Protein AF-0000000073475297 (afdb_homodimer)

Organism: Scylla paramamosain (NCBI:txid85552)

Solvent-accessible surface area (backbone atoms only — not comparable to full-atom values): 31094 Å² total; per-residue (Å²): 130,85,78,76,65,77,69,72,76,52,70,68,57,49,53,51,50,48,53,49,37,72,75,39,20,44,63,44,48,61,52,52,34,68,75,32,48,92,81,29,66,88,52,53,50,67,48,49,46,50,44,40,38,70,75,66,43,31,43,83,38,75,31,44,77,38,65,57,68,50,71,69,46,20,51,44,39,41,50,44,38,61,69,53,62,77,57,48,69,69,59,47,34,24,30,26,39,40,50,73,50,76,48,64,42,38,71,69,64,46,68,41,21,51,40,49,80,87,58,63,62,64,38,71,78,42,37,34,70,42,66,94,79,54,59,57,43,44,32,41,44,38,34,14,34,60,21,64,31,80,72,40,70,54,62,81,92,62,73,77,39,44,68,53,44,42,52,46,46,72,72,40,44,68,57,36,26,69,56,9,61,20,67,30,42,36,52,64,70,48,65,39,60,62,28,65,72,39,48,51,46,33,58,75,68,66,52,48,59,58,87,65,56,53,68,79,44,64,59,71,38,51,58,56,56,50,50,50,53,36,52,57,55,48,71,82,41,70,22,67,40,69,70,40,30,50,53,50,49,52,49,40,58,71,61,58,50,61,65,57,35,35,52,43,38,64,38,45,69,59,47,40,49,47,24,55,75,51,69,30,42,76,56,80,115,130,83,80,76,65,78,69,73,73,52,70,67,57,50,53,49,50,49,53,49,38,71,75,39,21,44,63,44,50,62,52,50,34,68,74,32,46,92,81,28,66,88,51,54,51,67,47,48,47,49,44,41,37,70,75,66,44,31,42,82,38,73,32,45,78,41,65,57,69,51,72,68,45,20,51,44,38,41,50,42,36,62,69,52,61,77,58,49,69,70,59,46,34,23,30,25,39,41,53,72,50,76,46,63,42,38,71,70,64,46,66,40,23,52,40,46,80,87,58,63,61,65,38,72,76,43,36,35,68,43,67,93,77,54,59,58,43,44,34,42,42,39,34,14,34,61,24,63,31,80,72,42,73,54,60,80,92,61,71,77,39,42,68,55,44,40,52,46,46,73,72,40,44,67,56,36,25,68,56,9,60,21,66,28,41,38,52,64,70,48,66,39,61,62,28,66,70,38,49,52,48,32,58,76,68,66,52,47,60,57,88,64,55,52,69,78,42,64,59,71,38,51,58,55,55,49,51,49,53,36,54,57,54,46,70,82,41,71,24,65,40,68,72,40,32,50,53,49,49,52,49,40,57,70,62,59,52,61,64,58,34,35,52,43,38,65,38,44,67,59,47,41,49,48,25,56,74,50,71,28,42,76,57,80,114

Structure (mmCIF, N/CA/C/O backbone):
data_AF-0000000073475297-model_v1
#
loop_
_entity.id
_entity.type
_entity.pdbx_description
1 polymer Transposase
#
loop_
_atom_site.group_PDB
_atom_site.id
_atom_site.type_symbol
_atom_site.label_atom_id
_atom_site.label_alt_id
_atom_site.label_comp_id
_atom_site.label_asym_id
_atom_site.label_entity_id
_atom_site.label_seq_id
_atom_site.pdbx_PDB_ins_code
_atom_site.Cartn_x
_atom_site.Cartn_y
_atom_site.Cartn_z
_atom_site.occupancy
_atom_site.B_iso_or_equiv
_atom_site.auth_seq_id
_atom_site.auth_comp_id
_atom_site.auth_asym_id
_atom_site.auth_atom_id
_atom_site.pdbx_PDB_model_num
ATOM 1 N N . MET A 1 1 ? 1.279 -6.914 50.969 1 23.98 1 MET A N 1
ATOM 2 C CA . MET A 1 1 ? 1.248 -7.816 49.844 1 23.98 1 MET A CA 1
ATOM 3 C C . MET A 1 1 ? 0.477 -7.199 48.656 1 23.98 1 MET A C 1
ATOM 5 O O . MET A 1 1 ? -0.688 -6.828 48.812 1 23.98 1 MET A O 1
ATOM 9 N N . VAL A 1 2 ? 0.96 -6.281 47.875 1 34.25 2 VAL A N 1
ATOM 10 C CA . VAL A 1 2 ? 0.374 -5.547 46.75 1 34.25 2 VAL A CA 1
ATOM 11 C C . VAL A 1 2 ? -0.234 -6.527 45.75 1 34.25 2 VAL A C 1
ATOM 13 O O . VAL A 1 2 ? 0.415 -7.496 45.344 1 34.25 2 VAL A O 1
ATOM 16 N N . VAL A 1 3 ? -1.489 -6.898 45.906 1 33.16 3 VAL A N 1
ATOM 17 C CA . VAL A 1 3 ? -2.336 -7.895 45.281 1 33.16 3 VAL A CA 1
ATOM 18 C C . VAL A 1 3 ? -2.283 -7.699 43.75 1 33.16 3 VAL A C 1
ATOM 20 O O . VAL A 1 3 ? -2.896 -6.773 43.219 1 33.16 3 VAL A O 1
ATOM 23 N N . GLY A 1 4 ? -1.229 -7.496 43.125 1 41.78 4 GLY A N 1
ATOM 24 C CA . GLY A 1 4 ? -1.093 -7.418 41.656 1 41.78 4 GLY A CA 1
ATOM 25 C C . GLY A 1 4 ? -1.787 -8.555 40.938 1 41.78 4 GLY A C 1
ATOM 26 O O . GLY A 1 4 ? -1.447 -8.867 39.781 1 41.78 4 GLY A O 1
ATOM 27 N N . GLY A 1 5 ? -2.693 -9.32 41.625 1 43.88 5 GLY A N 1
ATOM 28 C CA . GLY A 1 5 ? -3.25 -10.594 41.188 1 43.88 5 GLY A CA 1
ATOM 29 C C . GLY A 1 5 ? -3.893 -10.523 39.812 1 43.88 5 GLY A C 1
ATOM 30 O O . GLY A 1 5 ? -4.465 -9.5 39.438 1 43.88 5 GLY A O 1
ATOM 31 N N . ALA A 1 6 ? -3.309 -11.188 38.812 1 49.66 6 ALA A N 1
ATOM 32 C CA . ALA A 1 6 ? -3.945 -11.477 37.531 1 49.66 6 ALA A CA 1
ATOM 33 C C . ALA A 1 6 ? -5.449 -11.672 37.719 1 49.66 6 ALA A C 1
ATOM 35 O O . ALA A 1 6 ? -5.891 -12.586 38.406 1 49.66 6 ALA A O 1
ATOM 36 N N . GLN A 1 7 ? -6.176 -10.773 38 1 62.72 7 GLN A N 1
ATOM 37 C CA . GLN A 1 7 ? -7.625 -10.891 38.156 1 62.72 7 GLN A CA 1
ATOM 38 C C . GLN A 1 7 ? -8.211 -11.797 37.062 1 62.72 7 GLN A C 1
ATOM 40 O O . GLN A 1 7 ? -8.031 -11.547 35.875 1 62.72 7 GLN A O 1
ATOM 45 N N . ARG A 1 8 ? -8.312 -13.094 37.375 1 71.44 8 ARG A N 1
ATOM 46 C CA . ARG A 1 8 ? -8.93 -14.172 36.625 1 71.44 8 ARG A CA 1
ATOM 47 C C . ARG A 1 8 ? -10.422 -13.93 36.438 1 71.44 8 ARG A C 1
ATOM 49 O O . ARG A 1 8 ? -11.117 -13.594 37.406 1 71.44 8 ARG A O 1
ATOM 56 N N . LEU A 1 9 ? -10.781 -13.758 35.219 1 82.5 9 LEU A N 1
ATOM 57 C CA . LEU A 1 9 ? -12.203 -13.703 34.875 1 82.5 9 LEU A CA 1
ATOM 58 C C . LEU A 1 9 ? -12.914 -14.984 35.312 1 82.5 9 LEU A C 1
ATOM 60 O O . LEU A 1 9 ? -12.312 -16.062 35.281 1 82.5 9 LEU A O 1
ATOM 64 N N . VAL A 1 10 ? -14.117 -14.859 35.75 1 85.25 10 VAL A N 1
ATOM 65 C CA . VAL A 1 10 ? -14.906 -16 36.188 1 85.25 10 VAL A CA 1
ATOM 66 C C . VAL A 1 10 ? -15.258 -16.875 35 1 85.25 10 VAL A C 1
ATOM 68 O O . VAL A 1 10 ? -15.266 -16.406 33.844 1 85.25 10 VAL A O 1
ATOM 71 N N . ALA A 1 11 ? -15.531 -18.141 35.312 1 88.94 11 ALA A N 1
ATOM 72 C CA . ALA A 1 11 ? -15.766 -19.156 34.281 1 88.94 11 ALA A CA 1
ATOM 73 C C . ALA A 1 11 ? -16.906 -18.75 33.375 1 88.94 11 ALA A C 1
ATOM 75 O O . ALA A 1 11 ? -16.844 -18.938 32.156 1 88.94 11 ALA A O 1
ATOM 76 N N . GLY A 1 12 ? -17.859 -18.203 33.938 1 90.75 12 GLY A N 1
ATOM 77 C CA . GLY A 1 12 ? -19.016 -17.781 33.156 1 90.75 12 GLY A CA 1
ATOM 78 C C . GLY A 1 12 ? -18.672 -16.688 32.156 1 90.75 12 GLY A C 1
ATOM 79 O O . GLY A 1 12 ? -19.109 -16.719 31 1 90.75 12 GLY A O 1
ATOM 80 N N . THR A 1 13 ? -17.922 -15.742 32.625 1 92.56 13 THR A N 1
ATOM 81 C CA . THR A 1 13 ? -17.5 -14.641 31.766 1 92.56 13 THR A CA 1
ATOM 82 C C . THR A 1 13 ? -16.609 -15.148 30.641 1 92.56 13 THR A C 1
ATOM 84 O O . THR A 1 13 ? -16.75 -14.742 29.484 1 92.56 13 THR A O 1
ATOM 87 N N . LEU A 1 14 ? -15.75 -16.078 30.984 1 93.62 14 LEU A N 1
ATOM 88 C CA . LEU A 1 14 ? -14.852 -16.641 29.984 1 93.62 14 LEU A CA 1
ATOM 89 C C . LEU A 1 14 ? -15.633 -17.391 28.922 1 93.62 14 LEU A C 1
ATOM 91 O O . LEU A 1 14 ? -15.305 -17.297 27.734 1 93.62 14 LEU A O 1
ATOM 95 N N . ALA A 1 15 ? -16.625 -18.125 29.328 1 94.5 15 ALA A N 1
ATOM 96 C CA . ALA A 1 15 ? -17.453 -18.859 28.375 1 94.5 15 ALA A CA 1
ATOM 97 C C . ALA A 1 15 ? -18.172 -17.906 27.422 1 94.5 15 ALA A C 1
ATOM 99 O O . ALA A 1 15 ? -18.328 -18.188 26.234 1 94.5 15 ALA A O 1
ATOM 100 N N . HIS A 1 16 ? -18.562 -16.844 28.016 1 95.06 16 HIS A N 1
ATOM 101 C CA . HIS A 1 16 ? -19.25 -15.836 27.219 1 95.06 16 HIS A CA 1
ATOM 102 C C . HIS A 1 16 ? -18.328 -15.203 26.188 1 95.06 16 HIS A C 1
ATOM 104 O O . HIS A 1 16 ? -18.688 -15.055 25.016 1 95.06 16 HIS A O 1
ATOM 110 N N . ILE A 1 17 ? -17.203 -14.883 26.594 1 94.19 17 ILE A N 1
ATOM 111 C CA . ILE A 1 17 ? -16.203 -14.289 25.719 1 94.19 17 ILE A CA 1
ATOM 112 C C . ILE A 1 17 ? -15.828 -15.281 24.609 1 94.19 17 ILE A C 1
ATOM 114 O O . ILE A 1 17 ? -15.703 -14.898 23.453 1 94.19 17 ILE A O 1
ATOM 118 N N . LYS A 1 18 ? -15.688 -16.484 25.031 1 94.5 18 LYS A N 1
ATOM 119 C CA . LYS A 1 18 ? -15.359 -17.531 24.062 1 94.5 18 LYS A CA 1
ATOM 120 C C . LYS A 1 18 ? -16.422 -17.625 22.969 1 94.5 18 LYS A C 1
ATOM 122 O O . LYS A 1 18 ? -16.094 -17.75 21.797 1 94.5 18 LYS A O 1
ATOM 127 N N . ARG A 1 19 ? -17.641 -17.578 23.312 1 94.94 19 ARG A N 1
ATOM 128 C CA . ARG A 1 19 ? -18.734 -17.656 22.344 1 94.94 19 ARG A CA 1
ATOM 129 C C . ARG A 1 19 ? -18.688 -16.484 21.375 1 94.94 19 ARG A C 1
ATOM 131 O O . ARG A 1 19 ? -18.922 -16.656 20.188 1 94.94 19 ARG A O 1
ATOM 138 N N . GLN A 1 20 ? -18.391 -15.352 21.906 1 94.5 20 GLN A N 1
ATOM 139 C CA . GLN A 1 20 ? -18.312 -14.156 21.078 1 94.5 20 GLN A CA 1
ATOM 140 C C . GLN A 1 20 ? -17.156 -14.242 20.078 1 94.5 20 GLN A C 1
ATOM 142 O O . GLN A 1 20 ? -17.312 -13.898 18.906 1 94.5 20 GLN A O 1
ATOM 147 N N . LEU A 1 21 ? -16.062 -14.727 20.547 1 93.19 21 LEU A N 1
ATOM 148 C CA . LEU A 1 21 ? -14.883 -14.836 19.703 1 93.19 21 LEU A CA 1
ATOM 149 C C . LEU A 1 21 ? -15.078 -15.922 18.641 1 93.19 21 LEU A C 1
ATOM 151 O O . LEU A 1 21 ? -14.562 -15.812 17.531 1 93.19 21 LEU A O 1
ATOM 155 N N . ASP A 1 22 ? -15.80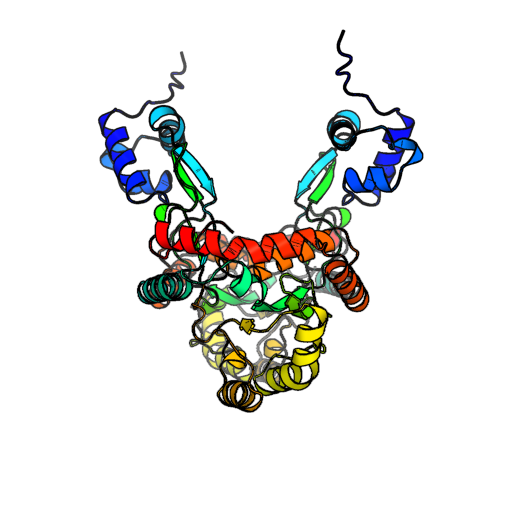5 -16.922 19.031 1 90.75 22 ASP A N 1
ATOM 156 C CA . ASP A 1 22 ? -16.109 -17.984 18.078 1 90.75 22 ASP A CA 1
ATOM 157 C C . ASP A 1 22 ? -16.984 -17.453 16.938 1 90.75 22 ASP A C 1
ATOM 159 O O . ASP A 1 22 ? -16.875 -17.906 15.805 1 90.75 22 ASP A O 1
ATOM 163 N N . GLN A 1 23 ? -17.797 -16.547 17.297 1 91.06 23 GLN A N 1
ATOM 164 C CA . GLN A 1 23 ? -18.672 -15.961 16.297 1 91.06 23 GLN A CA 1
ATOM 165 C C . GLN A 1 23 ? -17.938 -14.906 15.477 1 91.06 23 GLN A C 1
ATOM 167 O O . GLN A 1 23 ? -18.094 -14.836 14.258 1 91.06 23 GLN A O 1
ATOM 172 N N . ASN A 1 24 ? -17.141 -14.109 16.219 1 90.5 24 ASN A N 1
ATOM 173 C CA . ASN A 1 24 ? -16.359 -13.055 15.562 1 90.5 24 ASN A CA 1
ATOM 174 C C . ASN A 1 24 ? -14.953 -12.969 16.141 1 90.5 24 ASN A C 1
ATOM 176 O O . ASN A 1 24 ? -14.703 -12.203 17.062 1 90.5 24 ASN A O 1
ATOM 180 N N . PRO A 1 25 ? -14.109 -13.68 15.453 1 92.56 25 PRO A N 1
ATOM 181 C CA . PRO A 1 25 ? -12.742 -13.727 15.969 1 92.56 25 PRO A CA 1
ATOM 182 C C . PRO A 1 25 ? -12 -12.406 15.789 1 92.56 25 PRO A C 1
ATOM 184 O O . PRO A 1 25 ? -10.883 -12.25 16.281 1 92.56 25 PRO A O 1
ATOM 187 N N . HIS A 1 26 ? -12.602 -11.398 15.18 1 90 26 HIS A N 1
ATOM 188 C CA . HIS A 1 26 ? -11.938 -10.125 14.906 1 90 26 HIS A CA 1
ATOM 189 C C . HIS A 1 26 ? -12.188 -9.125 16.031 1 90 26 HIS A C 1
ATOM 191 O O . HIS A 1 26 ? -11.625 -8.023 16.031 1 90 26 HIS A O 1
ATOM 197 N N . LEU A 1 27 ? -12.945 -9.539 17.047 1 89.56 27 LEU A N 1
ATOM 198 C CA . LEU A 1 27 ? -13.234 -8.641 18.156 1 89.56 27 LEU A CA 1
ATOM 199 C C . LEU A 1 27 ? -11.977 -8.375 18.969 1 89.56 27 LEU A C 1
ATOM 201 O O . LEU A 1 27 ? -11.25 -9.305 19.312 1 89.56 27 LEU A O 1
ATOM 205 N N . THR A 1 28 ? -11.789 -7.109 19.219 1 89.12 28 THR A N 1
ATOM 206 C CA . THR A 1 28 ? -10.672 -6.762 20.094 1 89.12 28 THR A CA 1
ATOM 207 C C . THR A 1 28 ? -11.078 -6.867 21.562 1 89.12 28 THR A C 1
ATOM 209 O O . THR A 1 28 ? -12.273 -6.902 21.891 1 89.12 28 THR A O 1
ATOM 212 N N . ALA A 1 29 ? -10.039 -6.918 22.391 1 92.19 29 ALA A N 1
ATOM 213 C CA . ALA A 1 29 ? -10.32 -6.926 23.828 1 92.19 29 ALA A CA 1
ATOM 214 C C . ALA A 1 29 ? -11.086 -5.668 24.234 1 92.19 29 ALA A C 1
ATOM 216 O O . ALA A 1 29 ? -11.961 -5.723 25.109 1 92.19 29 ALA A O 1
ATOM 217 N N . ARG A 1 30 ? -10.773 -4.594 23.609 1 89.56 30 ARG A N 1
ATOM 218 C CA . ARG A 1 30 ? -11.461 -3.342 23.906 1 89.56 30 ARG A CA 1
ATOM 219 C C . ARG A 1 30 ? -12.93 -3.418 23.5 1 89.56 30 ARG A C 1
ATOM 221 O O . ARG A 1 30 ? -13.812 -2.986 24.25 1 89.56 30 ARG A O 1
ATOM 228 N N . GLN A 1 31 ? -13.18 -3.953 22.359 1 88 31 GLN A N 1
ATOM 229 C CA . GLN A 1 31 ? -14.547 -4.109 21.891 1 88 31 GLN A CA 1
ATOM 230 C C . GLN A 1 31 ? -15.328 -5.07 22.781 1 88 31 GLN A C 1
ATOM 232 O O . GLN A 1 31 ? -16.516 -4.848 23.062 1 88 31 GLN A O 1
ATOM 237 N N . LEU A 1 32 ? -14.711 -6.145 23.156 1 92.94 32 LEU A N 1
ATOM 238 C CA . LEU A 1 32 ? -15.344 -7.094 24.062 1 92.94 32 LEU A CA 1
ATOM 239 C C . LEU A 1 32 ? -15.766 -6.41 25.359 1 92.94 32 LEU A C 1
ATOM 241 O O . LEU A 1 32 ? -16.859 -6.66 25.875 1 92.94 32 LEU A O 1
ATOM 245 N N . LYS A 1 33 ? -14.867 -5.562 25.875 1 93.56 33 LYS A N 1
ATOM 246 C CA . LYS A 1 33 ? -15.172 -4.816 27.094 1 93.56 33 LYS A CA 1
ATOM 247 C C . LYS A 1 33 ? -16.359 -3.883 26.875 1 93.56 33 LYS A C 1
ATOM 249 O O . LYS A 1 33 ? -17.266 -3.816 27.719 1 93.56 33 LYS A O 1
ATOM 254 N N . GLU A 1 34 ? -16.391 -3.227 25.766 1 90.62 34 GLU A N 1
ATOM 255 C CA . GLU A 1 34 ? -17.438 -2.27 25.453 1 90.62 34 GLU A CA 1
ATOM 256 C C . GLU A 1 34 ? -18.781 -2.977 25.266 1 90.62 34 GLU A C 1
ATOM 258 O O . GLU A 1 34 ? -19.828 -2.445 25.641 1 90.62 34 GLU A O 1
ATOM 263 N N . GLN A 1 35 ? -18.734 -4.133 24.688 1 91.88 35 GLN A N 1
ATOM 264 C CA . GLN A 1 35 ? -19.953 -4.871 24.359 1 91.88 35 GLN A CA 1
ATOM 265 C C . GLN A 1 35 ? -20.5 -5.59 25.594 1 91.88 35 GLN A C 1
ATOM 267 O O . GLN A 1 35 ? -21.641 -6.02 25.609 1 91.88 35 GLN A O 1
ATOM 272 N N . ASN A 1 36 ? -19.609 -5.793 26.562 1 93.44 36 ASN A N 1
ATOM 273 C CA . ASN A 1 36 ? -20.016 -6.504 27.766 1 93.44 36 ASN A CA 1
ATOM 274 C C . ASN A 1 36 ? -19.719 -5.691 29.031 1 93.44 36 ASN A C 1
ATOM 276 O O . ASN A 1 36 ? -19 -6.148 29.906 1 93.44 36 ASN A O 1
ATOM 280 N N . PRO A 1 37 ? -20.375 -4.566 29.203 1 92.12 37 PRO A N 1
ATOM 281 C CA . PRO A 1 37 ? -20.062 -3.691 30.344 1 92.12 37 PRO A CA 1
ATOM 282 C C . PRO A 1 37 ? -20.391 -4.328 31.688 1 92.12 37 PRO A C 1
ATOM 284 O O . PRO A 1 37 ? -19.656 -4.133 32.656 1 92.12 37 PRO A O 1
ATOM 287 N N . MET A 1 38 ? -21.422 -5.09 31.812 1 91.25 38 MET A N 1
ATOM 288 C CA . MET A 1 38 ? -21.828 -5.699 33.062 1 91.25 38 MET A CA 1
ATOM 289 C C . MET A 1 38 ? -20.797 -6.734 33.531 1 91.25 38 MET A C 1
ATOM 291 O O . MET A 1 38 ? -20.531 -6.863 34.719 1 91.25 38 MET A O 1
ATOM 295 N N . LEU A 1 39 ? -20.156 -7.375 32.594 1 91.69 39 LEU A N 1
ATOM 296 C CA . LEU A 1 39 ? -19.234 -8.461 32.906 1 91.69 39 LEU A CA 1
ATOM 297 C C . LEU A 1 39 ? -17.812 -7.941 33.031 1 91.69 39 LEU A C 1
ATOM 299 O O . LEU A 1 39 ? -17.016 -8.492 33.812 1 91.69 39 LEU A O 1
ATOM 303 N N . LEU A 1 40 ? -17.484 -6.82 32.281 1 91.88 40 LEU A N 1
ATOM 304 C CA . LEU A 1 40 ? -16.078 -6.496 32.125 1 91.88 40 LEU A CA 1
ATOM 305 C C . LEU A 1 40 ? -15.805 -5.055 32.531 1 91.88 40 LEU A C 1
ATOM 307 O O . LEU A 1 40 ? -14.727 -4.52 32.281 1 91.88 40 LEU A O 1
ATOM 311 N N . GLN A 1 41 ? -16.688 -4.363 33.156 1 86.81 41 GLN A N 1
ATOM 312 C CA . GLN A 1 41 ? -16.547 -2.947 33.469 1 86.81 41 GLN A CA 1
ATOM 313 C C . GLN A 1 41 ? -15.305 -2.686 34.312 1 86.81 41 GLN A C 1
ATOM 315 O O . GLN A 1 41 ? -14.594 -1.703 34.094 1 86.81 41 GLN A O 1
ATOM 320 N N . ASP A 1 42 ? -15 -3.611 35.219 1 89 42 ASP A N 1
ATOM 321 C CA . ASP A 1 42 ? -13.898 -3.373 36.125 1 89 42 ASP A CA 1
ATOM 322 C C . ASP A 1 42 ? -12.648 -4.145 35.719 1 89 42 ASP A C 1
ATOM 324 O O . ASP A 1 42 ? -11.711 -4.289 36.5 1 89 42 ASP A O 1
ATOM 328 N N . VAL A 1 43 ? -12.719 -4.703 34.625 1 91.69 43 VAL A N 1
ATOM 329 C CA . VAL A 1 43 ? -11.586 -5.492 34.156 1 91.69 43 VAL A CA 1
ATOM 330 C C . VAL A 1 43 ? -10.812 -4.699 33.094 1 91.69 43 VAL A C 1
ATOM 332 O O . VAL A 1 43 ? -11.414 -4.066 32.219 1 91.69 43 VAL A O 1
ATOM 335 N N . SER A 1 44 ? -9.578 -4.668 33.219 1 93.69 44 SER A N 1
ATOM 336 C CA . SER A 1 44 ? -8.766 -3.951 32.25 1 93.69 44 SER A CA 1
ATOM 337 C C . SER A 1 44 ? -8.68 -4.707 30.922 1 93.69 44 SER A C 1
ATOM 339 O O . SER A 1 44 ? -8.859 -5.926 30.891 1 93.69 44 SER A O 1
ATOM 341 N N . VAL A 1 45 ? -8.336 -3.986 29.859 1 94.5 45 VAL A N 1
ATOM 342 C CA . VAL A 1 45 ? -8.18 -4.57 28.531 1 94.5 45 VAL A CA 1
ATOM 343 C C . VAL A 1 45 ? -7.047 -5.59 28.547 1 94.5 45 VAL A C 1
ATOM 345 O O . VAL A 1 45 ? -7.168 -6.668 27.969 1 94.5 45 VAL A O 1
ATOM 348 N N . ARG A 1 46 ? -6.047 -5.273 29.234 1 94.5 46 ARG A N 1
ATOM 349 C CA . ARG A 1 46 ? -4.895 -6.168 29.312 1 94.5 46 ARG A CA 1
ATOM 350 C C . ARG A 1 46 ? -5.27 -7.48 30 1 94.5 46 ARG A C 1
ATOM 352 O O . ARG A 1 46 ? -4.832 -8.555 29.578 1 94.5 46 ARG A O 1
ATOM 359 N N . THR A 1 47 ? -6.078 -7.402 30.984 1 93.38 47 THR A N 1
ATOM 360 C CA . THR A 1 47 ? -6.527 -8.594 31.703 1 93.38 47 THR A CA 1
ATOM 361 C C . THR A 1 47 ? -7.387 -9.477 30.797 1 93.38 47 THR A C 1
ATOM 363 O O . THR A 1 47 ? -7.27 -10.703 30.812 1 93.38 47 THR A O 1
ATOM 366 N N . ILE A 1 48 ? -8.219 -8.797 30.047 1 94.88 48 ILE A N 1
ATOM 367 C CA . ILE A 1 48 ? -9.055 -9.531 29.109 1 94.88 48 ILE A CA 1
ATOM 368 C C . ILE A 1 48 ? -8.172 -10.273 28.109 1 94.88 48 ILE A C 1
ATOM 370 O O . ILE A 1 48 ? -8.367 -11.469 27.875 1 94.88 48 ILE A O 1
ATOM 374 N N . GLN A 1 49 ? -7.211 -9.625 27.578 1 94.81 49 GLN A N 1
ATOM 375 C CA . GLN A 1 49 ? -6.297 -10.219 26.609 1 94.81 49 GLN A CA 1
ATOM 376 C C . GLN A 1 49 ? -5.555 -11.414 27.203 1 94.81 49 GLN A C 1
ATOM 378 O O . GLN A 1 49 ? -5.469 -12.469 26.578 1 94.81 49 GLN A O 1
ATOM 383 N N . LYS A 1 50 ? -5.07 -11.195 28.391 1 94.62 50 LYS A N 1
ATOM 384 C CA . LYS A 1 50 ? -4.316 -12.25 29.062 1 94.62 50 LYS A CA 1
ATOM 385 C C . LYS A 1 50 ? -5.184 -13.484 29.297 1 94.62 50 LYS A C 1
ATOM 387 O O . LYS A 1 50 ? -4.727 -14.609 29.109 1 94.62 50 LYS A O 1
ATOM 392 N N . ASN A 1 51 ? -6.367 -13.266 29.703 1 94.06 51 ASN A N 1
ATOM 393 C CA . ASN A 1 51 ? -7.258 -14.391 29.969 1 94.06 51 ASN A CA 1
ATOM 394 C C . ASN A 1 51 ? -7.637 -15.125 28.688 1 94.06 51 ASN A C 1
ATOM 396 O O . ASN A 1 51 ? -7.758 -16.359 28.688 1 94.06 51 ASN A O 1
ATOM 400 N N . ILE A 1 52 ? -7.812 -14.422 27.609 1 94.5 52 ILE A N 1
ATOM 401 C CA . ILE A 1 52 ? -8.125 -15.039 26.328 1 94.5 52 ILE A CA 1
ATOM 402 C C . ILE A 1 52 ? -6.973 -15.945 25.891 1 94.5 52 ILE A C 1
ATOM 404 O O . ILE A 1 52 ? -7.191 -17.062 25.453 1 94.5 52 ILE A O 1
ATOM 408 N N . GLN A 1 53 ? -5.816 -15.523 26.094 1 93.94 53 GLN A N 1
ATOM 409 C CA . GLN A 1 53 ? -4.625 -16.234 25.656 1 93.94 53 GLN A CA 1
ATOM 410 C C . GLN A 1 53 ? -4.332 -17.422 26.562 1 93.94 53 GLN A C 1
ATOM 412 O O . GLN A 1 53 ? -4.059 -18.531 26.094 1 93.94 53 GLN A O 1
ATOM 417 N N . THR A 1 54 ? -4.445 -17.234 27.844 1 92.31 54 THR A N 1
ATOM 418 C CA . THR A 1 54 ? -3.986 -18.234 28.797 1 92.31 54 THR A CA 1
ATOM 419 C C . THR A 1 54 ? -5.105 -19.219 29.141 1 92.31 54 THR A C 1
ATOM 421 O O . THR A 1 54 ? -4.871 -20.422 29.266 1 92.31 54 THR A O 1
ATOM 424 N N . LYS A 1 55 ? -6.32 -18.719 29.312 1 92.31 55 LYS A N 1
ATOM 425 C CA . LYS A 1 55 ? -7.414 -19.562 29.781 1 92.31 55 LYS A CA 1
ATOM 426 C C . LYS A 1 55 ? -8.203 -20.141 28.594 1 92.31 55 LYS A C 1
ATOM 428 O O . LYS A 1 55 ? -8.711 -21.266 28.672 1 92.31 55 LYS A O 1
ATOM 433 N N . LEU A 1 56 ? -8.336 -19.391 27.578 1 92.69 56 LEU A N 1
ATOM 434 C CA . LEU A 1 56 ? -9.141 -19.859 26.453 1 92.69 56 LEU A CA 1
ATOM 435 C C . LEU A 1 56 ? -8.25 -20.391 25.328 1 92.69 56 LEU A C 1
ATOM 437 O O . LEU A 1 56 ? -8.75 -20.938 24.344 1 92.69 56 LEU A O 1
ATOM 441 N N . ASN A 1 57 ? -6.98 -20.172 25.422 1 92.06 57 ASN A N 1
ATOM 442 C CA . ASN A 1 57 ? -6 -20.734 24.5 1 92.06 57 ASN A CA 1
ATOM 443 C C . ASN A 1 57 ? -6.133 -20.109 23.109 1 92.06 57 ASN A C 1
ATOM 445 O O . ASN A 1 57 ? -6.133 -20.828 22.109 1 92.06 57 ASN A O 1
ATOM 449 N N . TYR A 1 58 ? -6.41 -18.875 23.078 1 93.88 58 TYR A N 1
ATOM 450 C CA . TYR A 1 58 ? -6.391 -18.125 21.844 1 93.88 58 TYR A CA 1
ATOM 451 C C . TYR A 1 58 ? -5.074 -17.375 21.672 1 93.88 58 TYR A C 1
ATOM 453 O O . TYR A 1 58 ? -4.398 -17.078 22.656 1 93.88 58 TYR A O 1
ATOM 461 N N . ARG A 1 59 ? -4.715 -17.188 20.453 1 93.19 59 ARG A N 1
ATOM 462 C CA . ARG A 1 59 ? -3.596 -16.312 20.109 1 93.19 59 ARG A CA 1
ATOM 463 C C . ARG A 1 59 ? -4.027 -15.219 19.141 1 93.19 59 ARG A C 1
ATOM 465 O O . ARG A 1 59 ? -4.75 -15.484 18.172 1 93.19 59 ARG A O 1
ATOM 472 N N . LYS A 1 60 ? -3.621 -14.008 19.516 1 92.38 60 LYS A N 1
ATOM 473 C CA . LYS A 1 60 ? -3.906 -12.891 18.625 1 92.38 60 LYS A CA 1
ATOM 474 C C . LYS A 1 60 ? -2.902 -12.836 17.469 1 92.38 60 LYS A C 1
ATOM 476 O O . LYS A 1 60 ? -1.69 -12.828 17.703 1 92.38 60 LYS A O 1
ATOM 481 N N . MET A 1 61 ? -3.406 -12.969 16.219 1 91.81 61 MET A N 1
ATOM 482 C CA . MET A 1 61 ? -2.52 -12.992 15.055 1 91.81 61 MET A CA 1
ATOM 483 C C . MET A 1 61 ? -3.057 -12.102 13.938 1 91.81 61 MET A C 1
ATOM 485 O O . MET A 1 61 ? -4.211 -11.672 13.984 1 91.81 61 MET A O 1
ATOM 489 N N . ARG A 1 62 ? -2.176 -11.773 13.078 1 91.19 62 ARG A N 1
ATOM 490 C CA . ARG A 1 62 ? -2.621 -11.07 11.883 1 91.19 62 ARG A CA 1
ATOM 491 C C . ARG A 1 62 ? -3.459 -11.984 10.992 1 91.19 62 ARG A C 1
ATOM 493 O O . ARG A 1 62 ? -3.072 -13.117 10.719 1 91.19 62 ARG A O 1
ATOM 500 N N . ALA A 1 63 ? -4.566 -11.484 10.531 1 90.19 63 ALA A N 1
ATOM 501 C CA . ALA A 1 63 ? -5.426 -12.25 9.633 1 90.19 63 ALA A CA 1
ATOM 502 C C . ALA A 1 63 ? -4.789 -12.383 8.25 1 90.19 63 ALA A C 1
ATOM 504 O O . ALA A 1 63 ? -4.164 -11.438 7.754 1 90.19 63 ALA A O 1
ATOM 505 N N . ARG A 1 64 ? -4.926 -13.516 7.648 1 88.38 64 ARG A N 1
ATOM 506 C CA . ARG A 1 64 ? -4.488 -13.68 6.27 1 88.38 64 ARG A CA 1
ATOM 507 C C . ARG A 1 64 ? -5.375 -12.891 5.312 1 88.38 64 ARG A C 1
ATOM 509 O O . ARG A 1 64 ? -6.605 -12.93 5.422 1 88.38 64 ARG A O 1
ATOM 516 N N . ASN A 1 65 ? -4.77 -12.211 4.504 1 88.31 65 ASN A N 1
ATOM 517 C CA . ASN A 1 65 ? -5.512 -11.406 3.537 1 88.31 65 ASN A CA 1
ATOM 518 C C . ASN A 1 65 ? -5.902 -12.227 2.309 1 88.31 65 ASN A C 1
ATOM 520 O O . ASN A 1 65 ? -5.039 -12.82 1.654 1 88.31 65 ASN A O 1
ATOM 524 N N . LYS A 1 66 ? -7.172 -12.383 2.049 1 89.25 66 LYS A N 1
ATOM 525 C CA . LYS A 1 66 ? -7.703 -13.102 0.898 1 89.25 66 LYS A CA 1
ATOM 526 C C . LYS A 1 66 ? -8.703 -12.25 0.128 1 89.25 66 LYS A C 1
ATOM 528 O O . LYS A 1 66 ? -9.414 -11.43 0.717 1 89.25 66 LYS A O 1
ATOM 533 N N . PRO A 1 67 ? -8.758 -12.438 -1.182 1 88.5 67 PRO A N 1
ATOM 534 C CA . PRO A 1 67 ? -9.75 -11.68 -1.949 1 88.5 67 PRO A CA 1
ATOM 535 C C . PRO A 1 67 ? -11.188 -11.969 -1.5 1 88.5 67 PRO A C 1
ATOM 537 O O . PRO A 1 67 ? -11.5 -13.094 -1.111 1 88.5 67 PRO A O 1
ATOM 540 N N . PHE A 1 68 ? -12.047 -11.016 -1.579 1 86.94 68 PHE A N 1
ATOM 541 C CA . PHE A 1 68 ? -13.469 -11.195 -1.299 1 86.94 68 PHE A CA 1
ATOM 542 C C . PHE A 1 68 ? -14.125 -12.062 -2.367 1 86.94 68 PHE A C 1
ATOM 544 O O . PHE A 1 68 ? -14.008 -11.781 -3.561 1 86.94 68 PHE A O 1
ATOM 551 N N . VAL A 1 69 ? -14.703 -13.07 -1.905 1 88.81 69 VAL A N 1
ATOM 552 C CA . VAL A 1 69 ? -15.422 -13.984 -2.789 1 88.81 69 VAL A CA 1
ATOM 553 C C . VAL A 1 69 ? -16.906 -14 -2.416 1 88.81 69 VAL A C 1
ATOM 555 O O . VAL A 1 69 ? -17.281 -14.539 -1.373 1 88.81 69 VAL A O 1
ATOM 558 N N . SER A 1 70 ? -17.734 -13.461 -3.281 1 90.62 70 SER A N 1
ATOM 559 C CA . SER A 1 70 ? -19.188 -13.453 -3.066 1 90.62 70 SER A CA 1
ATOM 560 C C . SER A 1 70 ? -19.781 -14.836 -3.287 1 90.62 70 SER A C 1
ATOM 562 O O . SER A 1 70 ? -19.078 -15.766 -3.68 1 90.62 70 SER A O 1
ATOM 564 N N . GLU A 1 71 ? -21.031 -14.922 -2.996 1 93.88 71 GLU A N 1
ATOM 565 C CA . GLU A 1 71 ? -21.719 -16.188 -3.223 1 93.88 71 GLU A CA 1
ATOM 566 C C . GLU A 1 71 ? -21.672 -16.578 -4.699 1 93.88 71 GLU A C 1
ATOM 568 O O . GLU A 1 71 ? -21.484 -17.75 -5.027 1 93.88 71 GLU A O 1
ATOM 573 N N . VAL A 1 72 ? -21.859 -15.586 -5.512 1 94.62 72 VAL A N 1
ATOM 574 C CA . VAL A 1 72 ? -21.828 -15.828 -6.949 1 94.62 72 VAL A CA 1
ATOM 575 C C . VAL A 1 72 ? -20.453 -16.312 -7.371 1 94.62 72 VAL A C 1
ATOM 577 O O . VAL A 1 72 ? -20.312 -17.266 -8.141 1 94.62 72 VAL A O 1
ATOM 580 N N . HIS A 1 73 ? -19.438 -15.719 -6.824 1 93.94 73 HIS A N 1
ATOM 581 C CA . HIS A 1 73 ? -18.078 -16.141 -7.117 1 93.94 73 HIS A CA 1
ATOM 582 C C . HIS A 1 73 ? -17.812 -17.562 -6.648 1 93.94 73 HIS A C 1
ATOM 584 O O . HIS A 1 73 ? -17.188 -18.344 -7.355 1 93.94 73 HIS A O 1
ATOM 590 N N . ARG A 1 74 ? -18.328 -17.844 -5.527 1 95.12 74 ARG A N 1
ATOM 591 C CA . ARG A 1 74 ? -18.141 -19.172 -4.957 1 95.12 74 ARG A CA 1
ATOM 592 C C . ARG A 1 74 ? -18.766 -20.234 -5.852 1 95.12 74 ARG A C 1
ATOM 594 O O . ARG A 1 74 ? -18.156 -21.281 -6.09 1 95.12 74 ARG A O 1
ATOM 601 N N . LYS A 1 75 ? -19.906 -19.938 -6.281 1 97 75 LYS A N 1
ATOM 602 C CA . LYS A 1 75 ? -20.594 -20.891 -7.16 1 97 75 LYS A CA 1
ATOM 603 C C . LYS A 1 75 ? -19.812 -21.094 -8.453 1 97 75 LYS A C 1
ATOM 605 O O . LYS A 1 75 ? -19.672 -22.234 -8.93 1 97 75 LYS A O 1
ATOM 610 N N . LYS A 1 76 ? -19.328 -20.031 -8.984 1 97.19 76 LYS A N 1
ATOM 611 C CA . LYS A 1 76 ? -18.531 -20.125 -10.211 1 97.19 76 LYS A CA 1
ATOM 612 C C . LYS A 1 76 ? -17.25 -20.906 -9.977 1 97.19 76 LYS A C 1
ATOM 614 O O . LYS A 1 76 ? -16.828 -21.688 -10.844 1 97.19 76 LYS A O 1
ATOM 619 N N . ARG A 1 77 ? -16.656 -20.703 -8.828 1 97.12 77 ARG A N 1
ATOM 620 C CA . ARG A 1 77 ? -15.445 -21.438 -8.477 1 97.12 77 ARG A CA 1
ATOM 621 C C . ARG A 1 77 ? -15.719 -22.938 -8.352 1 97.12 77 ARG A C 1
ATOM 623 O O . ARG A 1 77 ? -14.961 -23.75 -8.875 1 97.12 77 ARG A O 1
ATOM 630 N N . LEU A 1 78 ? -16.797 -23.266 -7.742 1 97.88 78 LEU A N 1
ATOM 631 C CA . LEU A 1 78 ? -17.156 -24.672 -7.582 1 97.88 78 LEU A CA 1
ATOM 632 C C . LEU A 1 78 ? -17.547 -25.297 -8.922 1 97.88 78 LEU A C 1
ATOM 634 O O . LEU A 1 78 ? -17.203 -26.438 -9.195 1 97.88 78 LEU A O 1
ATOM 638 N N . ALA A 1 79 ? -18.25 -24.5 -9.711 1 98 79 ALA A N 1
ATOM 639 C CA . ALA A 1 79 ? -18.594 -24.984 -11.047 1 98 79 ALA A CA 1
ATOM 640 C C . ALA A 1 79 ? -17.344 -25.25 -11.875 1 98 79 ALA A C 1
ATOM 642 O O . ALA A 1 79 ? -17.281 -26.25 -12.609 1 98 79 ALA A O 1
ATOM 643 N N . PHE A 1 80 ? -16.406 -24.391 -11.805 1 97.94 80 PHE A N 1
ATOM 644 C CA . PHE A 1 80 ? -15.141 -24.562 -12.5 1 97.94 80 PHE A CA 1
ATOM 645 C C . PHE A 1 80 ? -14.445 -25.844 -12.062 1 97.94 80 PHE A C 1
ATOM 647 O O . PHE A 1 80 ? -13.969 -26.625 -12.891 1 97.94 80 PHE A O 1
ATOM 654 N N . VAL A 1 81 ? -14.367 -26.031 -10.734 1 97.25 81 VAL A N 1
ATOM 655 C CA . VAL A 1 81 ? -13.727 -27.219 -10.172 1 97.25 81 VAL A CA 1
ATOM 656 C C . VAL A 1 81 ? -14.43 -28.484 -10.672 1 97.25 81 VAL A C 1
ATOM 658 O O . VAL A 1 81 ? -13.781 -29.453 -11.062 1 97.25 81 VAL A O 1
ATOM 661 N N . GLN A 1 82 ? -15.688 -28.438 -10.695 1 97.38 82 GLN A N 1
ATOM 662 C CA . GLN A 1 82 ? -16.453 -29.594 -11.164 1 97.38 82 GLN A CA 1
ATOM 663 C C . GLN A 1 82 ? -16.172 -29.891 -12.633 1 97.38 82 GLN A C 1
ATOM 665 O O . GLN A 1 82 ? -15.961 -31.031 -13.008 1 97.38 82 GLN A O 1
ATOM 670 N N . LYS A 1 83 ? -16.172 -28.906 -13.383 1 97.06 83 LYS A N 1
ATOM 671 C CA . LYS A 1 83 ? -15.984 -29.047 -14.828 1 97.06 83 LYS A CA 1
ATOM 672 C C . LYS A 1 83 ? -14.602 -29.609 -15.156 1 97.06 83 LYS A C 1
ATOM 674 O O . LYS A 1 83 ? -14.469 -30.453 -16.047 1 97.06 83 LYS A O 1
ATOM 679 N N . TYR A 1 84 ? -13.617 -29.172 -14.461 1 97.06 84 TYR A N 1
ATOM 680 C CA . TYR A 1 84 ? -12.25 -29.5 -14.836 1 97.06 84 TYR A CA 1
ATOM 681 C C . TYR A 1 84 ? -11.688 -30.594 -13.922 1 97.06 84 TYR A C 1
ATOM 683 O O . TYR A 1 84 ? -10.492 -30.891 -13.969 1 97.06 84 TYR A O 1
ATOM 691 N N . SER A 1 85 ? -12.523 -31.125 -13.094 1 93.25 85 SER A N 1
ATOM 692 C CA . SER A 1 85 ? -12.086 -32.188 -12.195 1 93.25 85 SER A CA 1
ATOM 693 C C . SER A 1 85 ? -11.648 -33.438 -12.977 1 93.25 85 SER A C 1
ATOM 695 O O . SER A 1 85 ? -10.844 -34.219 -12.484 1 93.25 85 SER A O 1
ATOM 697 N N . SER A 1 86 ? -12.117 -33.562 -14.203 1 94 86 SER A N 1
ATOM 698 C CA . SER A 1 86 ? -11.805 -34.75 -15.008 1 94 86 SER A CA 1
ATOM 699 C C . SER A 1 86 ? -10.492 -34.562 -15.758 1 94 86 SER A C 1
ATOM 701 O O . SER A 1 86 ? -9.961 -35.531 -16.328 1 94 86 SER A O 1
ATOM 703 N N . TRP A 1 87 ? -9.984 -33.375 -15.773 1 96.38 87 TRP A N 1
ATOM 704 C CA . TRP A 1 87 ? -8.727 -33.125 -16.484 1 96.38 87 TRP A CA 1
ATOM 705 C C . TRP A 1 87 ? -7.586 -33.906 -15.82 1 96.38 87 TRP A C 1
ATOM 707 O O . TRP A 1 87 ? -7.461 -33.906 -14.594 1 96.38 87 TRP A O 1
ATOM 717 N N . THR A 1 88 ? -6.812 -34.562 -16.578 1 95.19 88 THR A N 1
ATOM 718 C CA . THR A 1 88 ? -5.613 -35.25 -16.109 1 95.19 88 THR A CA 1
ATOM 719 C C . THR A 1 88 ? -4.449 -34.281 -15.984 1 95.19 88 THR A C 1
ATOM 721 O O . THR A 1 88 ? -4.551 -33.125 -16.406 1 95.19 88 THR A O 1
ATOM 724 N N . LEU A 1 89 ? -3.424 -34.75 -15.383 1 96.25 89 LEU A N 1
ATOM 725 C CA . LEU A 1 89 ? -2.209 -33.938 -15.273 1 96.25 89 LEU A CA 1
ATOM 726 C C . LEU A 1 89 ? -1.696 -33.531 -16.656 1 96.25 89 LEU A C 1
ATOM 728 O O . LEU A 1 89 ? -1.215 -32.438 -16.844 1 96.25 89 LEU A O 1
ATOM 732 N N . ASP A 1 90 ? -1.859 -34.438 -17.562 1 96.56 90 ASP A N 1
ATOM 733 C CA . ASP A 1 90 ? -1.377 -34.188 -18.906 1 96.56 90 ASP A CA 1
ATOM 734 C C . ASP A 1 90 ? -2.131 -33.031 -19.547 1 96.56 90 ASP A C 1
ATOM 736 O O . ASP A 1 90 ? -1.538 -32.219 -20.266 1 96.56 90 ASP A O 1
ATOM 740 N N . GLU A 1 91 ? -3.373 -32.969 -19.344 1 97.06 91 GLU A N 1
ATOM 741 C CA . GLU A 1 91 ? -4.16 -31.844 -19.875 1 97.06 91 GLU A CA 1
ATOM 742 C C . GLU A 1 91 ? -3.723 -30.516 -19.266 1 97.06 91 GLU A C 1
ATOM 744 O O . GLU A 1 91 ? -3.545 -29.531 -19.969 1 97.06 91 GLU A O 1
ATOM 749 N N . TRP A 1 92 ? -3.482 -30.547 -17.953 1 97.81 92 TRP A N 1
ATOM 750 C CA . TRP A 1 92 ? -3.078 -29.312 -17.266 1 97.81 92 TRP A CA 1
ATOM 751 C C . TRP A 1 92 ? -1.675 -28.891 -17.688 1 97.81 92 TRP A C 1
ATOM 753 O O . TRP A 1 92 ? -1.373 -27.703 -17.766 1 97.81 92 TRP A O 1
ATOM 763 N N . ARG A 1 93 ? -0.834 -29.875 -17.969 1 98.12 93 ARG A N 1
ATOM 764 C CA . ARG A 1 93 ? 0.538 -29.594 -18.375 1 98.12 93 ARG A CA 1
ATOM 765 C C . ARG A 1 93 ? 0.573 -28.891 -19.734 1 98.12 93 ARG A C 1
ATOM 767 O O . ARG A 1 93 ? 1.577 -28.266 -20.078 1 98.12 93 ARG A O 1
ATOM 774 N N . ARG A 1 94 ? -0.529 -28.906 -20.438 1 97.88 94 ARG A N 1
ATOM 775 C CA . ARG A 1 94 ? -0.608 -28.297 -21.75 1 97.88 94 ARG A CA 1
ATOM 776 C C . ARG A 1 94 ? -1.116 -26.859 -21.656 1 97.88 94 ARG A C 1
ATOM 778 O O . ARG A 1 94 ? -1.154 -26.141 -22.656 1 97.88 94 ARG A O 1
ATOM 785 N N . VAL A 1 95 ? -1.419 -26.453 -20.531 1 98.69 95 VAL A N 1
ATOM 786 C CA . VAL A 1 95 ? -1.981 -25.109 -20.375 1 98.69 95 VAL A CA 1
ATOM 787 C C . VAL A 1 95 ? -0.858 -24.078 -20.344 1 98.69 95 VAL A C 1
ATOM 789 O O . VAL A 1 95 ? 0.171 -24.281 -19.703 1 98.69 95 VAL A O 1
ATOM 792 N N . LEU A 1 96 ? -1.043 -23.016 -21.094 1 98.75 96 LEU A N 1
ATOM 793 C CA . LEU A 1 96 ? -0.183 -21.828 -21.062 1 98.75 96 LEU A CA 1
ATOM 794 C C . LEU A 1 96 ? -0.759 -20.766 -20.141 1 98.75 96 LEU A C 1
ATOM 796 O O . LEU A 1 96 ? -1.744 -20.109 -20.484 1 98.75 96 LEU A O 1
ATOM 800 N N . TRP A 1 97 ? -0.141 -20.578 -19 1 98.69 97 TRP A N 1
ATOM 801 C CA . TRP A 1 97 ? -0.571 -19.594 -18.016 1 98.69 97 TRP A CA 1
ATOM 802 C C . TRP A 1 97 ? -0.021 -18.203 -18.344 1 98.69 97 TRP A C 1
ATOM 804 O O . TRP A 1 97 ? 1.188 -18.047 -18.531 1 98.69 97 TRP A O 1
ATOM 814 N N . THR A 1 98 ? -0.896 -17.25 -18.422 1 98.38 98 THR A N 1
ATOM 815 C CA . THR A 1 98 ? -0.46 -15.914 -18.781 1 98.38 98 THR A CA 1
ATOM 816 C C . THR A 1 98 ? -1.041 -14.875 -17.828 1 98.38 98 THR A C 1
ATOM 818 O O . 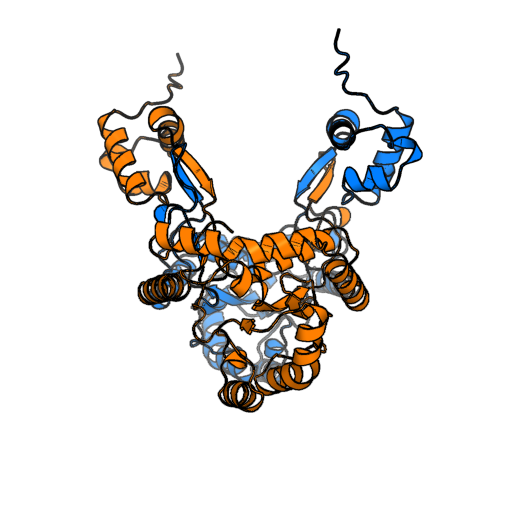THR A 1 98 ? -2.109 -15.086 -17.25 1 98.38 98 THR A O 1
ATOM 821 N N . ASP A 1 99 ? -0.358 -13.828 -17.578 1 97.75 99 ASP A N 1
ATOM 822 C CA . ASP A 1 99 ? -0.825 -12.719 -16.766 1 97.75 99 ASP A CA 1
ATOM 823 C C . ASP A 1 99 ? 0.111 -11.516 -16.891 1 97.75 99 ASP A C 1
ATOM 825 O O . ASP A 1 99 ? 1.221 -11.633 -17.406 1 97.75 99 ASP A O 1
ATOM 829 N N . GLU A 1 100 ? -0.396 -10.445 -16.438 1 97.19 100 GLU A N 1
ATOM 830 C CA . GLU A 1 100 ? 0.403 -9.227 -16.375 1 97.19 100 GLU A CA 1
ATOM 831 C C . GLU A 1 100 ? 0.822 -8.914 -14.945 1 97.19 100 GLU A C 1
ATOM 833 O O . GLU A 1 100 ? 0.118 -9.266 -13.992 1 97.19 100 GLU A O 1
ATOM 838 N N . ALA A 1 101 ? 1.942 -8.312 -14.789 1 97.06 101 ALA A N 1
ATOM 839 C CA . ALA A 1 101 ? 2.42 -7.84 -13.492 1 97.06 101 ALA A CA 1
ATOM 840 C C . ALA A 1 101 ? 3.17 -6.52 -13.625 1 97.06 101 ALA A C 1
ATOM 842 O O . ALA A 1 101 ? 3.818 -6.27 -14.648 1 97.06 101 ALA A O 1
ATOM 843 N N . THR A 1 102 ? 3.062 -5.684 -12.672 1 95.88 102 THR A N 1
ATOM 844 C CA . THR A 1 102 ? 3.746 -4.395 -12.641 1 95.88 102 THR A CA 1
ATOM 845 C C . THR A 1 102 ? 4.898 -4.414 -11.641 1 95.88 102 THR A C 1
ATOM 847 O O . THR A 1 102 ? 4.762 -4.945 -10.539 1 95.88 102 THR A O 1
ATOM 850 N N . PHE A 1 103 ? 5.992 -3.854 -12.023 1 95.5 103 PHE A N 1
ATOM 851 C CA . PHE A 1 103 ? 7.188 -3.76 -11.203 1 95.5 103 PHE A CA 1
ATOM 852 C C . PHE A 1 103 ? 7.652 -2.314 -11.078 1 95.5 103 PHE A C 1
ATOM 854 O O . PHE A 1 103 ? 7.828 -1.627 -12.094 1 95.5 103 PHE A O 1
ATOM 861 N N . ARG A 1 104 ? 7.828 -1.906 -9.914 1 92.81 104 ARG A N 1
ATOM 862 C CA . ARG A 1 104 ? 8.203 -0.517 -9.68 1 92.81 104 ARG A CA 1
ATOM 863 C C . ARG A 1 104 ? 9.68 -0.404 -9.305 1 92.81 104 ARG A C 1
ATOM 865 O O . ARG A 1 104 ? 10.227 -1.286 -8.641 1 92.81 104 ARG A O 1
ATOM 872 N N . VAL A 1 105 ? 10.164 0.721 -9.719 1 91.12 105 VAL A N 1
ATOM 873 C CA . VAL A 1 105 ? 11.523 1.061 -9.328 1 91.12 105 VAL A CA 1
ATOM 874 C C . VAL A 1 105 ? 11.578 1.337 -7.824 1 91.12 105 VAL A C 1
ATOM 876 O O . VAL A 1 105 ? 10.688 1.989 -7.277 1 91.12 105 VAL A O 1
ATOM 879 N N . SER A 1 106 ? 12.273 0.749 -7.172 1 80.19 106 SER A N 1
ATOM 880 C CA . SER A 1 106 ? 12.43 0.961 -5.734 1 80.19 106 SER A CA 1
ATOM 881 C C . SER A 1 106 ? 13.891 1.168 -5.359 1 80.19 106 SER A C 1
ATOM 883 O O . SER A 1 106 ? 14.789 0.632 -6.012 1 80.19 106 SER A O 1
ATOM 885 N N . ASP A 1 107 ? 13.992 2.119 -4.461 1 68.38 107 ASP A N 1
ATOM 886 C CA . ASP A 1 107 ? 15.352 2.281 -3.947 1 68.38 107 ASP A CA 1
ATOM 887 C C . ASP A 1 107 ? 15.82 1.019 -3.229 1 68.38 107 ASP A C 1
ATOM 889 O O . ASP A 1 107 ? 15.008 0.295 -2.643 1 68.38 107 ASP A O 1
ATOM 893 N N . THR A 1 108 ? 16.891 0.514 -3.658 1 58.19 108 THR A N 1
ATOM 894 C CA . THR A 1 108 ? 17.5 -0.719 -3.166 1 58.19 108 THR A CA 1
ATOM 895 C C . THR A 1 108 ? 17.719 -0.651 -1.658 1 58.19 108 THR A C 1
ATOM 897 O O . THR A 1 108 ? 18.172 -1.623 -1.046 1 58.19 108 THR A O 1
ATOM 900 N N . LYS A 1 109 ? 17.312 0.524 -1.177 1 60.25 109 LYS A N 1
ATOM 901 C CA . LYS A 1 109 ? 17.688 0.507 0.237 1 60.25 109 LYS A CA 1
ATOM 902 C C . LYS A 1 109 ? 16.656 -0.272 1.059 1 60.25 109 LYS A C 1
ATOM 904 O O . LYS A 1 109 ? 15.461 -0.232 0.768 1 60.25 109 LYS A O 1
ATOM 909 N N . GLY A 1 110 ? 17.125 -1.242 1.704 1 64.38 110 GLY A N 1
ATOM 910 C CA . GLY A 1 110 ? 16.312 -2.068 2.592 1 64.38 110 GLY A CA 1
ATOM 911 C C . GLY A 1 110 ? 15.43 -1.258 3.52 1 64.38 110 GLY A C 1
ATOM 912 O O . GLY A 1 110 ? 15.766 -0.124 3.871 1 64.38 110 GLY A O 1
ATOM 913 N N . LYS A 1 111 ? 14.305 -1.843 3.818 1 79.62 111 LYS A N 1
ATOM 914 C CA . LYS A 1 111 ? 13.336 -1.201 4.711 1 79.62 111 LYS A CA 1
ATOM 915 C C . LYS A 1 111 ? 13.805 -1.274 6.164 1 79.62 111 LYS A C 1
ATOM 917 O O . LYS A 1 111 ? 13.242 -0.609 7.035 1 79.62 111 LYS A O 1
ATOM 922 N N . LYS A 1 112 ? 14.953 -1.908 6.383 1 89 112 LYS A N 1
ATOM 923 C CA . LYS A 1 112 ? 15.5 -1.993 7.734 1 89 112 LYS A CA 1
ATOM 924 C C . LYS A 1 112 ? 16.891 -1.365 7.805 1 89 112 LYS A C 1
ATOM 926 O O . LYS A 1 112 ? 17.609 -1.32 6.805 1 89 112 LYS A O 1
ATOM 931 N N . VAL A 1 113 ? 17.297 -0.831 8.969 1 92.94 113 VAL A N 1
ATOM 932 C CA . VAL A 1 113 ? 18.578 -0.154 9.141 1 92.94 113 VAL A CA 1
ATOM 933 C C . VAL A 1 113 ? 19.172 -0.508 10.5 1 92.94 113 VAL A C 1
ATOM 935 O O . VAL A 1 113 ? 18.438 -0.773 11.461 1 92.94 113 VAL A O 1
ATOM 938 N N . TRP A 1 114 ? 20.484 -0.607 10.5 1 94.25 114 TRP A N 1
ATOM 939 C CA . TRP A 1 114 ? 21.219 -0.704 11.758 1 94.25 114 TRP A CA 1
ATOM 940 C C . TRP A 1 114 ? 21.422 0.675 12.375 1 94.25 114 TRP A C 1
ATOM 942 O O . TRP A 1 114 ? 21.969 1.577 11.734 1 94.25 114 TRP A O 1
ATOM 952 N N . ARG A 1 115 ? 20.891 0.875 13.5 1 92.69 115 ARG A N 1
ATOM 953 C CA . ARG A 1 115 ? 21.062 2.143 14.203 1 92.69 115 ARG A CA 1
ATOM 954 C C . ARG A 1 115 ? 21.672 1.929 15.586 1 92.69 115 ARG A C 1
ATOM 956 O O . ARG A 1 115 ? 21.297 0.982 16.281 1 92.69 115 ARG A O 1
ATOM 963 N N . ARG A 1 116 ? 22.578 2.809 15.898 1 90.25 116 ARG A N 1
ATOM 964 C CA . ARG A 1 116 ? 23.141 2.76 17.25 1 90.25 116 ARG A CA 1
ATOM 965 C C . ARG A 1 116 ? 22.172 3.365 18.266 1 90.25 116 ARG A C 1
ATOM 967 O O . ARG A 1 116 ? 21.391 4.254 17.922 1 90.25 116 ARG A O 1
ATOM 974 N N . LYS A 1 117 ? 22.344 2.887 19.406 1 85.94 117 LYS A N 1
ATOM 975 C CA . LYS A 1 117 ? 21.516 3.455 20.469 1 85.94 117 LYS A CA 1
ATOM 976 C C . LYS A 1 117 ? 21.766 4.953 20.625 1 85.94 117 LYS A C 1
ATOM 978 O O . LYS A 1 117 ? 22.922 5.395 20.609 1 85.94 117 LYS A O 1
ATOM 983 N N . GLY A 1 118 ? 20.688 5.691 20.609 1 85.88 118 GLY A N 1
ATOM 984 C CA . GLY A 1 118 ? 20.812 7.125 20.812 1 85.88 118 GLY A CA 1
ATOM 985 C C . GLY A 1 118 ? 20.844 7.918 19.531 1 85.88 118 GLY A C 1
ATOM 986 O O . GLY A 1 118 ? 20.781 9.148 19.547 1 85.88 118 GLY A O 1
ATOM 987 N N . SER A 1 119 ? 21.031 7.219 18.438 1 88.38 119 SER A N 1
ATOM 988 C CA . SER A 1 119 ? 21.047 7.914 17.156 1 88.38 119 SER A CA 1
ATOM 989 C C . SER A 1 119 ? 19.688 8.508 16.812 1 88.38 119 SER A C 1
ATOM 991 O O . SER A 1 119 ? 18.656 8.023 17.297 1 88.38 119 SER A O 1
ATOM 993 N N . ASP A 1 120 ? 19.688 9.578 16.125 1 87.38 120 ASP A N 1
ATOM 994 C CA . ASP A 1 120 ? 18.453 10.211 15.664 1 87.38 120 ASP A CA 1
ATOM 995 C C . ASP A 1 120 ? 17.797 9.391 14.555 1 87.38 120 ASP A C 1
ATOM 997 O O . ASP A 1 120 ? 18.344 9.273 13.453 1 87.38 120 ASP A O 1
ATOM 1001 N N . PRO A 1 121 ? 16.672 8.883 14.852 1 87 121 PRO A N 1
ATOM 1002 C CA . PRO A 1 121 ? 16.016 8.047 13.844 1 87 121 PRO A CA 1
ATOM 1003 C C . PRO A 1 121 ? 15.648 8.82 12.578 1 87 121 PRO A C 1
ATOM 1005 O O . PRO A 1 121 ? 15.383 8.219 11.531 1 87 121 PRO A O 1
ATOM 1008 N N . HIS A 1 122 ? 15.664 10.133 12.648 1 86.75 122 HIS A N 1
ATOM 1009 C CA . HIS A 1 122 ? 15.242 10.938 11.508 1 86.75 122 HIS A CA 1
ATOM 1010 C C . HIS A 1 122 ? 16.453 11.43 10.703 1 86.75 122 HIS A C 1
ATOM 1012 O O . HIS A 1 122 ? 16.281 12.102 9.688 1 86.75 122 HIS A O 1
ATOM 1018 N N . ASP A 1 123 ? 17.562 10.992 11.203 1 88.25 123 ASP A N 1
ATOM 1019 C CA . ASP A 1 123 ? 18.734 11.258 10.383 1 88.25 123 ASP A CA 1
ATOM 1020 C C . ASP A 1 123 ? 18.578 10.641 8.992 1 88.25 123 ASP A C 1
ATOM 1022 O O . ASP A 1 123 ? 18.172 9.484 8.859 1 88.25 123 ASP A O 1
ATOM 1026 N N . PRO A 1 124 ? 18.875 11.422 8.016 1 86.44 124 PRO A N 1
ATOM 1027 C CA . PRO A 1 124 ? 18.688 10.953 6.641 1 86.44 124 PRO A CA 1
ATOM 1028 C C . PRO A 1 124 ? 19.375 9.617 6.379 1 86.44 124 PRO A C 1
ATOM 1030 O O . PRO A 1 124 ? 18.922 8.836 5.543 1 86.44 124 PRO A O 1
ATOM 1033 N N . LYS A 1 125 ? 20.406 9.336 7.043 1 87.62 125 LYS A N 1
ATOM 1034 C CA . LYS A 1 125 ? 21.141 8.094 6.824 1 87.62 125 LYS A CA 1
ATOM 1035 C C . LYS A 1 125 ? 20.328 6.887 7.305 1 87.62 125 LYS A C 1
ATOM 1037 O O . LYS A 1 125 ? 20.562 5.758 6.867 1 87.62 125 LYS A O 1
ATOM 1042 N N . PHE A 1 126 ? 19.406 7.141 8.219 1 89.19 126 PHE A N 1
ATOM 1043 C CA . PHE A 1 126 ? 18.656 6.039 8.812 1 89.19 126 PHE A CA 1
ATOM 1044 C C . PHE A 1 126 ? 17.25 5.977 8.25 1 89.19 126 PHE A C 1
ATOM 1046 O O . PHE A 1 126 ? 16.422 5.176 8.703 1 89.19 126 PHE A O 1
ATOM 1053 N N . THR A 1 127 ? 16.875 6.805 7.305 1 87.69 127 THR A N 1
ATOM 1054 C CA . THR A 1 127 ? 15.5 6.848 6.805 1 87.69 127 THR A CA 1
ATOM 1055 C C . THR A 1 127 ? 15.414 6.246 5.402 1 87.69 127 THR A C 1
ATOM 1057 O O . THR A 1 127 ? 16.406 6.23 4.672 1 87.69 127 THR A O 1
ATOM 1060 N N . ALA A 1 128 ? 14.266 5.668 5.141 1 87.25 128 ALA A N 1
ATOM 1061 C CA . ALA A 1 128 ? 13.938 5.223 3.787 1 87.25 128 ALA A CA 1
ATOM 1062 C C . ALA A 1 128 ? 13.25 6.328 2.996 1 87.25 128 ALA A C 1
ATOM 1064 O O . ALA A 1 128 ? 12.305 6.957 3.488 1 87.25 128 ALA A O 1
ATOM 1065 N N . LYS A 1 129 ? 13.766 6.613 1.863 1 85.75 129 LYS A N 1
ATOM 1066 C CA . LYS A 1 129 ? 13.227 7.699 1.046 1 85.75 129 LYS A CA 1
ATOM 1067 C C . LYS A 1 129 ? 12.117 7.195 0.125 1 85.75 129 LYS A C 1
ATOM 1069 O O . LYS A 1 129 ? 12.281 6.18 -0.554 1 85.75 129 LYS A O 1
ATOM 1074 N N . SER A 1 130 ? 10.992 7.816 0.184 1 86.69 130 SER A N 1
ATOM 1075 C CA . SER A 1 130 ? 9.859 7.414 -0.642 1 86.69 130 SER A CA 1
ATOM 1076 C C . SER A 1 130 ? 9.633 8.391 -1.792 1 86.69 130 SER A C 1
ATOM 1078 O O . SER A 1 130 ? 9.805 9.602 -1.628 1 86.69 130 SER A O 1
ATOM 1080 N N . VAL A 1 131 ? 9.336 7.797 -2.898 1 86.12 131 VAL A N 1
ATOM 1081 C CA . VAL A 1 131 ? 8.977 8.562 -4.09 1 86.12 131 VAL A CA 1
ATOM 1082 C C . VAL A 1 131 ? 7.488 8.383 -4.391 1 86.12 131 VAL A C 1
ATOM 1084 O O . VAL A 1 131 ? 6.977 7.258 -4.383 1 86.12 131 VAL A O 1
ATOM 1087 N N . LYS A 1 132 ? 6.688 9.359 -4.547 1 81.62 132 LYS A N 1
ATOM 1088 C CA . LYS A 1 132 ? 5.234 9.32 -4.711 1 81.62 132 LYS A CA 1
ATOM 1089 C C . LYS A 1 132 ? 4.848 8.508 -5.945 1 81.62 132 LYS A C 1
ATOM 1091 O O . LYS A 1 132 ? 3.914 7.703 -5.898 1 81.62 132 LYS A O 1
ATOM 1096 N N . HIS A 1 133 ? 5.434 8.703 -7.102 1 86.56 133 HIS A N 1
ATOM 1097 C CA . HIS A 1 133 ? 5.105 7.988 -8.328 1 86.56 133 HIS A CA 1
ATOM 1098 C C . HIS A 1 133 ? 6.352 7.391 -8.969 1 86.56 133 HIS A C 1
ATOM 1100 O O . HIS A 1 133 ? 6.789 7.84 -10.031 1 86.56 133 HIS A O 1
ATOM 1106 N N . PRO A 1 134 ? 6.723 6.332 -8.305 1 89.5 134 PRO A N 1
ATOM 1107 C CA . PRO A 1 134 ? 7.93 5.738 -8.883 1 89.5 134 PRO A CA 1
ATOM 1108 C C . PRO A 1 134 ? 7.688 5.125 -10.258 1 89.5 134 PRO A C 1
ATOM 1110 O O . PRO A 1 134 ? 6.605 4.59 -10.516 1 89.5 134 PRO A O 1
ATOM 1113 N N . PRO A 1 135 ? 8.719 5.281 -11.086 1 92 135 PRO A N 1
ATOM 1114 C CA . PRO A 1 135 ? 8.57 4.629 -12.391 1 92 135 PRO A CA 1
ATOM 1115 C C . PRO A 1 135 ? 8.32 3.125 -12.273 1 92 135 PRO A C 1
ATOM 1117 O O . PRO A 1 135 ? 8.75 2.5 -11.297 1 92 135 PRO A O 1
ATOM 1120 N N . SER A 1 136 ? 7.605 2.607 -13.188 1 95.19 136 SER A N 1
ATOM 1121 C CA . SER A 1 136 ? 7.266 1.189 -13.133 1 95.19 136 SER A CA 1
ATOM 1122 C C . SER A 1 136 ? 7.273 0.566 -14.523 1 95.19 136 SER A C 1
ATOM 1124 O O . SER A 1 136 ? 7.27 1.279 -15.531 1 95.19 136 SER A O 1
ATOM 1126 N N . LEU A 1 137 ? 7.41 -0.693 -14.547 1 95.38 137 LEU A N 1
ATOM 1127 C CA . LEU A 1 137 ? 7.312 -1.508 -15.75 1 95.38 137 LEU A CA 1
ATOM 1128 C C . LEU A 1 137 ? 6.164 -2.504 -15.641 1 95.38 137 LEU A C 1
ATOM 1130 O O . LEU A 1 137 ? 5.941 -3.088 -14.578 1 95.38 137 LEU A O 1
ATOM 1134 N N . MET A 1 138 ? 5.457 -2.58 -16.734 1 97.25 138 MET A N 1
ATOM 1135 C CA . MET A 1 138 ? 4.449 -3.631 -16.828 1 97.25 138 MET A CA 1
ATOM 1136 C C . MET A 1 138 ? 4.93 -4.762 -17.734 1 97.25 138 MET A C 1
ATOM 1138 O O . MET A 1 138 ? 5.426 -4.516 -18.828 1 97.25 138 MET A O 1
ATOM 1142 N N . ALA A 1 139 ? 4.805 -5.93 -17.234 1 97.81 139 ALA A N 1
ATOM 1143 C CA . ALA A 1 139 ? 5.266 -7.09 -17.984 1 97.81 139 ALA A CA 1
ATOM 1144 C C . ALA A 1 139 ? 4.137 -8.102 -18.188 1 97.81 139 ALA A C 1
ATOM 1146 O O . ALA A 1 139 ? 3.221 -8.18 -17.359 1 97.81 139 ALA A O 1
ATOM 1147 N N . TRP A 1 140 ? 4.152 -8.766 -19.328 1 98.31 140 TRP A N 1
ATOM 1148 C CA . TRP A 1 140 ? 3.307 -9.922 -19.625 1 98.31 140 TRP A CA 1
ATOM 1149 C C . TRP A 1 140 ? 4.137 -11.195 -19.688 1 98.31 140 TRP A C 1
ATOM 1151 O O . TRP A 1 140 ? 5.121 -11.266 -20.422 1 98.31 140 TRP A O 1
ATOM 1161 N N . GLY A 1 141 ? 3.775 -12.141 -18.812 1 98.38 141 GLY A N 1
ATOM 1162 C CA . GLY A 1 141 ? 4.504 -13.398 -18.766 1 98.38 141 GLY A CA 1
ATOM 1163 C C . GLY A 1 141 ? 3.641 -14.602 -19.109 1 98.38 141 GLY A C 1
ATOM 1164 O O . GLY A 1 141 ? 2.418 -14.555 -18.969 1 98.38 141 GLY A O 1
ATOM 1165 N N . ALA A 1 142 ? 4.348 -15.609 -19.625 1 98.69 142 ALA A N 1
ATOM 1166 C CA . ALA A 1 142 ? 3.705 -16.875 -20 1 98.69 142 ALA A CA 1
ATOM 1167 C C . ALA A 1 142 ? 4.586 -18.062 -19.625 1 98.69 142 ALA A C 1
ATOM 1169 O O . ALA A 1 142 ? 5.805 -18.016 -19.797 1 98.69 142 ALA A O 1
ATOM 1170 N N . PHE A 1 143 ? 3.957 -19.078 -19.062 1 98.75 143 PHE A N 1
ATOM 1171 C CA . PHE A 1 143 ? 4.715 -20.297 -18.797 1 98.75 143 PHE A CA 1
ATOM 1172 C C . PHE A 1 143 ? 3.818 -21.531 -18.891 1 98.75 143 PHE A C 1
ATOM 1174 O O . PHE A 1 143 ? 2.592 -21.406 -18.828 1 98.75 143 PHE A O 1
ATOM 1181 N N . SER A 1 144 ? 4.289 -22.609 -19.156 1 98.56 144 SER A N 1
ATOM 1182 C CA . SER A 1 144 ? 3.67 -23.938 -19.094 1 98.56 144 SER A CA 1
ATOM 1183 C C . SER A 1 144 ? 4.59 -24.953 -18.438 1 98.56 144 SER A C 1
ATOM 1185 O O . SER A 1 144 ? 5.613 -24.578 -17.844 1 98.56 144 SER A O 1
ATOM 1187 N N . TYR A 1 145 ? 4.082 -26.156 -18.422 1 98.31 145 TYR A N 1
ATOM 1188 C CA . TYR A 1 145 ? 4.875 -27.25 -17.844 1 98.31 145 TYR A CA 1
ATOM 1189 C C . TYR A 1 145 ? 6.254 -27.312 -18.484 1 98.31 145 TYR A C 1
ATOM 1191 O O . TYR A 1 145 ? 7.242 -27.609 -17.812 1 98.31 145 TYR A O 1
ATOM 1199 N N . GLY A 1 146 ? 6.363 -26.906 -19.688 1 97.94 146 GLY A N 1
ATOM 1200 C CA . GLY A 1 146 ? 7.594 -27.062 -20.453 1 97.94 146 GLY A CA 1
ATOM 1201 C C . GLY A 1 146 ? 8.57 -25.922 -20.234 1 97.94 146 GLY A C 1
ATOM 1202 O O . GLY A 1 146 ? 9.703 -25.969 -20.703 1 97.94 146 GLY A O 1
ATOM 1203 N N . GLY A 1 147 ? 8.164 -24.859 -19.562 1 98.06 147 GLY A N 1
ATOM 1204 C CA . GLY A 1 147 ? 9.062 -23.75 -19.297 1 98.06 147 GLY A CA 1
ATOM 1205 C C . GLY A 1 147 ? 8.383 -22.391 -19.375 1 98.06 147 GLY A C 1
ATOM 1206 O O . GLY A 1 147 ? 7.152 -22.312 -19.359 1 98.06 147 GLY A O 1
ATOM 1207 N N . VAL A 1 148 ? 9.273 -21.406 -19.375 1 98.5 148 VAL A N 1
ATOM 1208 C CA . VAL A 1 148 ? 8.773 -20.031 -19.469 1 98.5 148 VAL A CA 1
ATOM 1209 C C . VAL A 1 148 ? 9.031 -19.484 -20.875 1 98.5 148 VAL A C 1
ATOM 1211 O O . VAL A 1 148 ? 10.008 -19.859 -21.516 1 98.5 148 VAL A O 1
ATOM 1214 N N . ALA A 1 149 ? 8.109 -18.672 -21.344 1 98.44 149 ALA A N 1
ATOM 1215 C CA . ALA A 1 149 ? 8.328 -17.938 -22.594 1 98.44 149 ALA A CA 1
ATOM 1216 C C . ALA A 1 149 ? 9.062 -16.625 -22.344 1 98.44 149 ALA A C 1
ATOM 1218 O O . ALA A 1 149 ? 9.273 -16.234 -21.188 1 98.44 149 ALA A O 1
ATOM 1219 N N . ASP A 1 150 ? 9.438 -16.016 -23.422 1 97.38 150 ASP A N 1
ATOM 1220 C CA . ASP A 1 150 ? 10.094 -14.727 -23.297 1 97.38 150 ASP A CA 1
ATOM 1221 C C . ASP A 1 150 ? 9.156 -13.688 -22.688 1 97.38 150 ASP A C 1
ATOM 1223 O O . ASP A 1 150 ? 7.984 -13.609 -23.062 1 97.38 150 ASP A O 1
ATOM 1227 N N . LEU A 1 151 ? 9.727 -13.008 -21.812 1 98 151 LEU A N 1
ATOM 1228 C CA . LEU A 1 151 ? 8.953 -11.961 -21.141 1 98 151 LEU A CA 1
ATOM 1229 C C . LEU A 1 151 ? 8.68 -10.797 -22.078 1 98 151 LEU A C 1
ATOM 1231 O O . LEU A 1 151 ? 9.57 -10.367 -22.812 1 98 151 LEU A O 1
ATOM 1235 N N . HIS A 1 152 ? 7.48 -10.352 -22.062 1 97.88 152 HIS A N 1
ATOM 1236 C CA . HIS A 1 152 ? 7.152 -9.148 -22.812 1 97.88 152 HIS A CA 1
ATOM 1237 C C . HIS A 1 152 ? 7.051 -7.934 -21.891 1 97.88 152 HIS A C 1
ATOM 1239 O O . HIS A 1 152 ? 6.246 -7.926 -20.953 1 97.88 152 HIS A O 1
ATOM 1245 N N . ILE A 1 153 ? 7.801 -6.926 -22.141 1 97.62 153 ILE A N 1
ATOM 1246 C CA . ILE A 1 153 ? 7.754 -5.688 -21.359 1 97.62 153 ILE A CA 1
ATOM 1247 C C . ILE A 1 153 ? 7.074 -4.594 -22.188 1 97.62 153 ILE A C 1
ATOM 1249 O O . ILE A 1 153 ? 7.516 -4.281 -23.297 1 97.62 153 ILE A O 1
ATOM 1253 N N . PHE A 1 154 ? 5.996 -4.062 -21.656 1 97.12 154 PHE A N 1
ATOM 1254 C CA . PHE A 1 154 ? 5.27 -3.014 -22.359 1 97.12 154 PHE A CA 1
ATOM 1255 C C . PHE A 1 154 ? 6.043 -1.7 -22.312 1 97.12 154 PHE A C 1
ATOM 1257 O O . PHE A 1 154 ? 6.781 -1.438 -21.375 1 97.12 154 PHE A O 1
ATOM 1264 N N . PRO A 1 155 ? 5.805 -0.875 -23.344 1 93.56 155 PRO A N 1
ATOM 1265 C CA . PRO A 1 155 ? 6.418 0.456 -23.312 1 93.56 155 PRO A CA 1
ATOM 1266 C C . PRO A 1 155 ? 5.969 1.279 -22.109 1 93.56 155 PRO A C 1
ATOM 1268 O O . PRO A 1 155 ? 4.848 1.105 -21.625 1 93.56 155 PRO A O 1
ATOM 1271 N N . LYS A 1 156 ? 6.852 2.096 -21.688 1 88.69 156 LYS A N 1
ATOM 1272 C CA . LYS A 1 156 ? 6.574 2.938 -20.531 1 88.69 156 LYS A CA 1
ATOM 1273 C C . LYS A 1 156 ? 5.289 3.74 -20.734 1 88.69 156 LYS A C 1
ATOM 1275 O O . LYS A 1 156 ? 5.078 4.328 -21.797 1 88.69 156 LYS A O 1
ATOM 1280 N N . GLY A 1 157 ? 4.496 3.684 -19.688 1 84.62 157 GLY A N 1
ATOM 1281 C CA . GLY A 1 157 ? 3.297 4.504 -19.688 1 84.62 157 GLY A CA 1
ATOM 1282 C C . GLY A 1 157 ? 2.162 3.898 -20.5 1 84.62 157 GLY A C 1
ATOM 1283 O O . GLY A 1 157 ? 1.066 4.461 -20.547 1 84.62 157 GLY A O 1
ATOM 1284 N N . GLN A 1 158 ? 2.369 2.742 -21.078 1 89.62 158 GLN A N 1
ATOM 1285 C CA . GLN A 1 158 ? 1.336 2.123 -21.906 1 89.62 158 GLN A CA 1
ATOM 1286 C C . GLN A 1 158 ? 0.394 1.272 -21.062 1 89.62 158 GLN A C 1
ATOM 1288 O O . GLN A 1 158 ? 0.843 0.46 -20.25 1 89.62 158 GLN A O 1
ATOM 1293 N N . SER A 1 159 ? -0.875 1.518 -21.234 1 90.62 159 SER A N 1
ATOM 1294 C CA . SER A 1 159 ? -1.886 0.665 -20.625 1 90.62 159 SER A CA 1
ATOM 1295 C C . SER A 1 159 ? -2.217 -0.53 -21.516 1 90.62 159 SER A C 1
ATOM 1297 O O . SER A 1 159 ? -2.098 -0.452 -22.734 1 90.62 159 SER A O 1
ATOM 1299 N N . VAL A 1 160 ? -2.588 -1.559 -20.906 1 93.44 160 VAL A N 1
ATOM 1300 C CA . VAL A 1 160 ? -2.936 -2.754 -21.672 1 93.44 160 VAL A CA 1
ATOM 1301 C C . VAL A 1 160 ? -4.398 -2.689 -22.094 1 93.44 160 VAL A C 1
ATOM 1303 O O . VAL A 1 160 ? -5.27 -3.264 -21.438 1 93.44 160 VAL A O 1
ATOM 1306 N N . THR A 1 161 ? -4.648 -2.131 -23.188 1 95.88 161 THR A N 1
ATOM 1307 C CA . THR A 1 161 ? -5.984 -2.086 -23.781 1 95.88 161 THR A CA 1
ATOM 1308 C C . THR A 1 161 ? -6.273 -3.357 -24.562 1 95.88 161 THR A C 1
ATOM 1310 O O . THR A 1 161 ? -5.379 -4.184 -24.766 1 95.88 161 THR A O 1
ATOM 1313 N N . LYS A 1 162 ? -7.5 -3.418 -24.984 1 96.75 162 LYS A N 1
ATOM 1314 C CA . LYS A 1 162 ? -7.883 -4.586 -25.766 1 96.75 162 LYS A CA 1
ATOM 1315 C C . LYS A 1 162 ? -7.055 -4.684 -27.047 1 96.75 162 LYS A C 1
ATOM 1317 O O . LYS A 1 162 ? -6.668 -5.777 -27.453 1 96.75 162 LYS A O 1
ATOM 1322 N N . ASP A 1 163 ? -6.766 -3.539 -27.672 1 97.12 163 ASP A N 1
ATOM 1323 C CA . ASP A 1 163 ? -6.012 -3.523 -28.922 1 97.12 163 ASP A CA 1
ATOM 1324 C C . ASP A 1 163 ? -4.555 -3.922 -28.688 1 97.12 163 ASP A C 1
ATOM 1326 O O . ASP A 1 163 ? -3.975 -4.668 -29.484 1 97.12 163 ASP A O 1
ATOM 1330 N N . VAL A 1 164 ? -4.031 -3.395 -27.625 1 97.19 164 VAL A N 1
ATOM 1331 C CA . VAL A 1 164 ? -2.646 -3.711 -27.281 1 97.19 164 VAL A CA 1
ATOM 1332 C C . VAL A 1 164 ? -2.523 -5.195 -26.953 1 97.19 164 VAL A C 1
ATOM 1334 O O . VAL A 1 164 ? -1.585 -5.863 -27.391 1 97.19 164 VAL A O 1
ATOM 1337 N N . TYR A 1 165 ? -3.467 -5.68 -26.219 1 97.88 165 TYR A N 1
ATOM 1338 C CA . TYR A 1 165 ? -3.463 -7.086 -25.844 1 97.88 165 TYR A CA 1
ATOM 1339 C C . TYR A 1 165 ? -3.604 -7.984 -27.062 1 97.88 165 TYR A C 1
ATOM 1341 O O . TYR A 1 165 ? -2.895 -8.984 -27.203 1 97.88 165 TYR A O 1
ATOM 1349 N N . LEU A 1 166 ? -4.48 -7.652 -27.922 1 97.94 166 LEU A N 1
ATOM 1350 C CA . LEU A 1 166 ? -4.676 -8.414 -29.156 1 97.94 166 LEU A CA 1
ATOM 1351 C C . LEU A 1 166 ? -3.395 -8.461 -29.984 1 97.94 166 LEU A C 1
ATOM 1353 O O . LEU A 1 166 ? -3.008 -9.516 -30.484 1 97.94 166 LEU A O 1
ATOM 1357 N N . SER A 1 167 ? -2.791 -7.316 -30.125 1 97.69 167 SER A N 1
ATOM 1358 C CA . SER A 1 167 ? -1.542 -7.254 -30.875 1 97.69 167 SER A CA 1
ATOM 1359 C C . SER A 1 167 ? -0.477 -8.148 -30.266 1 97.69 167 SER A C 1
ATOM 1361 O O . SER A 1 167 ? 0.287 -8.805 -30.969 1 97.69 167 SER A O 1
ATOM 1363 N N . LEU A 1 168 ? -0.44 -8.156 -28.969 1 97.88 168 LEU A N 1
ATOM 1364 C CA . LEU A 1 168 ? 0.5 -9 -28.234 1 97.88 168 LEU A CA 1
ATOM 1365 C C . LEU A 1 168 ? 0.246 -10.477 -28.531 1 97.88 168 LEU A C 1
ATOM 1367 O O . LEU A 1 168 ? 1.176 -11.219 -28.859 1 97.88 168 LEU A O 1
ATOM 1371 N N . LEU A 1 169 ? -0.989 -10.906 -28.422 1 97.94 169 LEU A N 1
ATOM 1372 C CA . LEU A 1 169 ? -1.335 -12.297 -28.688 1 97.94 169 LEU A CA 1
ATOM 1373 C C . LEU A 1 169 ? -0.983 -12.68 -30.125 1 97.94 169 LEU A C 1
ATOM 1375 O O . LEU A 1 169 ? -0.396 -13.742 -30.359 1 97.9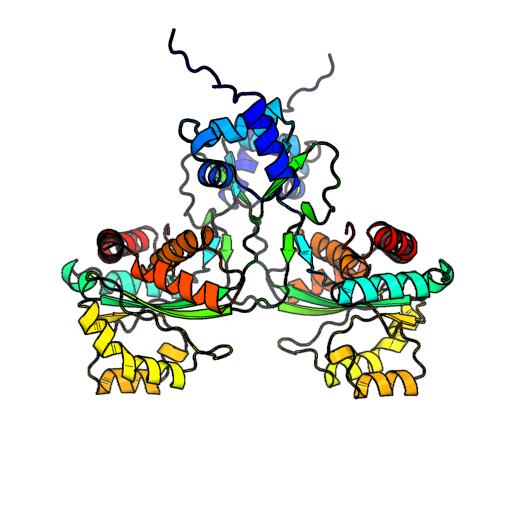4 169 LEU A O 1
ATOM 1379 N N . ASP A 1 170 ? -1.337 -11.805 -30.984 1 98 170 ASP A N 1
ATOM 1380 C CA . ASP A 1 170 ? -1.128 -12.062 -32.406 1 98 170 ASP A CA 1
ATOM 1381 C C . ASP A 1 170 ? 0.354 -12.25 -32.719 1 98 170 ASP A C 1
ATOM 1383 O O . ASP A 1 170 ? 0.72 -13.102 -33.531 1 98 170 ASP A O 1
ATOM 1387 N N . SER A 1 171 ? 1.166 -11.516 -32.094 1 97.81 171 SER A N 1
ATOM 1388 C CA . SER A 1 171 ? 2.584 -11.508 -32.438 1 97.81 171 SER A CA 1
ATOM 1389 C C . SER A 1 171 ? 3.357 -12.539 -31.609 1 97.81 171 SER A C 1
ATOM 1391 O O . SER A 1 171 ? 4.379 -13.062 -32.062 1 97.81 171 SER A O 1
ATOM 1393 N N . ARG A 1 172 ? 2.836 -12.859 -30.406 1 97.81 172 ARG A N 1
ATOM 1394 C CA . ARG A 1 172 ? 3.74 -13.562 -29.5 1 97.81 172 ARG A CA 1
ATOM 1395 C C . ARG A 1 172 ? 3.168 -14.914 -29.094 1 97.81 172 ARG A C 1
ATOM 1397 O O . ARG A 1 172 ? 3.904 -15.797 -28.641 1 97.81 172 ARG A O 1
ATOM 1404 N N . LEU A 1 173 ? 1.896 -15.125 -29.203 1 98.31 173 LEU A N 1
ATOM 1405 C CA . LEU A 1 173 ? 1.261 -16.297 -28.609 1 98.31 173 LEU A CA 1
ATOM 1406 C C . LEU A 1 173 ? 1.812 -17.578 -29.219 1 98.31 173 LEU A C 1
ATOM 1408 O O . LEU A 1 173 ? 2.113 -18.531 -28.5 1 98.31 173 LEU A O 1
ATOM 1412 N N . ALA A 1 174 ? 1.976 -17.609 -30.547 1 97.69 174 ALA A N 1
ATOM 1413 C CA . ALA A 1 174 ? 2.49 -18.797 -31.219 1 97.69 174 ALA A CA 1
ATOM 1414 C C . ALA A 1 174 ? 3.891 -19.141 -30.734 1 97.69 174 ALA A C 1
ATOM 1416 O O . ALA A 1 174 ? 4.195 -20.312 -30.484 1 97.69 174 ALA A O 1
ATOM 1417 N N . ASP A 1 175 ? 4.672 -18.125 -30.578 1 98.06 175 ASP A N 1
ATOM 1418 C CA . ASP A 1 175 ? 6.027 -18.328 -30.078 1 98.06 175 ASP A CA 1
ATOM 1419 C C . ASP A 1 175 ? 6.012 -18.859 -28.656 1 98.06 175 ASP A C 1
ATOM 1421 O O . ASP A 1 175 ? 6.871 -19.656 -28.266 1 98.06 175 ASP A O 1
ATOM 1425 N N . CYS A 1 176 ? 5.098 -18.406 -27.859 1 98.31 176 CYS A N 1
ATOM 1426 C CA . CYS A 1 176 ? 4.98 -18.875 -26.469 1 98.31 176 CYS A CA 1
ATOM 1427 C C . CYS A 1 176 ? 4.617 -20.344 -26.438 1 98.31 176 CYS A C 1
ATOM 1429 O O . CYS A 1 176 ? 5.195 -21.109 -25.656 1 98.31 176 CYS A O 1
ATOM 1431 N N . PHE A 1 177 ? 3.672 -20.734 -27.297 1 98.38 177 PHE A N 1
ATOM 1432 C CA . PHE A 1 177 ? 3.309 -22.141 -27.375 1 98.38 177 PHE A CA 1
ATOM 1433 C C . PHE A 1 177 ? 4.516 -23 -27.766 1 98.38 177 PHE A C 1
ATOM 1435 O O . PHE A 1 177 ? 4.797 -24 -27.125 1 98.38 177 PHE A O 1
ATOM 1442 N N . ALA A 1 178 ? 5.246 -22.484 -28.703 1 98 178 ALA A N 1
ATOM 1443 C CA . ALA A 1 178 ? 6.398 -23.219 -29.219 1 98 178 ALA A CA 1
ATOM 1444 C C . ALA A 1 178 ? 7.488 -23.344 -28.156 1 98 178 ALA A C 1
ATOM 1446 O O . ALA A 1 178 ? 8.094 -24.391 -27.984 1 98 178 ALA A O 1
ATOM 1447 N N . ALA A 1 179 ? 7.668 -22.297 -27.438 1 97.44 179 ALA A N 1
ATOM 1448 C CA . ALA A 1 179 ? 8.766 -22.234 -26.469 1 97.44 179 ALA A CA 1
ATOM 1449 C C . ALA A 1 179 ? 8.461 -23.062 -25.219 1 97.44 179 ALA A C 1
ATOM 1451 O O . ALA A 1 179 ? 9.375 -23.562 -24.562 1 97.44 179 ALA A O 1
ATOM 1452 N N . THR A 1 180 ? 7.215 -23.25 -24.859 1 98 180 THR A N 1
ATOM 1453 C CA . THR A 1 180 ? 6.875 -23.828 -23.562 1 98 180 THR A CA 1
ATOM 1454 C C . THR A 1 180 ? 6.203 -25.188 -23.734 1 98 180 THR A C 1
ATOM 1456 O O . THR A 1 180 ? 6.082 -25.953 -22.781 1 98 180 THR A O 1
ATOM 1459 N N . GLY A 1 181 ? 5.688 -25.406 -24.969 1 97.19 181 GLY A N 1
ATOM 1460 C CA . GLY A 1 181 ? 4.941 -26.641 -25.219 1 97.19 181 GLY A CA 1
ATOM 1461 C C . GLY A 1 181 ? 3.484 -26.547 -24.797 1 97.19 181 GLY A C 1
ATOM 1462 O O . GLY A 1 181 ? 2.779 -27.547 -24.75 1 97.19 181 GLY A O 1
ATOM 1463 N N . GLY A 1 182 ? 3.041 -25.359 -24.469 1 97.5 182 GLY A N 1
ATOM 1464 C CA . GLY A 1 182 ? 1.641 -25.141 -24.141 1 97.5 182 GLY A CA 1
ATOM 1465 C C . GLY A 1 182 ? 0.731 -25.172 -25.344 1 97.5 182 GLY A C 1
ATOM 1466 O O . GLY A 1 182 ? 1.174 -24.922 -26.469 1 97.5 182 GLY A O 1
ATOM 1467 N N . GLU A 1 183 ? -0.58 -25.484 -25.062 1 97.81 183 GLU A N 1
ATOM 1468 C CA . GLU A 1 183 ? -1.521 -25.578 -26.172 1 97.81 183 GLU A CA 1
ATOM 1469 C C . GLU A 1 183 ? -2.838 -24.891 -25.844 1 97.81 183 GLU A C 1
ATOM 1471 O O . GLU A 1 183 ? -3.602 -24.531 -26.734 1 97.81 183 GLU A O 1
ATOM 1476 N N . VAL A 1 184 ? -3.086 -24.766 -24.641 1 98.38 184 VAL A N 1
ATOM 1477 C CA . VAL A 1 184 ? -4.332 -24.156 -24.172 1 98.38 184 VAL A CA 1
ATOM 1478 C C . VAL A 1 184 ? -4.035 -22.859 -23.422 1 98.38 184 VAL A C 1
ATOM 1480 O O . VAL A 1 184 ? -3.271 -22.859 -22.453 1 98.38 184 VAL A O 1
ATOM 1483 N N . LEU A 1 185 ? -4.605 -21.812 -23.844 1 98.5 185 LEU A N 1
ATOM 1484 C CA . LEU A 1 185 ? -4.344 -20.5 -23.266 1 98.5 185 LEU A CA 1
ATOM 1485 C C . LEU A 1 185 ? -5.207 -20.281 -22.031 1 98.5 185 LEU A C 1
ATOM 1487 O O . LEU A 1 185 ? -6.422 -20.469 -22.062 1 98.5 185 LEU A O 1
ATOM 1491 N N . GLN A 1 186 ? -4.621 -19.953 -20.906 1 98.38 186 GLN A N 1
ATOM 1492 C CA . GLN A 1 186 ? -5.324 -19.484 -19.719 1 98.38 186 GLN A CA 1
ATOM 1493 C C . GLN A 1 186 ? -5.047 -18 -19.469 1 98.38 186 GLN A C 1
ATOM 1495 O O . GLN A 1 186 ? -3.891 -17.562 -19.484 1 98.38 186 GLN A O 1
ATOM 1500 N N . GLN A 1 187 ? -6.008 -17.25 -19.328 1 97 187 GLN A N 1
ATOM 1501 C CA . GLN A 1 187 ? -5.965 -15.828 -18.969 1 97 187 GLN A CA 1
ATOM 1502 C C . GLN A 1 187 ? -7.082 -15.469 -18 1 97 187 GLN A C 1
ATOM 1504 O O . GLN A 1 187 ? -8.102 -16.156 -17.938 1 97 187 GLN A O 1
ATOM 1509 N N . ASP A 1 188 ? -6.875 -14.492 -17.188 1 93.75 188 ASP A N 1
ATOM 1510 C CA . ASP A 1 188 ? -7.938 -14.094 -16.266 1 93.75 188 ASP A CA 1
ATOM 1511 C C . ASP A 1 188 ? -9.039 -13.328 -16.984 1 93.75 188 ASP A C 1
ATOM 1513 O O . ASP A 1 188 ? -8.984 -13.164 -18.219 1 93.75 188 ASP A O 1
ATOM 1517 N N . GLY A 1 189 ? -10.039 -12.93 -16.281 1 92.62 189 GLY A N 1
ATOM 1518 C CA . GLY A 1 189 ? -11.219 -12.32 -16.875 1 92.62 189 GLY A CA 1
ATOM 1519 C C . GLY A 1 189 ? -11.125 -10.812 -16.984 1 92.62 189 GLY A C 1
ATOM 1520 O O . GLY A 1 189 ? -12.148 -10.125 -17.016 1 92.62 189 GLY A O 1
ATOM 1521 N N . ALA A 1 190 ? -9.945 -10.297 -17.031 1 93.31 190 ALA A N 1
ATOM 1522 C CA . ALA A 1 190 ? -9.805 -8.852 -17.188 1 93.31 190 ALA A CA 1
ATOM 1523 C C . ALA A 1 190 ? -10.492 -8.367 -18.469 1 93.31 190 ALA A C 1
ATOM 1525 O O . ALA A 1 190 ? -10.492 -9.062 -19.484 1 93.31 190 ALA A O 1
ATOM 1526 N N . PRO A 1 191 ? -11.031 -7.184 -18.453 1 93.31 191 PRO A N 1
ATOM 1527 C CA . PRO A 1 191 ? -11.789 -6.672 -19.609 1 93.31 191 PRO A CA 1
ATOM 1528 C C . PRO A 1 191 ? -11 -6.719 -20.906 1 93.31 191 PRO A C 1
ATOM 1530 O O . PRO A 1 191 ? -11.562 -7.031 -21.969 1 93.31 191 PRO A O 1
ATOM 1533 N N . CYS A 1 192 ? -9.727 -6.418 -20.844 1 94.75 192 CYS A N 1
ATOM 1534 C CA . CYS A 1 192 ? -8.93 -6.434 -22.062 1 94.75 192 CYS A CA 1
ATOM 1535 C C . CYS A 1 192 ? -8.797 -7.852 -22.609 1 94.75 192 CYS A C 1
ATOM 1537 O O . CYS A 1 192 ? -8.625 -8.039 -23.812 1 94.75 192 CYS A O 1
ATOM 1539 N N . HIS A 1 193 ? -8.883 -8.891 -21.781 1 95.25 193 HIS A N 1
ATOM 1540 C CA . HIS A 1 193 ? -8.734 -10.281 -22.203 1 95.25 193 HIS A CA 1
ATOM 1541 C C . HIS A 1 193 ? -10.039 -10.82 -22.781 1 95.25 193 HIS A C 1
ATOM 1543 O O . HIS A 1 193 ? -10.016 -11.719 -23.625 1 95.25 193 HIS A O 1
ATOM 1549 N N . THR A 1 194 ? -11.141 -10.219 -22.281 1 94.31 194 THR A N 1
ATOM 1550 C CA . THR A 1 194 ? -12.43 -10.789 -22.641 1 94.31 194 THR A CA 1
ATOM 1551 C C . THR A 1 194 ? -13.148 -9.922 -23.656 1 94.31 194 THR A C 1
ATOM 1553 O O . THR A 1 194 ? -14.32 -10.156 -23.969 1 94.31 194 THR A O 1
ATOM 1556 N N . ALA A 1 195 ? -12.438 -8.945 -24.078 1 96.38 195 ALA A N 1
ATOM 1557 C CA . ALA A 1 195 ? -13.016 -8.078 -25.094 1 96.38 195 ALA A CA 1
ATOM 1558 C C . ALA A 1 195 ? -13.461 -8.891 -26.312 1 96.38 195 ALA A C 1
ATOM 1560 O O . ALA A 1 195 ? -12.828 -9.891 -26.672 1 96.38 195 ALA A O 1
ATOM 1561 N N . HIS A 1 196 ? -14.492 -8.438 -26.969 1 96.94 196 HIS A N 1
ATOM 1562 C CA . HIS A 1 196 ? -15.07 -9.141 -28.109 1 96.94 196 HIS A CA 1
ATOM 1563 C C . HIS A 1 196 ? -14.023 -9.375 -29.203 1 96.94 196 HIS A C 1
ATOM 1565 O O . HIS A 1 196 ? -13.914 -10.477 -29.734 1 96.94 196 HIS A O 1
ATOM 1571 N N . ILE A 1 197 ? -13.273 -8.359 -29.484 1 97.38 197 ILE A N 1
ATOM 1572 C CA . ILE A 1 197 ? -12.297 -8.445 -30.562 1 97.38 197 ILE A CA 1
ATOM 1573 C C . ILE A 1 197 ? -11.258 -9.516 -30.25 1 97.38 197 ILE A C 1
ATOM 1575 O O . ILE A 1 197 ? -10.773 -10.211 -31.141 1 97.38 197 ILE A O 1
ATOM 1579 N N . VAL A 1 198 ? -10.945 -9.695 -29 1 97.19 198 VAL A N 1
ATOM 1580 C CA . VAL A 1 198 ? -9.961 -10.688 -28.578 1 97.19 198 VAL A CA 1
ATOM 1581 C C . VAL A 1 198 ? -10.562 -12.086 -28.672 1 97.19 198 VAL A C 1
ATOM 1583 O O . VAL A 1 198 ? -9.93 -13.008 -29.203 1 97.19 198 VAL A O 1
ATOM 1586 N N . LYS A 1 199 ? -11.773 -12.227 -28.25 1 96.25 199 LYS A N 1
ATOM 1587 C CA . LYS A 1 199 ? -12.461 -13.508 -28.328 1 96.25 199 LYS A CA 1
ATOM 1588 C C . LYS A 1 199 ? -12.586 -13.977 -29.781 1 96.25 199 LYS A C 1
ATOM 1590 O O . LYS A 1 199 ? -12.352 -15.148 -30.078 1 96.25 199 LYS A O 1
ATOM 1595 N N . GLU A 1 200 ? -12.961 -13.055 -30.594 1 97.12 200 GLU A N 1
ATOM 1596 C CA . GLU A 1 200 ? -13.102 -13.375 -32 1 97.12 200 GLU A CA 1
ATOM 1597 C C . GLU A 1 200 ? -11.773 -13.812 -32.594 1 97.12 200 GLU A C 1
ATOM 1599 O O . GLU A 1 200 ? -11.719 -14.758 -33.406 1 97.12 200 GLU A O 1
ATOM 1604 N N . TRP A 1 201 ? -10.789 -13.07 -32.25 1 97.5 201 TRP A N 1
ATOM 1605 C CA . TRP A 1 201 ? -9.461 -13.422 -32.75 1 97.5 201 TRP A CA 1
ATOM 1606 C C . TRP A 1 201 ? -9.055 -14.82 -32.281 1 97.5 201 TRP A C 1
ATOM 1608 O O . TRP A 1 201 ? -8.508 -15.602 -33.062 1 97.5 201 TRP A O 1
ATOM 1618 N N . LEU A 1 202 ? -9.297 -15.18 -31.062 1 97.19 202 LEU A N 1
ATOM 1619 C CA . LEU A 1 202 ? -8.961 -16.484 -30.531 1 97.19 202 LEU A CA 1
ATOM 1620 C C . LEU A 1 202 ? -9.672 -17.594 -31.297 1 97.19 202 LEU A C 1
ATOM 1622 O O . LEU A 1 202 ? -9.07 -18.625 -31.609 1 97.19 202 LEU A O 1
ATOM 1626 N N . VAL A 1 203 ? -10.898 -17.391 -31.625 1 96.69 203 VAL A N 1
ATOM 1627 C CA . VAL A 1 203 ? -11.695 -18.359 -32.375 1 96.69 203 VAL A CA 1
ATOM 1628 C C . VAL A 1 203 ? -11.148 -18.5 -33.781 1 96.69 203 VAL A C 1
ATOM 1630 O O . VAL A 1 203 ? -10.914 -19.609 -34.25 1 96.69 203 VAL A O 1
ATOM 1633 N N . SER A 1 204 ? -10.938 -17.344 -34.375 1 97.25 204 SER A N 1
ATOM 1634 C CA . SER A 1 204 ? -10.469 -17.359 -35.75 1 97.25 204 SER A CA 1
ATOM 1635 C C . SER A 1 204 ? -9.086 -17.984 -35.875 1 97.25 204 SER A C 1
ATOM 1637 O O . SER A 1 204 ? -8.773 -18.625 -36.875 1 97.25 204 SER A O 1
ATOM 1639 N N . SER A 1 205 ? -8.312 -17.781 -34.844 1 97.25 205 SER A N 1
ATOM 1640 C CA . SER A 1 205 ? -6.957 -18.312 -34.844 1 97.25 205 SER A CA 1
ATOM 1641 C C . SER A 1 205 ? -6.922 -19.75 -34.344 1 97.25 205 SER A C 1
ATOM 1643 O O . SER A 1 205 ? -5.852 -20.344 -34.25 1 97.25 205 SER A O 1
ATOM 1645 N N . GLN A 1 206 ? -8.102 -20.234 -33.906 1 96.75 206 GLN A N 1
ATOM 1646 C CA . GLN A 1 206 ? -8.258 -21.609 -33.438 1 96.75 206 GLN A CA 1
ATOM 1647 C C . GLN A 1 206 ? -7.406 -21.859 -32.188 1 96.75 206 GLN A C 1
ATOM 1649 O O . GLN A 1 206 ? -6.746 -22.906 -32.094 1 96.75 206 GLN A O 1
ATOM 1654 N N . VAL A 1 207 ? -7.301 -20.859 -31.422 1 97.12 207 VAL A N 1
ATOM 1655 C CA . VAL A 1 207 ? -6.598 -21 -30.156 1 97.12 207 VAL A CA 1
ATOM 1656 C C . VAL A 1 207 ? -7.559 -21.531 -29.094 1 97.12 207 VAL A C 1
ATOM 1658 O O . VAL A 1 207 ? -8.617 -20.953 -28.844 1 97.12 207 VAL A O 1
ATOM 1661 N N . GLU A 1 208 ? -7.23 -22.641 -28.547 1 96.69 208 GLU A N 1
ATOM 1662 C CA . GLU A 1 208 ? -8.016 -23.156 -27.438 1 96.69 208 GLU A CA 1
ATOM 1663 C C . GLU A 1 208 ? -7.75 -22.375 -26.156 1 96.69 208 GLU A C 1
ATOM 1665 O O . GLU A 1 208 ? -6.598 -22.094 -25.812 1 96.69 208 GLU A O 1
ATOM 1670 N N . CYS A 1 209 ? -8.789 -21.969 -25.5 1 95.75 209 CYS A N 1
ATOM 1671 C CA . CYS A 1 209 ? -8.688 -21.172 -24.281 1 95.75 209 CYS A CA 1
ATOM 1672 C C . CYS A 1 209 ? -9.602 -21.719 -23.188 1 95.75 209 CYS A C 1
ATOM 1674 O O . CYS A 1 209 ? -10.617 -22.359 -23.484 1 95.75 209 CYS A O 1
ATOM 1676 N N . ILE A 1 210 ? -9.172 -21.531 -21.922 1 95.81 210 ILE A N 1
ATOM 1677 C CA . ILE A 1 210 ? -10.094 -21.781 -20.828 1 95.81 210 ILE A CA 1
ATOM 1678 C C . ILE A 1 210 ? -11.102 -20.641 -20.719 1 95.81 210 ILE A C 1
ATOM 1680 O O . ILE A 1 210 ? -10.742 -19.516 -20.359 1 95.81 210 ILE A O 1
ATOM 1684 N N . PRO A 1 211 ? -12.344 -20.859 -21 1 90.62 211 PRO A N 1
ATOM 1685 C CA . PRO A 1 211 ? -13.297 -19.766 -21.219 1 90.62 211 PRO A CA 1
ATOM 1686 C C . PRO A 1 211 ? -13.914 -19.25 -19.922 1 90.62 211 PRO A C 1
ATOM 1688 O O . PRO A 1 211 ? -14.5 -18.172 -19.906 1 90.62 211 PRO A O 1
ATOM 1691 N N . ASP A 1 212 ? -13.781 -20.016 -18.859 1 94.44 212 ASP A N 1
ATOM 1692 C CA . ASP A 1 212 ? -14.602 -19.688 -17.703 1 94.44 212 ASP A CA 1
ATOM 1693 C C . ASP A 1 212 ? -13.75 -19.594 -16.438 1 94.44 212 ASP A C 1
ATOM 1695 O O . ASP A 1 212 ? -14.156 -20.047 -15.367 1 94.44 212 ASP A O 1
ATOM 1699 N N . TRP A 1 213 ? -12.562 -19.109 -16.562 1 96.19 213 TRP A N 1
ATOM 1700 C CA . TRP A 1 213 ? -11.742 -18.906 -15.367 1 96.19 213 TRP A CA 1
ATOM 1701 C C . TRP A 1 213 ? -12.453 -18 -14.367 1 96.19 213 TRP A C 1
ATOM 1703 O O . TRP A 1 213 ? -12.906 -16.906 -14.719 1 96.19 213 TRP A O 1
ATOM 1713 N N . PRO A 1 214 ? -12.516 -18.453 -13.148 1 95.38 214 PRO A N 1
ATOM 1714 C CA . PRO A 1 214 ? -13.297 -17.688 -12.1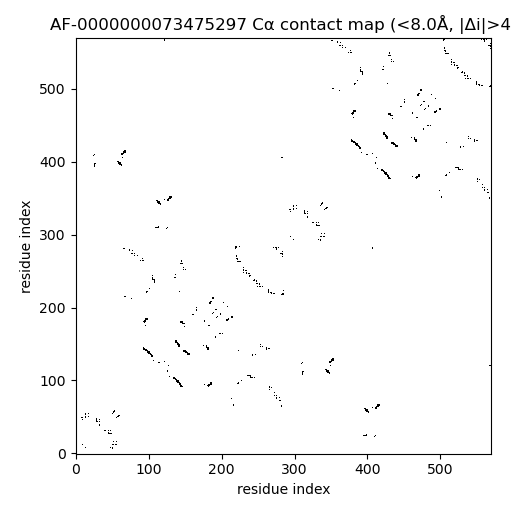8 1 95.38 214 PRO A CA 1
ATOM 1715 C C . PRO A 1 214 ? -12.633 -16.375 -11.789 1 95.38 214 PRO A C 1
ATOM 1717 O O . PRO A 1 214 ? -11.406 -16.297 -11.688 1 95.38 214 PRO A O 1
ATOM 1720 N N . ALA A 1 215 ? -13.5 -15.414 -11.578 1 92.31 215 ALA A N 1
ATOM 1721 C CA . ALA A 1 215 ? -13.016 -14.117 -11.125 1 92.31 215 ALA A CA 1
ATOM 1722 C C . ALA A 1 215 ? -12.523 -14.188 -9.688 1 92.31 215 ALA A C 1
ATOM 1724 O O . ALA A 1 215 ? -12.898 -15.086 -8.93 1 92.31 215 ALA A O 1
ATOM 1725 N N . ASN A 1 216 ? -11.602 -13.25 -9.266 1 90.69 216 ASN A N 1
ATOM 1726 C CA . ASN A 1 216 ? -11.094 -13.125 -7.902 1 90.69 216 ASN A CA 1
ATOM 1727 C C . ASN A 1 216 ? -10.5 -14.43 -7.395 1 90.69 216 ASN A C 1
ATOM 1729 O O . ASN A 1 216 ? -10.734 -14.828 -6.25 1 90.69 216 ASN A O 1
ATOM 1733 N N . SER A 1 217 ? -9.82 -15.086 -8.266 1 94.19 217 SER A N 1
ATOM 1734 C CA . SER A 1 217 ? -9.25 -16.375 -7.902 1 94.19 217 SER A CA 1
ATOM 1735 C C . SER A 1 217 ? -7.754 -16.422 -8.195 1 94.19 217 SER A C 1
ATOM 1737 O O . SER A 1 217 ? -7.27 -17.359 -8.844 1 94.19 217 SER A O 1
ATOM 1739 N N . PRO A 1 218 ? -7.09 -15.453 -7.625 1 93.56 218 PRO A N 1
ATOM 1740 C CA . PRO A 1 218 ? -5.641 -15.492 -7.82 1 93.56 218 PRO A CA 1
ATOM 1741 C C . PRO A 1 218 ? -4.996 -16.734 -7.203 1 93.56 218 PRO A C 1
ATOM 1743 O O . PRO A 1 218 ? -3.928 -17.172 -7.645 1 93.56 218 PRO A O 1
ATOM 1746 N N . ASP A 1 219 ? -5.609 -17.312 -6.207 1 93.94 219 ASP A N 1
ATOM 1747 C CA . ASP A 1 219 ? -5.086 -18.484 -5.496 1 93.94 219 ASP A CA 1
ATOM 1748 C C . ASP A 1 219 ? -5.031 -19.703 -6.414 1 93.94 219 ASP A C 1
ATOM 1750 O O . ASP A 1 219 ? -4.227 -20.609 -6.199 1 93.94 219 ASP A O 1
ATOM 1754 N N . MET A 1 220 ? -5.844 -19.703 -7.414 1 95.81 220 MET A N 1
ATOM 1755 C CA . MET A 1 220 ? -5.898 -20.859 -8.305 1 95.81 220 MET A CA 1
ATOM 1756 C C . MET A 1 220 ? -4.91 -20.703 -9.461 1 95.81 220 MET A C 1
ATOM 1758 O O . MET A 1 220 ? -4.621 -21.656 -10.172 1 95.81 220 MET A O 1
ATOM 1762 N N . SER A 1 221 ? -4.363 -19.531 -9.664 1 96 221 SER A N 1
ATOM 1763 C CA . SER A 1 221 ? -3.512 -19.234 -10.812 1 96 221 SER A CA 1
ATOM 1764 C C . SER A 1 221 ? -2.039 -19.438 -10.477 1 96 221 SER A C 1
ATOM 1766 O O . SER A 1 221 ? -1.445 -18.641 -9.75 1 96 221 SER A O 1
ATOM 1768 N N . PRO A 1 222 ? -1.401 -20.406 -11.047 1 97.62 222 PRO A N 1
ATOM 1769 C CA . PRO A 1 222 ? -0.001 -20.703 -10.734 1 97.62 222 PRO A CA 1
ATOM 1770 C C . PRO A 1 222 ? 0.937 -19.547 -11.109 1 97.62 222 PRO A C 1
ATOM 1772 O O . PRO A 1 222 ? 2.025 -19.422 -10.539 1 97.62 222 PRO A O 1
ATOM 1775 N N . ILE A 1 223 ? 0.559 -18.797 -12.094 1 98.12 223 ILE A N 1
ATOM 1776 C CA . ILE A 1 223 ? 1.446 -17.719 -12.531 1 98.12 223 ILE A CA 1
ATOM 1777 C C . ILE A 1 223 ? 1.599 -16.688 -11.422 1 98.12 223 ILE A C 1
ATOM 1779 O O . ILE A 1 223 ? 2.594 -15.961 -11.375 1 98.12 223 ILE A O 1
ATOM 1783 N N . GLU A 1 224 ? 0.591 -16.547 -10.523 1 96.81 224 GLU A N 1
ATOM 1784 C CA . GLU A 1 224 ? 0.717 -15.656 -9.375 1 96.81 224 GLU A CA 1
ATOM 1785 C C . GLU A 1 224 ? 1.87 -16.078 -8.469 1 96.81 224 GLU A C 1
ATOM 1787 O O . GLU A 1 224 ? 2.596 -15.234 -7.945 1 96.81 224 GLU A O 1
ATOM 1792 N N . ASN A 1 225 ? 2.027 -17.375 -8.289 1 97.62 225 ASN A N 1
ATOM 1793 C CA . ASN A 1 225 ? 3.162 -17.875 -7.523 1 97.62 225 ASN A CA 1
ATOM 1794 C C . ASN A 1 225 ? 4.484 -17.609 -8.234 1 97.62 225 ASN A C 1
ATOM 1796 O O . ASN A 1 225 ? 5.488 -17.297 -7.594 1 97.62 225 ASN A O 1
ATOM 1800 N N . LEU A 1 226 ? 4.438 -17.797 -9.5 1 98.38 226 LEU A N 1
ATOM 1801 C CA . LEU A 1 226 ? 5.652 -17.547 -10.266 1 98.38 226 LEU A CA 1
ATOM 1802 C C . LEU A 1 226 ? 6.07 -16.078 -10.164 1 98.38 226 LEU A C 1
ATOM 1804 O O . LEU A 1 226 ? 7.25 -15.773 -9.992 1 98.38 226 LEU A O 1
ATOM 1808 N N . TRP A 1 227 ? 5.082 -15.156 -10.266 1 97.88 227 TRP A N 1
ATOM 1809 C CA . TRP A 1 227 ? 5.383 -13.75 -10.062 1 97.88 227 TRP A CA 1
ATOM 1810 C C . TRP A 1 227 ? 6.016 -13.516 -8.695 1 97.88 227 TRP A C 1
ATOM 1812 O O . TRP A 1 227 ? 6.93 -12.695 -8.562 1 97.88 227 TRP A O 1
ATOM 1822 N N . GLY A 1 228 ? 5.465 -14.227 -7.691 1 96.81 228 GLY A N 1
ATOM 1823 C CA . GLY A 1 228 ? 6.055 -14.141 -6.363 1 96.81 228 GLY A CA 1
ATOM 1824 C C . GLY A 1 228 ? 7.52 -14.531 -6.336 1 96.81 228 GLY A C 1
ATOM 1825 O O . GLY A 1 228 ? 8.336 -13.859 -5.695 1 96.81 228 GLY A O 1
ATOM 1826 N N . ILE A 1 229 ? 7.852 -15.57 -6.977 1 97.25 229 ILE A N 1
ATOM 1827 C CA . ILE A 1 229 ? 9.219 -16.062 -7.039 1 97.25 229 ILE A CA 1
ATOM 1828 C C . ILE A 1 229 ? 10.109 -15.039 -7.73 1 97.25 229 ILE A C 1
ATOM 1830 O O . ILE A 1 229 ? 11.211 -14.734 -7.254 1 97.25 229 ILE A O 1
ATOM 1834 N N . VAL A 1 230 ? 9.633 -14.484 -8.828 1 97.38 230 VAL A N 1
ATOM 1835 C CA . VAL A 1 230 ? 10.383 -13.492 -9.586 1 97.38 230 VAL A CA 1
ATOM 1836 C C . VAL A 1 230 ? 10.617 -12.25 -8.719 1 97.38 230 VAL A C 1
ATOM 1838 O O . VAL A 1 230 ? 11.727 -11.719 -8.672 1 97.38 230 VAL A O 1
ATOM 1841 N N . LYS A 1 231 ? 9.562 -11.812 -8.039 1 95 231 LYS A N 1
ATOM 1842 C CA . LYS A 1 231 ? 9.68 -10.648 -7.172 1 95 231 LYS A CA 1
ATOM 1843 C C . LYS A 1 231 ? 10.688 -10.891 -6.055 1 95 231 LYS A C 1
ATOM 1845 O O . LYS A 1 231 ? 11.43 -9.977 -5.672 1 95 231 LYS A O 1
ATOM 1850 N N . CYS A 1 232 ? 10.695 -12.047 -5.555 1 92.75 232 CYS A N 1
ATOM 1851 C CA . CYS A 1 232 ? 11.672 -12.391 -4.523 1 92.75 232 CYS A CA 1
ATOM 1852 C C . CYS A 1 232 ? 13.094 -12.297 -5.062 1 92.75 232 CYS A C 1
ATOM 1854 O O . CYS A 1 232 ? 13.984 -11.781 -4.387 1 92.75 232 CYS A O 1
ATOM 1856 N N . LYS A 1 233 ? 13.289 -12.766 -6.215 1 92.75 233 LYS A N 1
ATOM 1857 C CA . LYS A 1 233 ? 14.609 -12.695 -6.836 1 92.75 233 LYS A CA 1
ATOM 1858 C C . LYS A 1 233 ? 15.047 -11.25 -7.055 1 92.75 233 LYS A C 1
ATOM 1860 O O . LYS A 1 233 ? 16.234 -10.922 -6.934 1 92.75 233 LYS A O 1
ATOM 1865 N N . LEU A 1 234 ? 14.133 -10.406 -7.324 1 92.62 234 LEU A N 1
ATOM 1866 C CA . LEU A 1 234 ? 14.422 -9.008 -7.625 1 92.62 234 LEU A CA 1
ATOM 1867 C C . LEU A 1 234 ? 14.852 -8.258 -6.367 1 92.62 234 LEU A C 1
ATOM 1869 O O . LEU A 1 234 ? 15.5 -7.211 -6.453 1 92.62 234 LEU A O 1
ATOM 1873 N N . ARG A 1 235 ? 14.43 -8.758 -5.223 1 84.12 235 ARG A N 1
ATOM 1874 C CA . ARG A 1 235 ? 14.742 -8.094 -3.961 1 84.12 235 ARG A CA 1
ATOM 1875 C C . ARG A 1 235 ? 16.25 -7.992 -3.756 1 84.12 235 ARG A C 1
ATOM 1877 O O . ARG A 1 235 ? 16.734 -7.102 -3.055 1 84.12 235 ARG A O 1
ATOM 1884 N N . ASN A 1 236 ? 17 -8.852 -4.352 1 77.81 236 ASN A N 1
ATOM 1885 C CA . ASN A 1 236 ? 18.438 -8.898 -4.176 1 77.81 236 ASN A CA 1
ATOM 1886 C C . ASN A 1 236 ? 19.172 -8.219 -5.336 1 77.81 236 ASN A C 1
ATOM 1888 O O . ASN A 1 236 ? 20.391 -8.32 -5.457 1 77.81 236 ASN A O 1
ATOM 1892 N N . GLU A 1 237 ? 18.406 -7.578 -6.191 1 86.94 237 GLU A N 1
ATOM 1893 C CA . GLU A 1 237 ? 18.984 -6.941 -7.371 1 86.94 237 GLU A CA 1
ATOM 1894 C C . GLU A 1 237 ? 18.844 -5.426 -7.301 1 86.94 237 GLU A C 1
ATOM 1896 O O . GLU A 1 237 ? 18.031 -4.902 -6.531 1 86.94 237 GLU A O 1
ATOM 1901 N N . ASP A 1 238 ? 19.766 -4.797 -7.984 1 87.19 238 ASP A N 1
ATOM 1902 C CA . ASP A 1 238 ? 19.656 -3.348 -8.102 1 87.19 238 ASP A CA 1
ATOM 1903 C C . ASP A 1 238 ? 18.578 -2.955 -9.102 1 87.19 238 ASP A C 1
ATOM 1905 O O . ASP A 1 238 ? 18.75 -3.102 -10.312 1 87.19 238 ASP A O 1
ATOM 1909 N N . THR A 1 239 ? 17.469 -2.5 -8.641 1 92.38 239 THR A N 1
ATOM 1910 C CA . THR A 1 239 ? 16.344 -2.102 -9.469 1 92.38 239 THR A CA 1
ATOM 1911 C C . THR A 1 239 ? 16.078 -0.603 -9.344 1 92.38 239 THR A C 1
ATOM 1913 O O . THR A 1 239 ? 14.93 -0.159 -9.43 1 92.38 239 THR A O 1
ATOM 1916 N N . SER A 1 240 ? 17.109 0.217 -9.156 1 88 240 SER A N 1
ATOM 1917 C CA . SER A 1 240 ? 17 1.626 -8.789 1 88 240 SER A CA 1
ATOM 1918 C C . SER A 1 240 ? 16.641 2.479 -10.008 1 88 240 SER A C 1
ATOM 1920 O O . SER A 1 240 ? 16.234 3.635 -9.859 1 88 240 SER A O 1
ATOM 1922 N N . THR A 1 241 ? 16.859 1.954 -11.219 1 92.44 241 THR A N 1
ATOM 1923 C CA . THR A 1 241 ? 16.469 2.643 -12.445 1 92.44 241 THR A CA 1
ATOM 1924 C C . THR A 1 241 ? 15.664 1.724 -13.352 1 92.44 241 THR A C 1
ATOM 1926 O O . THR A 1 241 ? 15.664 0.503 -13.172 1 92.44 241 THR A O 1
ATOM 1929 N N . LEU A 1 242 ? 15 2.285 -14.258 1 94.12 242 LEU A N 1
ATOM 1930 C CA . LEU A 1 242 ? 14.133 1.507 -15.133 1 94.12 242 LEU A CA 1
ATOM 1931 C C . LEU A 1 242 ? 14.945 0.514 -15.961 1 94.12 242 LEU A C 1
ATOM 1933 O O . LEU A 1 242 ? 14.594 -0.665 -16.047 1 94.12 242 LEU A O 1
ATOM 1937 N N . PRO A 1 243 ? 16.078 0.958 -16.578 1 95.62 243 PRO A N 1
ATOM 1938 C CA . PRO A 1 243 ? 16.875 -0.008 -17.328 1 95.62 243 PRO A CA 1
ATOM 1939 C C . PRO A 1 243 ? 17.406 -1.14 -16.469 1 95.62 243 PRO A C 1
ATOM 1941 O O . PRO A 1 243 ? 17.406 -2.301 -16.875 1 95.62 243 PRO A O 1
ATOM 1944 N N . LYS A 1 244 ? 17.812 -0.82 -15.281 1 95.12 244 LYS A N 1
ATOM 1945 C CA . LYS A 1 244 ? 18.312 -1.845 -14.367 1 95.12 244 LYS A CA 1
ATOM 1946 C C . LYS A 1 244 ? 17.203 -2.805 -13.961 1 95.12 244 LYS A C 1
ATOM 1948 O O . LYS A 1 244 ? 17.406 -4.016 -13.867 1 95.12 244 LYS A O 1
ATOM 1953 N N . LEU A 1 245 ? 16.047 -2.201 -13.711 1 95.69 245 LEU A N 1
ATOM 1954 C CA . LEU A 1 245 ? 14.891 -3.018 -13.367 1 95.69 245 LEU A CA 1
ATOM 1955 C C . LEU A 1 245 ? 14.547 -3.98 -14.492 1 95.69 245 LEU A C 1
ATOM 1957 O O . LEU A 1 245 ? 14.305 -5.164 -14.25 1 95.69 245 LEU A O 1
ATOM 1961 N N . GLU A 1 246 ? 14.523 -3.465 -15.656 1 96.94 246 GLU A N 1
ATOM 1962 C CA . GLU A 1 246 ? 14.195 -4.309 -16.797 1 96.94 246 GLU A CA 1
ATOM 1963 C C . GLU A 1 246 ? 15.195 -5.449 -16.953 1 96.94 246 GLU A C 1
ATOM 1965 O O . GLU A 1 246 ? 14.805 -6.602 -17.156 1 96.94 246 GLU A O 1
ATOM 1970 N N . CYS A 1 247 ? 16.422 -5.152 -16.891 1 97.38 247 CYS A N 1
ATOM 1971 C CA . CYS A 1 247 ? 17.469 -6.164 -17.016 1 97.38 247 CYS A CA 1
ATOM 1972 C C . CYS A 1 247 ? 17.344 -7.219 -15.922 1 97.38 247 CYS A C 1
ATOM 1974 O O . CYS A 1 247 ? 17.375 -8.422 -16.203 1 97.38 247 CYS A O 1
ATOM 1976 N N . ALA A 1 248 ? 17.156 -6.727 -14.703 1 96.44 248 ALA A N 1
ATOM 1977 C CA . ALA A 1 248 ? 17.016 -7.648 -13.578 1 96.44 248 ALA A CA 1
ATOM 1978 C C . ALA A 1 248 ? 15.781 -8.523 -13.742 1 96.44 248 ALA A C 1
ATOM 1980 O O . ALA A 1 248 ? 15.812 -9.719 -13.422 1 96.44 248 ALA A O 1
ATOM 1981 N N . LEU A 1 249 ? 14.727 -7.941 -14.203 1 97.56 249 LEU A N 1
ATOM 1982 C CA . LEU A 1 249 ? 13.477 -8.664 -14.391 1 97.56 249 LEU A CA 1
ATOM 1983 C C . LEU A 1 249 ? 13.633 -9.758 -15.438 1 97.56 249 LEU A C 1
ATOM 1985 O O . LEU A 1 249 ? 13.219 -10.898 -15.211 1 97.56 249 LEU A O 1
ATOM 1989 N N . ARG A 1 250 ? 14.266 -9.461 -16.531 1 97.88 250 ARG A N 1
ATOM 1990 C CA . ARG A 1 250 ? 14.492 -10.453 -17.578 1 97.88 250 ARG A CA 1
ATOM 1991 C C . ARG A 1 250 ? 15.375 -11.594 -17.078 1 97.88 250 ARG A C 1
ATOM 1993 O O . ARG A 1 250 ? 15.109 -12.758 -17.359 1 97.88 250 ARG A O 1
ATOM 2000 N N . ARG A 1 251 ? 16.312 -11.234 -16.359 1 97.38 251 ARG A N 1
ATOM 2001 C CA . ARG A 1 251 ? 17.219 -12.25 -15.812 1 97.38 251 ARG A CA 1
ATOM 2002 C C . ARG A 1 251 ? 16.484 -13.141 -14.812 1 97.38 251 ARG A C 1
ATOM 2004 O O . ARG A 1 251 ? 16.609 -14.359 -14.852 1 97.38 251 ARG A O 1
ATOM 2011 N N . ALA A 1 252 ? 15.758 -12.484 -13.93 1 97.44 252 ALA A N 1
ATOM 2012 C CA . ALA A 1 252 ? 15.016 -13.234 -12.93 1 97.44 252 ALA A CA 1
ATOM 2013 C C . ALA A 1 252 ? 14.023 -14.188 -13.586 1 97.44 252 ALA A C 1
ATOM 2015 O O . ALA A 1 252 ? 13.891 -15.344 -13.164 1 97.44 252 ALA A O 1
ATOM 2016 N N . TRP A 1 253 ? 13.375 -13.727 -14.586 1 98.12 253 TRP A N 1
ATOM 2017 C CA . TRP A 1 253 ? 12.375 -14.531 -15.289 1 98.12 253 TRP A CA 1
ATOM 2018 C C . TRP A 1 253 ? 13.031 -15.703 -16.016 1 98.12 253 TRP A C 1
ATOM 2020 O O . TRP A 1 253 ? 12.594 -16.844 -15.891 1 98.12 253 TRP A O 1
ATOM 2030 N N . SER A 1 254 ? 14.117 -15.445 -16.719 1 96.94 254 SER A N 1
ATOM 2031 C CA . SER A 1 254 ? 14.789 -16.469 -17.516 1 96.94 254 SER A CA 1
ATOM 2032 C C . SER A 1 254 ? 15.492 -17.484 -16.625 1 96.94 254 SER A C 1
ATOM 2034 O O . SER A 1 254 ? 15.766 -18.609 -17.062 1 96.94 254 SER A O 1
ATOM 2036 N N . SER A 1 255 ? 15.703 -17.109 -15.406 1 96.62 255 SER A N 1
ATOM 2037 C CA . SER A 1 255 ? 16.469 -17.984 -14.516 1 96.62 255 SER A CA 1
ATOM 2038 C C . SER A 1 255 ? 15.539 -18.953 -13.781 1 96.62 255 SER A C 1
ATOM 2040 O O . SER A 1 255 ? 16 -19.797 -13.008 1 96.62 255 SER A O 1
ATOM 2042 N N . VAL A 1 256 ? 14.242 -18.844 -13.977 1 97.5 256 VAL A N 1
ATOM 2043 C CA . VAL A 1 256 ? 13.312 -19.766 -13.328 1 97.5 256 VAL A CA 1
ATOM 2044 C C . VAL A 1 256 ? 13.625 -21.188 -13.75 1 97.5 256 VAL A C 1
ATOM 2046 O O . VAL A 1 256 ? 13.766 -21.484 -14.938 1 97.5 256 VAL A O 1
ATOM 2049 N N . SER A 1 257 ? 13.68 -22.078 -12.82 1 97.62 257 SER A N 1
ATOM 2050 C CA . SER A 1 257 ? 14.094 -23.438 -13.109 1 97.62 257 SER A CA 1
ATOM 2051 C C . SER A 1 257 ? 12.945 -24.266 -13.695 1 97.62 257 SER A C 1
ATOM 2053 O O . SER A 1 257 ? 11.781 -23.953 -13.453 1 97.62 257 SER A O 1
ATOM 2055 N N . GLN A 1 258 ? 13.297 -25.297 -14.414 1 97.62 258 GLN A N 1
ATOM 2056 C CA . GLN A 1 258 ? 12.32 -26.234 -14.961 1 97.62 258 GLN A CA 1
ATOM 2057 C C . GLN A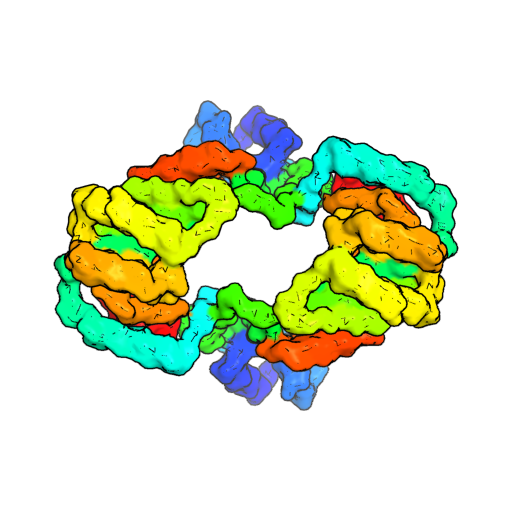 1 258 ? 11.531 -26.922 -13.852 1 97.62 258 GLN A C 1
ATOM 2059 O O . GLN A 1 258 ? 10.32 -27.125 -13.984 1 97.62 258 GLN A O 1
ATOM 2064 N N . GLU A 1 259 ? 12.18 -27.141 -12.82 1 98.19 259 GLU A N 1
ATOM 2065 C CA . GLU A 1 259 ? 11.523 -27.797 -11.688 1 98.19 259 GLU A CA 1
ATOM 2066 C C . GLU A 1 259 ? 10.414 -26.922 -11.109 1 98.19 259 GLU A C 1
ATOM 2068 O O . GLU A 1 259 ? 9.344 -27.422 -10.766 1 98.19 259 GLU A O 1
ATOM 2073 N N . THR A 1 260 ? 10.703 -25.656 -11.016 1 98.06 260 THR A N 1
ATOM 2074 C CA . THR A 1 260 ? 9.734 -24.719 -10.469 1 98.06 260 THR A CA 1
ATOM 2075 C C . THR A 1 260 ? 8.469 -24.672 -11.312 1 98.06 260 THR A C 1
ATOM 2077 O O . THR A 1 260 ? 7.359 -24.766 -10.789 1 98.06 260 THR A O 1
ATOM 2080 N N . VAL A 1 261 ? 8.609 -24.594 -12.594 1 98.12 261 VAL A N 1
ATOM 2081 C CA . VAL A 1 261 ? 7.438 -24.469 -13.461 1 98.12 261 VAL A CA 1
ATOM 2082 C C . VAL A 1 261 ? 6.668 -25.781 -13.484 1 98.12 261 VAL A C 1
ATOM 2084 O O . VAL A 1 261 ? 5.434 -25.781 -13.562 1 98.12 261 VAL A O 1
ATOM 2087 N N . GLU A 1 262 ? 7.387 -26.938 -13.422 1 98.44 262 GLU A N 1
ATOM 2088 C CA . GLU A 1 262 ? 6.727 -28.234 -13.359 1 98.44 262 GLU A CA 1
ATOM 2089 C C . GLU A 1 262 ? 5.867 -28.359 -12.102 1 98.44 262 GLU A C 1
ATOM 2091 O O . GLU A 1 262 ? 4.715 -28.797 -12.172 1 98.44 262 GLU A O 1
ATOM 2096 N N . LYS A 1 263 ? 6.434 -27.938 -11.047 1 98.25 263 LYS A N 1
ATOM 2097 C CA . LYS A 1 263 ? 5.715 -28 -9.781 1 98.25 263 LYS A CA 1
ATOM 2098 C C . LYS A 1 263 ? 4.469 -27.125 -9.805 1 98.25 263 LYS A C 1
ATOM 2100 O O . LYS A 1 263 ? 3.408 -27.516 -9.32 1 98.25 263 LYS A O 1
ATOM 2105 N N . LEU A 1 264 ? 4.629 -25.984 -10.375 1 98.12 264 LEU A N 1
ATOM 2106 C CA . LEU A 1 264 ? 3.512 -25.047 -10.445 1 98.12 264 LEU A CA 1
ATOM 2107 C C . LEU A 1 264 ? 2.406 -25.594 -11.352 1 98.12 264 LEU A C 1
ATOM 2109 O O . LEU A 1 264 ? 1.232 -25.594 -10.969 1 98.12 264 LEU A O 1
ATOM 2113 N N . ALA A 1 265 ? 2.77 -26.109 -12.5 1 97.88 265 ALA A N 1
ATOM 2114 C CA . ALA A 1 265 ? 1.788 -26.672 -13.43 1 97.88 265 ALA A CA 1
ATOM 2115 C C . ALA A 1 265 ? 1.094 -27.891 -12.828 1 97.88 265 ALA A C 1
ATOM 2117 O O . ALA A 1 265 ? -0.117 -28.062 -12.984 1 97.88 265 ALA A O 1
ATOM 2118 N N . ASP A 1 266 ? 1.818 -28.625 -12.086 1 97.88 266 ASP A N 1
ATOM 2119 C CA . ASP A 1 266 ? 1.305 -29.875 -11.523 1 97.88 266 ASP A CA 1
ATOM 2120 C C . ASP A 1 266 ? 0.473 -29.609 -10.273 1 97.88 266 ASP A C 1
ATOM 2122 O O . ASP A 1 266 ? -0.132 -30.531 -9.719 1 97.88 266 ASP A O 1
ATOM 2126 N N . SER A 1 267 ? 0.422 -28.406 -9.828 1 97.19 267 SER A N 1
ATOM 2127 C CA . SER A 1 267 ? -0.247 -28.094 -8.57 1 97.19 267 SER A CA 1
ATOM 2128 C C . SER A 1 267 ? -1.75 -27.922 -8.766 1 97.19 267 SER A C 1
ATOM 2130 O O . SER A 1 267 ? -2.508 -27.875 -7.797 1 97.19 267 SER A O 1
ATOM 2132 N N . LEU A 1 268 ? -2.248 -27.828 -9.992 1 96.44 268 LEU A N 1
ATOM 2133 C CA . LEU A 1 268 ? -3.621 -27.422 -10.258 1 96.44 268 LEU A CA 1
ATOM 2134 C C . LEU A 1 268 ? -4.613 -28.438 -9.711 1 96.44 268 LEU A C 1
ATOM 2136 O O . LEU A 1 268 ? -5.602 -28.062 -9.078 1 96.44 268 LEU A O 1
ATOM 2140 N N . PRO A 1 269 ? -4.375 -29.75 -9.953 1 96 269 PRO A N 1
ATOM 2141 C CA . PRO A 1 269 ? -5.34 -30.703 -9.391 1 96 269 PRO A CA 1
ATOM 2142 C C . PRO A 1 269 ? -5.5 -30.562 -7.875 1 96 269 PRO A C 1
ATOM 2144 O O . PRO A 1 269 ? -6.617 -30.594 -7.363 1 96 269 PRO A O 1
ATOM 2147 N N . SER A 1 270 ? -4.406 -30.344 -7.207 1 95.38 270 SER A N 1
ATOM 2148 C CA . SER A 1 270 ? -4.465 -30.156 -5.762 1 95.38 270 SER A CA 1
ATOM 2149 C C . SER A 1 270 ? -5.18 -28.859 -5.402 1 95.38 270 SER A C 1
ATOM 2151 O O . SER A 1 270 ? -5.914 -28.797 -4.414 1 95.38 270 SER A O 1
ATOM 2153 N N . ARG A 1 271 ? -4.957 -27.844 -6.172 1 96.06 271 ARG A N 1
ATOM 2154 C CA . ARG A 1 271 ? -5.633 -26.562 -5.938 1 96.06 271 ARG A CA 1
ATOM 2155 C C . ARG A 1 271 ? -7.145 -26.719 -6.082 1 96.06 271 ARG A C 1
ATOM 2157 O O . ARG A 1 271 ? -7.902 -26.234 -5.242 1 96.06 271 ARG A O 1
ATOM 2164 N N . LEU A 1 272 ? -7.504 -27.391 -7.156 1 96.62 272 LEU A N 1
ATOM 2165 C CA . LEU A 1 272 ? -8.93 -27.578 -7.402 1 96.62 272 LEU A CA 1
ATOM 2166 C C . LEU A 1 272 ? -9.578 -28.391 -6.281 1 96.62 272 LEU A C 1
ATOM 2168 O O . LEU A 1 272 ? -10.68 -28.078 -5.832 1 96.62 272 LEU A O 1
ATOM 2172 N N . MET A 1 273 ? -8.906 -29.344 -5.852 1 95.62 273 MET A N 1
ATOM 2173 C CA . MET A 1 273 ? -9.422 -30.172 -4.758 1 95.62 273 MET A CA 1
ATOM 2174 C C . MET A 1 273 ? -9.594 -29.328 -3.49 1 95.62 273 MET A C 1
ATOM 2176 O O . MET A 1 273 ? -10.578 -29.5 -2.768 1 95.62 273 MET A O 1
ATOM 2180 N N . GLU A 1 274 ? -8.633 -28.516 -3.217 1 95.12 274 GLU A N 1
ATOM 2181 C CA . GLU A 1 274 ? -8.711 -27.672 -2.033 1 95.12 274 GLU A CA 1
ATOM 2182 C C . GLU A 1 274 ? -9.883 -26.688 -2.129 1 95.12 274 GLU A C 1
ATOM 2184 O O . GLU A 1 274 ? -10.547 -26.422 -1.13 1 95.12 274 GLU A O 1
ATOM 2189 N N . VAL A 1 275 ? -10.117 -26.156 -3.287 1 96.06 275 VAL A N 1
ATOM 2190 C CA . VAL A 1 275 ? -11.242 -25.25 -3.492 1 96.06 275 VAL A CA 1
ATOM 2191 C C . VAL A 1 275 ? -12.555 -25.984 -3.197 1 96.06 275 VAL A C 1
ATOM 2193 O O . VAL A 1 275 ? -13.445 -25.438 -2.541 1 96.06 275 VAL A O 1
ATOM 2196 N N . ARG A 1 276 ? -12.609 -27.188 -3.713 1 95.5 276 ARG A N 1
ATOM 2197 C CA . ARG A 1 276 ? -13.789 -28 -3.459 1 95.5 276 ARG A CA 1
ATOM 2198 C C . ARG A 1 276 ? -13.977 -28.25 -1.965 1 95.5 276 ARG A C 1
ATOM 2200 O O . ARG A 1 276 ? -15.07 -28.078 -1.433 1 95.5 276 ARG A O 1
ATOM 2207 N N . LYS A 1 277 ? -12.922 -28.594 -1.332 1 93.88 277 LYS A N 1
ATOM 2208 C CA . LYS A 1 277 ? -12.961 -28.875 0.099 1 93.88 277 LYS A CA 1
ATOM 2209 C C . LYS A 1 277 ? -13.391 -27.656 0.895 1 93.88 277 LYS A C 1
ATOM 2211 O O . LYS A 1 277 ? -14.094 -27.766 1.897 1 93.88 277 LYS A O 1
ATOM 2216 N N . ARG A 1 278 ? -13.062 -26.516 0.415 1 93.81 278 ARG A N 1
ATOM 2217 C CA . ARG A 1 278 ? -13.352 -25.266 1.115 1 93.81 278 ARG A CA 1
ATOM 2218 C C . ARG A 1 278 ? -14.664 -24.656 0.629 1 93.81 278 ARG A C 1
ATOM 2220 O O . ARG A 1 278 ? -14.953 -23.484 0.901 1 93.81 278 ARG A O 1
ATOM 2227 N N . LYS A 1 279 ? -15.297 -25.359 -0.134 1 94.38 279 LYS A N 1
ATOM 2228 C CA . LYS A 1 279 ? -16.625 -24.969 -0.609 1 94.38 279 LYS A CA 1
ATOM 2229 C C . LYS A 1 279 ? -16.547 -23.656 -1.396 1 94.38 279 LYS A C 1
ATOM 2231 O O . LYS A 1 279 ? -17.406 -22.781 -1.236 1 94.38 279 LYS A O 1
ATOM 2236 N N . GLY A 1 280 ? -15.453 -23.469 -2.1 1 94.38 280 GLY A N 1
ATOM 2237 C CA . GLY A 1 280 ? -15.359 -22.328 -3.012 1 94.38 280 GLY A CA 1
ATOM 2238 C C . GLY A 1 280 ? -14.609 -21.156 -2.42 1 94.38 280 GLY A C 1
ATOM 2239 O O . GLY A 1 280 ? -14.344 -20.172 -3.113 1 94.38 280 GLY A O 1
ATOM 2240 N N . TYR A 1 281 ? -14.242 -21.234 -1.171 1 93.88 281 TYR A N 1
ATOM 2241 C CA . TYR A 1 281 ? -13.5 -20.141 -0.548 1 93.88 281 TYR A CA 1
ATOM 2242 C C . TYR A 1 281 ? -12.023 -20.203 -0.937 1 93.88 281 TYR A C 1
ATOM 2244 O O . TYR A 1 281 ? -11.547 -21.219 -1.422 1 93.88 281 TYR A O 1
ATOM 2252 N N . PRO A 1 282 ? -11.328 -19.047 -0.772 1 91.81 282 PRO A N 1
ATOM 2253 C CA . PRO A 1 282 ? -9.914 -19 -1.174 1 91.81 282 PRO A CA 1
ATOM 2254 C C . PRO A 1 282 ? -9.062 -20.031 -0.446 1 91.81 282 PRO A C 1
ATOM 2256 O O . PRO A 1 282 ? -9.336 -20.359 0.712 1 91.81 282 PRO A O 1
ATOM 2259 N N . ILE A 1 283 ? -8.078 -20.438 -1.166 1 90.5 283 ILE A N 1
ATOM 2260 C CA . ILE A 1 283 ? -7.199 -21.484 -0.641 1 90.5 283 ILE A CA 1
ATOM 2261 C C . ILE A 1 283 ? -5.844 -20.875 -0.279 1 90.5 283 ILE A C 1
ATOM 2263 O O . ILE A 1 283 ? -5.652 -19.656 -0.374 1 90.5 283 ILE A O 1
ATOM 2267 N N . SER A 1 284 ? -4.945 -21.703 0.336 1 79.5 284 SER A N 1
ATOM 2268 C CA . SER A 1 284 ? -3.611 -21.25 0.718 1 79.5 284 SER A CA 1
ATOM 2269 C C . SER A 1 284 ? -2.748 -20.984 -0.51 1 79.5 284 SER A C 1
ATOM 2271 O O . SER A 1 284 ? -2.896 -21.641 -1.539 1 79.5 284 SER A O 1
ATOM 2273 N N . LYS A 1 285 ? -2.373 -19.766 -0.724 1 66.62 285 LYS A N 1
ATOM 2274 C CA . LYS A 1 285 ? -1.428 -19.578 -1.82 1 66.62 285 LYS A CA 1
ATOM 2275 C C . LYS A 1 285 ? -0.148 -20.375 -1.585 1 66.62 285 LYS A C 1
ATOM 2277 O O . LYS A 1 285 ? 0.24 -20.609 -0.439 1 66.62 285 LYS A O 1
ATOM 2282 N N . MET B 1 1 ? 32.719 -31.344 24.812 1 24.14 1 MET B N 1
ATOM 2283 C CA . MET B 1 1 ? 32.375 -29.938 24.984 1 24.14 1 MET B CA 1
ATOM 2284 C C . MET B 1 1 ? 31.922 -29.312 23.672 1 24.14 1 MET B C 1
ATOM 2286 O O . MET B 1 1 ? 32.656 -29.312 22.688 1 24.14 1 MET B O 1
ATOM 2290 N N . VAL B 1 2 ? 30.75 -29.484 23.156 1 34.34 2 VAL B N 1
ATOM 2291 C CA . VAL B 1 2 ? 30.156 -29 21.922 1 34.34 2 VAL B CA 1
ATOM 2292 C C . VAL B 1 2 ? 30.344 -27.484 21.812 1 34.34 2 VAL B C 1
ATOM 2294 O O . VAL B 1 2 ? 30.062 -26.75 22.766 1 34.34 2 VAL B O 1
ATOM 2297 N N . VAL B 1 3 ? 31.406 -27.031 21.188 1 33.53 3 VAL B N 1
ATOM 2298 C CA . VAL B 1 3 ? 31.938 -25.672 21.031 1 33.53 3 VAL B CA 1
ATOM 2299 C C . VAL B 1 3 ? 30.828 -24.75 20.5 1 33.53 3 VAL B C 1
ATOM 2301 O O . VAL B 1 3 ? 30.5 -24.781 19.312 1 33.53 3 VAL B O 1
ATOM 2304 N N . GLY B 1 4 ? 29.672 -24.797 20.938 1 41.28 4 GLY B N 1
ATOM 2305 C CA . GLY B 1 4 ? 28.578 -23.906 20.547 1 41.28 4 GLY B CA 1
ATOM 2306 C C . GLY B 1 4 ? 28.969 -22.453 20.578 1 41.28 4 GLY B C 1
ATOM 2307 O O . GLY B 1 4 ? 28.109 -21.562 20.641 1 41.28 4 GLY B O 1
ATOM 2308 N N . GLY B 1 5 ? 30.297 -22.125 20.75 1 43.25 5 GLY B N 1
ATOM 2309 C CA . GLY B 1 5 ? 30.844 -20.828 21.109 1 43.25 5 GLY B CA 1
ATOM 2310 C C . GLY B 1 5 ? 30.422 -19.719 20.141 1 43.25 5 GLY B C 1
ATOM 2311 O O . GLY B 1 5 ? 30.297 -19.953 18.938 1 43.25 5 GLY B O 1
ATOM 2312 N N . ALA B 1 6 ? 29.547 -18.828 20.562 1 49.5 6 ALA B N 1
ATOM 2313 C CA . ALA B 1 6 ? 29.328 -17.562 19.875 1 49.5 6 ALA B CA 1
ATOM 2314 C C . ALA B 1 6 ? 30.609 -17.094 19.172 1 49.5 6 ALA B C 1
ATOM 2316 O O . ALA B 1 6 ? 31.625 -16.828 19.828 1 49.5 6 ALA B O 1
ATOM 2317 N N . GLN B 1 7 ? 31.062 -17.656 18.234 1 62.34 7 GLN B N 1
ATOM 2318 C CA . GLN B 1 7 ? 32.25 -17.25 17.5 1 62.34 7 GLN B CA 1
ATOM 2319 C C . GLN B 1 7 ? 32.312 -15.742 17.344 1 62.34 7 GLN B C 1
ATOM 2321 O O . GLN B 1 7 ? 31.391 -15.125 16.797 1 62.34 7 GLN B O 1
ATOM 2326 N N . ARG B 1 8 ? 32.938 -15.062 18.312 1 71.38 8 ARG B N 1
ATOM 2327 C CA . ARG B 1 8 ? 33.25 -13.641 18.375 1 71.38 8 ARG B CA 1
ATOM 2328 C C . ARG B 1 8 ? 34.188 -13.227 17.234 1 71.38 8 ARG B C 1
ATOM 2330 O O . ARG B 1 8 ? 35.156 -13.914 16.953 1 71.38 8 ARG B O 1
ATOM 2337 N N . LEU B 1 9 ? 33.656 -12.422 16.422 1 82.56 9 LEU B N 1
ATOM 2338 C CA . LEU B 1 9 ? 34.469 -11.789 15.398 1 82.56 9 LEU B CA 1
ATOM 2339 C C . LEU B 1 9 ? 35.656 -11.039 16.016 1 82.56 9 LEU B C 1
ATOM 2341 O O . LEU B 1 9 ? 35.531 -10.508 17.125 1 82.56 9 LEU B O 1
ATOM 2345 N N . VAL B 1 10 ? 36.781 -11.062 15.383 1 85.25 10 VAL B N 1
ATOM 2346 C CA . VAL B 1 10 ? 37.969 -10.375 15.867 1 85.25 10 VAL B CA 1
ATOM 2347 C C . VAL B 1 10 ? 37.75 -8.859 15.789 1 85.25 10 VAL B C 1
ATOM 2349 O O . VAL B 1 10 ? 36.938 -8.383 15.016 1 85.25 10 VAL B O 1
ATOM 2352 N N . ALA B 1 11 ? 38.531 -8.18 16.625 1 89 11 ALA B N 1
ATOM 2353 C CA . ALA B 1 11 ? 38.406 -6.734 16.781 1 89 11 ALA B CA 1
ATOM 2354 C C . ALA B 1 11 ? 38.562 -6.012 15.453 1 89 11 ALA B C 1
ATOM 2356 O O . ALA B 1 11 ? 37.812 -5.066 15.156 1 89 11 ALA B O 1
ATOM 2357 N N . GLY B 1 12 ? 39.438 -6.473 14.719 1 90.69 12 GLY B N 1
ATOM 2358 C CA . GLY B 1 12 ? 39.656 -5.859 13.422 1 90.69 12 GLY B CA 1
ATOM 2359 C C . GLY B 1 12 ? 38.469 -5.992 12.484 1 90.69 12 GLY B C 1
ATOM 2360 O O . GLY B 1 12 ? 38.094 -5.039 11.797 1 90.69 12 GLY B O 1
ATOM 2361 N N . THR B 1 13 ? 37.938 -7.156 12.469 1 92.69 13 THR B N 1
ATOM 2362 C CA . THR B 1 13 ? 36.75 -7.414 11.641 1 92.69 13 THR B CA 1
ATOM 2363 C C . THR B 1 13 ? 35.594 -6.57 12.094 1 92.69 13 THR B C 1
ATOM 2365 O O . THR B 1 13 ? 34.875 -5.992 11.273 1 92.69 13 THR B O 1
ATOM 2368 N N . LEU B 1 14 ? 35.438 -6.473 13.383 1 93.69 14 LEU B N 1
ATOM 2369 C CA . LEU B 1 14 ? 34.344 -5.684 13.945 1 93.69 14 LEU B CA 1
ATOM 2370 C C . LEU B 1 14 ? 34.5 -4.211 13.57 1 93.69 14 LEU B C 1
ATOM 2372 O O . LEU B 1 14 ? 33.5 -3.549 13.25 1 93.69 14 LEU B O 1
ATOM 2376 N N . ALA B 1 15 ? 35.688 -3.701 13.633 1 94.56 15 ALA B N 1
ATOM 2377 C CA . ALA B 1 15 ? 35.969 -2.311 13.266 1 94.56 15 ALA B CA 1
ATOM 2378 C C . ALA B 1 15 ? 35.625 -2.059 11.797 1 94.56 15 ALA B C 1
ATOM 2380 O O . ALA B 1 15 ? 35.094 -1 11.453 1 94.56 15 ALA B O 1
ATOM 2381 N N . HIS B 1 16 ? 35.938 -3.035 11.062 1 95.06 16 HIS B N 1
ATOM 2382 C CA . HIS B 1 16 ? 35.656 -2.926 9.633 1 95.06 16 HIS B CA 1
ATOM 2383 C C . HIS B 1 16 ? 34.156 -2.908 9.359 1 95.06 16 HIS B C 1
ATOM 2385 O O . HIS B 1 16 ? 33.656 -2.084 8.586 1 95.06 16 HIS B O 1
ATOM 2391 N N . ILE B 1 17 ? 33.469 -3.752 9.969 1 94.25 17 ILE B N 1
ATOM 2392 C CA . ILE B 1 17 ? 32.031 -3.834 9.828 1 94.25 17 ILE B CA 1
ATOM 2393 C C . ILE B 1 17 ? 31.391 -2.535 10.312 1 94.25 17 ILE B C 1
ATOM 2395 O O . ILE B 1 17 ? 30.469 -2.016 9.68 1 94.25 17 ILE B O 1
ATOM 2399 N N . LYS B 1 18 ? 31.906 -2.074 11.398 1 94.5 18 LYS B N 1
ATOM 2400 C CA . LYS B 1 18 ? 31.391 -0.822 11.953 1 94.5 18 LYS B CA 1
ATOM 2401 C C . LYS B 1 18 ? 31.531 0.319 10.953 1 94.5 18 LYS B C 1
ATOM 2403 O O . LYS B 1 18 ? 30.609 1.119 10.781 1 94.5 18 LYS B O 1
ATOM 2408 N N . ARG B 1 19 ? 32.625 0.422 10.305 1 94.94 19 ARG B N 1
ATOM 2409 C CA . ARG B 1 19 ? 32.875 1.47 9.32 1 94.94 19 ARG B CA 1
ATOM 2410 C C . ARG B 1 19 ? 31.891 1.363 8.156 1 94.94 19 ARG B C 1
ATOM 2412 O O . ARG B 1 19 ? 31.375 2.375 7.676 1 94.94 19 ARG B O 1
ATOM 2419 N N . GLN B 1 20 ? 31.641 0.167 7.762 1 94.5 20 GLN B N 1
ATOM 2420 C CA . GLN B 1 20 ? 30.719 -0.052 6.652 1 94.5 20 GLN B CA 1
ATOM 2421 C C . GLN B 1 20 ? 29.297 0.342 7.035 1 94.5 20 GLN B C 1
ATOM 2423 O O . GLN B 1 20 ? 28.594 0.973 6.25 1 94.5 20 GLN B O 1
ATOM 2428 N N . LEU B 1 21 ? 28.922 -0.011 8.211 1 93.19 21 LEU B N 1
ATOM 2429 C CA . LEU B 1 21 ? 27.578 0.297 8.68 1 93.19 21 LEU B CA 1
ATOM 2430 C C . LEU B 1 21 ? 27.406 1.796 8.906 1 93.19 21 LEU B C 1
ATOM 2432 O O . LEU B 1 21 ? 26.312 2.34 8.711 1 93.19 21 LEU B O 1
ATOM 2436 N N . ASP B 1 22 ? 28.469 2.398 9.312 1 90.69 22 ASP B N 1
ATOM 2437 C CA . ASP B 1 22 ? 28.438 3.846 9.492 1 90.69 22 ASP B CA 1
ATOM 2438 C C . ASP B 1 22 ? 28.234 4.562 8.164 1 90.69 22 ASP B C 1
ATOM 2440 O O . ASP B 1 22 ? 27.594 5.617 8.102 1 90.69 22 ASP B O 1
ATOM 2444 N N . GLN B 1 23 ? 28.766 3.975 7.172 1 91.12 23 GLN B N 1
ATOM 2445 C CA . GLN B 1 23 ? 28.625 4.555 5.84 1 91.12 23 GLN B CA 1
ATOM 2446 C C . GLN B 1 23 ? 27.266 4.207 5.238 1 91.12 23 GLN B C 1
ATOM 2448 O O . GLN B 1 23 ? 26.625 5.059 4.617 1 91.12 23 GLN B O 1
ATOM 2453 N N . ASN B 1 24 ? 26.891 2.939 5.461 1 90.5 24 ASN B N 1
ATOM 2454 C CA . ASN B 1 24 ? 25.609 2.467 4.945 1 90.5 24 ASN B CA 1
ATOM 2455 C C . ASN B 1 24 ? 24.891 1.578 5.961 1 90.5 24 ASN B C 1
ATOM 2457 O O . ASN B 1 24 ? 25.047 0.356 5.941 1 90.5 24 ASN B O 1
ATOM 2461 N N . PRO B 1 25 ? 24.078 2.266 6.699 1 92.56 25 PRO B N 1
ATOM 2462 C CA . PRO B 1 25 ? 23.406 1.516 7.762 1 92.56 25 PRO B CA 1
ATOM 2463 C C . PRO B 1 25 ? 22.344 0.557 7.219 1 92.56 25 PRO B C 1
ATOM 2465 O O . PRO B 1 25 ? 21.766 -0.229 7.98 1 92.56 25 PRO B O 1
ATOM 2468 N N . HIS B 1 26 ? 22.109 0.494 5.926 1 89.94 26 HIS B N 1
ATOM 2469 C CA . HIS B 1 26 ? 21.062 -0.35 5.34 1 89.94 26 HIS B CA 1
ATOM 2470 C C . HIS B 1 26 ? 21.625 -1.707 4.93 1 89.94 26 HIS B C 1
ATOM 2472 O O . HIS B 1 26 ? 20.891 -2.59 4.504 1 89.94 26 HIS B O 1
ATOM 2478 N N . LEU B 1 27 ? 22.922 -1.893 5.145 1 89.56 27 LEU B N 1
ATOM 2479 C CA . LEU B 1 27 ? 23.547 -3.164 4.773 1 89.56 27 LEU B CA 1
ATOM 2480 C C . LEU B 1 27 ? 23.047 -4.289 5.676 1 89.56 27 LEU B C 1
ATOM 2482 O O . LEU B 1 27 ? 22.984 -4.133 6.898 1 89.56 27 LEU B O 1
ATOM 2486 N N . THR B 1 28 ? 22.672 -5.352 5 1 89.19 28 THR B N 1
ATOM 2487 C CA . THR B 1 28 ? 22.281 -6.523 5.773 1 89.19 28 THR B CA 1
ATOM 2488 C C . THR B 1 28 ? 23.5 -7.352 6.164 1 89.19 28 THR B C 1
ATOM 2490 O O . THR B 1 28 ? 24.578 -7.184 5.59 1 89.19 28 THR B O 1
ATOM 2493 N N . ALA B 1 29 ? 23.25 -8.203 7.148 1 92.25 29 ALA B N 1
ATOM 2494 C CA . ALA B 1 29 ? 24.328 -9.109 7.539 1 92.25 29 ALA B CA 1
ATOM 2495 C C . ALA B 1 29 ? 24.75 -9.984 6.363 1 92.25 29 ALA B C 1
ATOM 2497 O O . ALA B 1 29 ? 25.938 -10.289 6.207 1 92.25 29 ALA B O 1
ATOM 2498 N N . ARG B 1 30 ? 23.812 -10.336 5.566 1 89.56 30 ARG B N 1
ATOM 2499 C CA . ARG B 1 30 ? 24.125 -11.148 4.395 1 89.56 30 ARG B CA 1
ATOM 2500 C C . ARG B 1 30 ? 24.984 -10.375 3.4 1 89.56 30 ARG B C 1
ATOM 2502 O O . ARG B 1 30 ? 25.953 -10.906 2.855 1 89.56 30 ARG B O 1
ATOM 2509 N N . GLN B 1 31 ? 24.625 -9.164 3.178 1 88 31 GLN B N 1
ATOM 2510 C CA . GLN B 1 31 ? 25.406 -8.32 2.273 1 88 31 GLN B CA 1
ATOM 2511 C C . GLN B 1 31 ? 26.812 -8.078 2.814 1 88 31 GLN B C 1
ATOM 2513 O O . GLN B 1 31 ? 27.781 -8.055 2.051 1 88 31 GLN B O 1
ATOM 2518 N N . LEU B 1 32 ? 26.891 -7.82 4.09 1 92.94 32 LEU B N 1
ATOM 2519 C CA . LEU B 1 32 ? 28.203 -7.641 4.719 1 92.94 32 LEU B CA 1
ATOM 2520 C C . LEU B 1 32 ? 29.078 -8.859 4.488 1 92.94 32 LEU B C 1
ATOM 2522 O O . LEU B 1 32 ? 30.266 -8.727 4.199 1 92.94 32 LEU B O 1
ATOM 2526 N N . LYS B 1 33 ? 28.484 -10.039 4.637 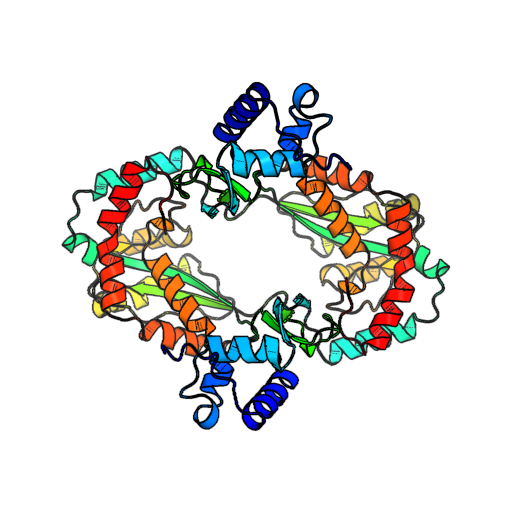1 93.56 33 LYS B N 1
ATOM 2527 C CA . LYS B 1 33 ? 29.219 -11.281 4.402 1 93.56 33 LYS B CA 1
ATOM 2528 C C . LYS B 1 33 ? 29.672 -11.383 2.951 1 93.56 33 LYS B C 1
ATOM 2530 O O . LYS B 1 33 ? 30.828 -11.734 2.684 1 93.56 33 LYS B O 1
ATOM 2535 N N . GLU B 1 34 ? 28.812 -11.031 2.049 1 90.69 34 GLU B N 1
ATOM 2536 C CA . GLU B 1 34 ? 29.125 -11.117 0.623 1 90.69 34 GLU B CA 1
ATOM 2537 C C . GLU B 1 34 ? 30.203 -10.117 0.224 1 90.69 34 GLU B C 1
ATOM 2539 O O . GLU B 1 34 ? 31.031 -10.406 -0.633 1 90.69 34 GLU B O 1
ATOM 2544 N N . GLN B 1 35 ? 30.156 -8.977 0.834 1 91.88 35 GLN B N 1
ATOM 2545 C CA . GLN B 1 35 ? 31.094 -7.91 0.485 1 91.88 35 GLN B CA 1
ATOM 2546 C C . GLN B 1 35 ? 32.469 -8.133 1.133 1 91.88 35 GLN B C 1
ATOM 2548 O O . GLN B 1 35 ? 33.438 -7.516 0.738 1 91.88 35 GLN B O 1
ATOM 2553 N N . ASN B 1 36 ? 32.469 -8.93 2.184 1 93.5 36 ASN B N 1
ATOM 2554 C CA . ASN B 1 36 ? 33.719 -9.18 2.896 1 93.5 36 ASN B CA 1
ATOM 2555 C C . ASN B 1 36 ? 34 -10.672 3 1 93.5 36 ASN B C 1
ATOM 2557 O O . ASN B 1 36 ? 34.156 -11.203 4.102 1 93.5 36 ASN B O 1
ATOM 2561 N N . PRO B 1 37 ? 34.25 -11.328 1.889 1 92.19 37 PRO B N 1
ATOM 2562 C CA . PRO B 1 37 ? 34.438 -12.781 1.911 1 92.19 37 PRO B CA 1
ATOM 2563 C C . PRO B 1 37 ? 35.719 -13.195 2.672 1 92.19 37 PRO B C 1
ATOM 2565 O O . PRO B 1 37 ? 35.719 -14.227 3.355 1 92.19 37 PRO B O 1
ATOM 2568 N N . MET B 1 38 ? 36.781 -12.477 2.609 1 91.44 38 MET B N 1
ATOM 2569 C CA . MET B 1 38 ? 38.031 -12.836 3.277 1 91.44 38 MET B CA 1
ATOM 2570 C C . MET B 1 38 ? 37.844 -12.781 4.793 1 91.44 38 MET B C 1
ATOM 2572 O O . MET B 1 38 ? 38.438 -13.602 5.512 1 91.44 38 MET B O 1
ATOM 2576 N N . LEU B 1 39 ? 37 -11.906 5.277 1 91.75 39 LEU B N 1
ATOM 2577 C CA . LEU B 1 39 ? 36.844 -11.695 6.711 1 91.75 39 LEU B CA 1
ATOM 2578 C C . LEU B 1 39 ? 35.719 -12.562 7.273 1 91.75 39 LEU B C 1
ATOM 2580 O O . LEU B 1 39 ? 35.781 -12.977 8.438 1 91.75 39 LEU B O 1
ATOM 2584 N N . LEU B 1 40 ? 34.688 -12.875 6.398 1 92 40 LEU B N 1
ATOM 2585 C CA . LEU B 1 40 ? 33.469 -13.406 6.977 1 92 40 LEU B CA 1
ATOM 2586 C C . LEU B 1 40 ? 33.062 -14.711 6.297 1 92 40 LEU B C 1
ATOM 2588 O O . LEU B 1 40 ? 31.953 -15.195 6.48 1 92 40 LEU B O 1
ATOM 2592 N N . GLN B 1 41 ? 33.875 -15.32 5.516 1 86.75 41 GLN B N 1
ATOM 2593 C CA . GLN B 1 41 ? 33.531 -16.5 4.734 1 86.75 41 GLN B CA 1
ATOM 2594 C C . GLN B 1 41 ? 33.062 -17.641 5.637 1 86.75 41 GLN B C 1
ATOM 2596 O O . GLN B 1 41 ? 32.094 -18.328 5.297 1 86.75 41 GLN B O 1
ATOM 2601 N N . ASP B 1 42 ? 33.656 -17.75 6.797 1 89 42 ASP B N 1
ATOM 2602 C CA . ASP B 1 42 ? 33.344 -18.875 7.66 1 89 42 ASP B CA 1
ATOM 2603 C C . ASP B 1 42 ? 32.406 -18.469 8.789 1 89 42 ASP B C 1
ATOM 2605 O O . ASP B 1 42 ? 32.25 -19.203 9.766 1 89 42 ASP B O 1
ATOM 2609 N N . VAL B 1 43 ? 31.969 -17.328 8.719 1 91.69 43 VAL B N 1
ATOM 2610 C CA . VAL B 1 43 ? 31.094 -16.828 9.766 1 91.69 43 VAL B CA 1
ATOM 2611 C C . VAL B 1 43 ? 29.641 -16.844 9.281 1 91.69 43 VAL B C 1
ATOM 2613 O O . VAL B 1 43 ? 29.359 -16.469 8.148 1 91.69 43 VAL B O 1
ATOM 2616 N N . SER B 1 44 ? 28.812 -17.328 10.062 1 93.69 44 SER B N 1
ATOM 2617 C CA . SER B 1 44 ? 27.391 -17.375 9.688 1 93.69 44 SER B CA 1
ATOM 2618 C C . SER B 1 44 ? 26.766 -16 9.758 1 93.69 44 SER B C 1
ATOM 2620 O O . SER B 1 44 ? 27.25 -15.125 10.477 1 93.69 44 SER B O 1
ATOM 2622 N N . VAL B 1 45 ? 25.641 -15.844 9.047 1 94.44 45 VAL B N 1
ATOM 2623 C CA . VAL B 1 45 ? 24.906 -14.586 9.031 1 94.44 45 VAL B CA 1
ATOM 2624 C C . VAL B 1 45 ? 24.391 -14.273 10.438 1 94.44 45 VAL B C 1
ATOM 2626 O O . VAL B 1 45 ? 24.453 -13.125 10.883 1 94.44 45 VAL B O 1
ATOM 2629 N N . ARG B 1 46 ? 23.969 -15.25 11.102 1 94.56 46 ARG B N 1
ATOM 2630 C CA . ARG B 1 46 ? 23.453 -15.078 12.453 1 94.56 46 ARG B CA 1
ATOM 2631 C C . ARG B 1 46 ? 24.531 -14.578 13.398 1 94.56 46 ARG B C 1
ATOM 2633 O O . ARG B 1 46 ? 24.281 -13.727 14.25 1 94.56 46 ARG B O 1
ATOM 2640 N N . THR B 1 47 ? 25.719 -15.07 13.234 1 93.44 47 THR B N 1
ATOM 2641 C CA . THR B 1 47 ? 26.844 -14.648 14.062 1 93.44 47 THR B CA 1
ATOM 2642 C C . THR B 1 47 ? 27.188 -13.18 13.797 1 93.44 47 THR B C 1
ATOM 2644 O O . THR B 1 47 ? 27.484 -12.43 14.727 1 93.44 47 THR B O 1
ATOM 2647 N N . ILE B 1 48 ? 27.141 -12.867 12.539 1 94.88 48 ILE B N 1
ATOM 2648 C CA . ILE B 1 48 ? 27.391 -11.484 12.164 1 94.88 48 ILE B CA 1
ATOM 2649 C C . ILE B 1 48 ? 26.375 -10.57 12.836 1 94.88 48 ILE B C 1
ATOM 2651 O O . ILE B 1 48 ? 26.734 -9.57 13.453 1 94.88 48 ILE B O 1
ATOM 2655 N N . GLN B 1 49 ? 25.156 -10.914 12.773 1 94.88 49 GLN B N 1
ATOM 2656 C CA . GLN B 1 49 ? 24.062 -10.133 13.367 1 94.88 49 GLN B CA 1
ATOM 2657 C C . GLN B 1 49 ? 24.25 -9.992 14.875 1 94.88 49 GLN B C 1
ATOM 2659 O O . GLN B 1 49 ? 24.125 -8.898 15.422 1 94.88 49 GLN B O 1
ATOM 2664 N N . LYS B 1 50 ? 24.547 -11.102 15.469 1 94.62 50 LYS B N 1
ATOM 2665 C CA . LYS B 1 50 ? 24.719 -11.109 16.922 1 94.62 50 LYS B CA 1
ATOM 2666 C C . LYS B 1 50 ? 25.875 -10.203 17.344 1 94.62 50 LYS B C 1
ATOM 2668 O O . LYS B 1 50 ? 25.766 -9.477 18.328 1 94.62 50 LYS B O 1
ATOM 2673 N N . ASN B 1 51 ? 26.922 -10.266 16.625 1 94.06 51 ASN B N 1
ATOM 2674 C CA . ASN B 1 51 ? 28.078 -9.445 16.969 1 94.06 51 ASN B CA 1
ATOM 2675 C C . ASN B 1 51 ? 27.812 -7.961 16.75 1 94.06 51 ASN B C 1
ATOM 2677 O O . ASN B 1 51 ? 28.266 -7.125 17.531 1 94.06 51 ASN B O 1
ATOM 2681 N N . ILE B 1 52 ? 27.062 -7.625 15.75 1 94.56 52 ILE B N 1
ATOM 2682 C CA . ILE B 1 52 ? 26.703 -6.234 15.492 1 94.56 52 ILE B CA 1
ATOM 2683 C C . ILE B 1 52 ? 25.859 -5.695 16.656 1 94.56 52 ILE B C 1
ATOM 2685 O O . ILE B 1 52 ? 26.094 -4.582 17.125 1 94.56 52 ILE B O 1
ATOM 2689 N N . GLN B 1 53 ? 25.016 -6.457 17.141 1 94 53 GLN B N 1
ATOM 2690 C CA . GLN B 1 53 ? 24.078 -6.047 18.188 1 94 53 GLN B CA 1
ATOM 2691 C C . GLN B 1 53 ? 24.781 -5.996 19.547 1 94 53 GLN B C 1
ATOM 2693 O O . GLN B 1 53 ? 24.625 -5.023 20.297 1 94 53 GLN B O 1
ATOM 2698 N N . THR B 1 54 ? 25.578 -6.961 19.844 1 92.38 54 THR B N 1
ATOM 2699 C CA . THR B 1 54 ? 26.125 -7.105 21.188 1 92.38 54 THR B CA 1
ATOM 2700 C C . THR B 1 54 ? 27.453 -6.359 21.312 1 92.38 54 THR B C 1
ATOM 2702 O O . THR B 1 54 ? 27.703 -5.727 22.344 1 92.38 54 THR B O 1
ATOM 2705 N N . LYS B 1 55 ? 28.297 -6.438 20.297 1 92.38 55 LYS B N 1
ATOM 2706 C CA . LYS B 1 55 ? 29.641 -5.871 20.406 1 92.38 55 LYS B CA 1
ATOM 2707 C C . LYS B 1 55 ? 29.672 -4.445 19.875 1 92.38 55 LYS B C 1
ATOM 2709 O O . LYS B 1 55 ? 30.438 -3.609 20.375 1 92.38 55 LYS B O 1
ATOM 2714 N N . LEU B 1 56 ? 28.922 -4.188 18.875 1 92.75 56 LEU B N 1
ATOM 2715 C CA . LEU B 1 56 ? 28.969 -2.861 18.281 1 92.75 56 LEU B CA 1
ATOM 2716 C C . LEU B 1 56 ? 27.797 -2.006 18.75 1 92.75 56 LEU B C 1
ATOM 2718 O O . LEU B 1 56 ? 27.734 -0.814 18.438 1 92.75 56 LEU B O 1
ATOM 2722 N N . ASN B 1 57 ? 26.859 -2.602 19.406 1 92.06 57 ASN B N 1
ATOM 2723 C CA . ASN B 1 57 ? 25.734 -1.897 20.031 1 92.06 57 ASN B CA 1
ATOM 2724 C C . ASN B 1 57 ? 24.812 -1.294 18.984 1 92.06 57 ASN B C 1
ATOM 2726 O O . ASN B 1 57 ? 24.422 -0.13 19.094 1 92.06 57 ASN B O 1
ATOM 2730 N N . TYR B 1 58 ? 24.625 -2 17.938 1 93.88 58 TYR B N 1
ATOM 2731 C CA . TYR B 1 58 ? 23.625 -1.63 16.953 1 93.88 58 TYR B CA 1
ATOM 2732 C C . TYR B 1 58 ? 22.328 -2.404 17.156 1 93.88 58 TYR B C 1
ATOM 2734 O O . TYR B 1 58 ? 22.328 -3.492 17.734 1 93.88 58 TYR B O 1
ATOM 2742 N N . ARG B 1 59 ? 21.266 -1.791 16.766 1 93.19 59 ARG B N 1
ATOM 2743 C CA . ARG B 1 59 ? 19.969 -2.457 16.719 1 93.19 59 ARG B CA 1
ATOM 2744 C C . ARG B 1 59 ? 19.375 -2.367 15.32 1 93.19 59 ARG B C 1
ATOM 2746 O O . ARG B 1 59 ? 19.406 -1.307 14.688 1 93.19 59 ARG B O 1
ATOM 2753 N N . LYS B 1 60 ? 18.938 -3.541 14.867 1 92.44 60 LYS B N 1
ATOM 2754 C CA . LYS B 1 60 ? 18.266 -3.564 13.578 1 92.44 60 LYS B CA 1
ATOM 2755 C C . LYS B 1 60 ? 16.812 -3.1 13.695 1 92.44 60 LYS B C 1
ATOM 2757 O O . LYS B 1 60 ? 16.047 -3.623 14.516 1 92.44 60 LYS B O 1
ATOM 2762 N N . MET B 1 61 ? 16.469 -1.986 12.984 1 91.81 61 MET B N 1
ATOM 2763 C CA . MET B 1 61 ? 15.117 -1.422 13.086 1 91.81 61 MET B CA 1
ATOM 2764 C C . MET B 1 61 ? 14.562 -1.082 11.711 1 91.81 61 MET B C 1
ATOM 2766 O O . MET B 1 61 ? 15.312 -1.047 10.727 1 91.81 61 MET B O 1
ATOM 2770 N N . ARG B 1 62 ? 13.297 -0.958 11.703 1 91.12 62 ARG B N 1
ATOM 2771 C CA . ARG B 1 62 ? 12.688 -0.453 10.477 1 91.12 62 ARG B CA 1
ATOM 2772 C C . ARG B 1 62 ? 13.039 1.013 10.25 1 91.12 62 ARG B C 1
ATOM 2774 O O . ARG B 1 62 ? 12.93 1.831 11.164 1 91.12 62 ARG B O 1
ATOM 2781 N N . ALA B 1 63 ? 13.43 1.328 9.055 1 90.31 63 ALA B N 1
ATOM 2782 C CA . ALA B 1 63 ? 13.742 2.713 8.719 1 90.31 63 ALA B CA 1
ATOM 2783 C C . ALA B 1 63 ? 12.484 3.568 8.656 1 90.31 63 ALA B C 1
ATOM 2785 O O . ALA B 1 63 ? 11.438 3.111 8.188 1 90.31 63 ALA B O 1
ATOM 2786 N N . ARG B 1 64 ? 12.555 4.762 9.133 1 88.38 64 ARG B N 1
ATOM 2787 C CA . ARG B 1 64 ? 11.445 5.699 8.977 1 88.38 64 ARG B CA 1
ATOM 2788 C C . ARG B 1 64 ? 11.289 6.121 7.523 1 88.38 64 ARG B C 1
ATOM 2790 O O . ARG B 1 64 ? 12.266 6.445 6.852 1 88.38 64 ARG B O 1
ATOM 2797 N N . ASN B 1 65 ? 10.133 6.051 7.102 1 88.44 65 ASN B N 1
ATOM 2798 C CA . ASN B 1 65 ? 9.852 6.43 5.719 1 88.44 65 ASN B CA 1
ATOM 2799 C C . ASN B 1 65 ? 9.648 7.934 5.582 1 88.44 65 ASN B C 1
ATOM 2801 O O . ASN B 1 65 ? 8.805 8.516 6.27 1 88.44 65 ASN B O 1
ATOM 2805 N N . LYS B 1 66 ? 10.477 8.602 4.82 1 89.38 66 LYS B N 1
ATOM 2806 C CA . LYS B 1 66 ? 10.391 10.031 4.559 1 89.38 66 LYS B CA 1
ATOM 2807 C C . LYS B 1 66 ? 10.398 10.32 3.059 1 89.38 66 LYS B C 1
ATOM 2809 O O . LYS B 1 66 ? 11.016 9.586 2.285 1 89.38 66 LYS B O 1
ATOM 2814 N N . PRO B 1 67 ? 9.703 11.359 2.654 1 88.56 67 PRO B N 1
ATOM 2815 C CA . PRO B 1 67 ? 9.734 11.703 1.231 1 88.56 67 PRO B CA 1
ATOM 2816 C C . PRO B 1 67 ? 11.148 12.016 0.734 1 88.56 67 PRO B C 1
ATOM 2818 O O . PRO B 1 67 ? 11.953 12.578 1.476 1 88.56 67 PRO B O 1
ATOM 2821 N N . PHE B 1 68 ? 11.453 11.727 -0.478 1 86.94 68 PHE B N 1
ATOM 2822 C CA . PHE B 1 68 ? 12.719 12.078 -1.104 1 86.94 68 PHE B CA 1
ATOM 2823 C C . PHE B 1 68 ? 12.82 13.586 -1.318 1 86.94 68 PHE B C 1
ATOM 2825 O O . PHE B 1 68 ? 11.922 14.188 -1.905 1 86.94 68 PHE B O 1
ATOM 2832 N N . VAL B 1 69 ? 13.82 14.094 -0.786 1 88.81 69 VAL B N 1
ATOM 2833 C CA . VAL B 1 69 ? 14.086 15.523 -0.937 1 88.81 69 VAL B CA 1
ATOM 2834 C C . VAL B 1 69 ? 15.406 15.727 -1.674 1 88.81 69 VAL B C 1
ATOM 2836 O O . VAL B 1 69 ? 16.484 15.469 -1.124 1 88.81 69 VAL B O 1
ATOM 2839 N N . SER B 1 70 ? 15.344 16.234 -2.898 1 90.75 70 SER B N 1
ATOM 2840 C CA . SER B 1 70 ? 16.531 16.516 -3.693 1 90.75 70 SER B CA 1
ATOM 2841 C C . SER B 1 70 ? 17.25 17.75 -3.18 1 90.75 70 SER B C 1
ATOM 2843 O O . SER B 1 70 ? 16.781 18.422 -2.256 1 90.75 70 SER B O 1
ATOM 2845 N N . GLU B 1 71 ? 18.375 17.984 -3.758 1 93.88 71 GLU B N 1
ATOM 2846 C CA . GLU B 1 71 ? 19.125 19.172 -3.383 1 93.88 71 GLU B CA 1
ATOM 2847 C C . GLU B 1 71 ? 18.328 20.438 -3.658 1 93.88 71 GLU B C 1
ATOM 2849 O O . GLU B 1 71 ? 18.344 21.375 -2.857 1 93.88 71 GLU B O 1
ATOM 2854 N N . VAL B 1 72 ? 17.672 20.422 -4.77 1 94.69 72 VAL B N 1
ATOM 2855 C CA . VAL B 1 72 ? 16.859 21.562 -5.145 1 94.69 72 VAL B CA 1
ATOM 2856 C C . VAL B 1 72 ? 15.727 21.75 -4.133 1 94.69 72 VAL B C 1
ATOM 2858 O O . VAL B 1 72 ? 15.445 22.859 -3.695 1 94.69 72 VAL B O 1
ATOM 2861 N N . HIS B 1 73 ? 15.133 20.688 -3.729 1 94.06 73 HIS B N 1
ATOM 2862 C CA . HIS B 1 73 ? 14.078 20.75 -2.725 1 94.06 73 HIS B CA 1
ATOM 2863 C C . HIS B 1 73 ? 14.609 21.281 -1.396 1 94.06 73 HIS B C 1
ATOM 2865 O O . HIS B 1 73 ? 13.953 22.078 -0.739 1 94.06 73 HIS B O 1
ATOM 2871 N N . ARG B 1 74 ? 15.742 20.828 -1.074 1 95.19 74 ARG B N 1
ATOM 2872 C CA . ARG B 1 74 ? 16.359 21.234 0.183 1 95.19 74 ARG B CA 1
ATOM 2873 C C . ARG B 1 74 ? 16.594 22.75 0.205 1 95.19 74 ARG B C 1
ATOM 2875 O O . ARG B 1 74 ? 16.328 23.406 1.209 1 95.19 74 ARG B O 1
ATOM 2882 N N . LYS B 1 75 ? 17.078 23.188 -0.866 1 97 75 LYS B N 1
ATOM 2883 C CA . LYS B 1 75 ? 17.344 24.625 -0.964 1 97 75 LYS B CA 1
ATOM 2884 C C . LYS B 1 75 ? 16.047 25.422 -0.846 1 97 75 LYS B C 1
ATOM 2886 O O . LYS B 1 75 ? 16 26.453 -0.156 1 97 75 LYS B O 1
ATOM 2891 N N . LYS B 1 76 ? 15.047 24.953 -1.495 1 97.19 76 LYS B N 1
ATOM 2892 C CA . LYS B 1 76 ? 13.758 25.625 -1.43 1 97.19 76 LYS B CA 1
ATOM 2893 C C . LYS B 1 76 ? 13.188 25.578 -0.015 1 97.19 76 LYS B C 1
ATOM 2895 O O . LYS B 1 76 ? 12.586 26.562 0.447 1 97.19 76 LYS B O 1
ATOM 2900 N N . ARG B 1 77 ? 13.391 24.469 0.645 1 97.12 77 ARG B N 1
ATOM 2901 C CA . ARG B 1 77 ? 12.93 24.328 2.023 1 97.12 77 ARG B CA 1
ATOM 2902 C C . ARG B 1 77 ? 13.656 25.312 2.943 1 97.12 77 ARG B C 1
ATOM 2904 O O . ARG B 1 77 ? 13.031 25.969 3.77 1 97.12 77 ARG B O 1
ATOM 2911 N N . LEU B 1 78 ? 14.93 25.422 2.758 1 97.88 78 LEU B N 1
ATOM 2912 C CA . LEU B 1 78 ? 15.719 26.344 3.578 1 97.88 78 LEU B CA 1
ATOM 2913 C C . LEU B 1 78 ? 15.367 27.781 3.262 1 97.88 78 LEU B C 1
ATOM 2915 O O . LEU B 1 78 ? 15.305 28.625 4.164 1 97.88 78 LEU B O 1
ATOM 2919 N N . ALA B 1 79 ? 15.172 28.047 1.984 1 98 79 ALA B N 1
ATOM 2920 C CA . ALA B 1 79 ? 14.766 29.391 1.591 1 98 79 ALA B CA 1
ATOM 2921 C C . ALA B 1 79 ? 13.422 29.766 2.215 1 98 79 ALA B C 1
ATOM 2923 O O . ALA B 1 79 ? 13.234 30.891 2.66 1 98 79 ALA B O 1
ATOM 2924 N N . PHE B 1 80 ? 12.516 28.875 2.201 1 97.94 80 PHE B N 1
ATOM 2925 C CA . PHE B 1 80 ? 11.211 29.078 2.816 1 97.94 80 PHE B CA 1
ATOM 2926 C C . PHE B 1 80 ? 11.359 29.406 4.301 1 97.94 80 PHE B C 1
ATOM 2928 O O . PHE B 1 80 ? 10.742 30.344 4.801 1 97.94 80 PHE B O 1
ATOM 2935 N N . VAL B 1 81 ? 12.164 28.578 4.996 1 97.25 81 VAL B N 1
ATOM 2936 C CA . VAL B 1 81 ? 12.391 28.766 6.422 1 97.25 81 VAL B CA 1
ATOM 2937 C C . VAL B 1 81 ? 12.984 30.156 6.672 1 97.25 81 VAL B C 1
ATOM 2939 O O . VAL B 1 81 ? 12.562 30.859 7.594 1 97.25 81 VAL B O 1
ATOM 2942 N N . GLN B 1 82 ? 13.883 30.531 5.875 1 97.31 82 GLN B N 1
ATOM 2943 C CA . GLN B 1 82 ? 14.516 31.828 6.023 1 97.31 82 GLN B CA 1
ATOM 2944 C C . GLN B 1 82 ? 13.508 32.969 5.828 1 97.31 82 GLN B C 1
ATOM 2946 O O . GLN B 1 82 ? 13.469 33.906 6.609 1 97.31 82 GLN B O 1
ATOM 2951 N N . LYS B 1 83 ? 12.742 32.844 4.867 1 97.06 83 LYS B N 1
ATOM 2952 C CA . LYS B 1 83 ? 11.773 33.875 4.508 1 97.06 83 LYS B CA 1
ATOM 2953 C C . LYS B 1 83 ? 10.734 34.062 5.609 1 97.06 83 LYS B C 1
ATOM 2955 O O . LYS B 1 83 ? 10.352 35.188 5.93 1 97.06 83 LYS B O 1
ATOM 2960 N N . TYR B 1 84 ? 10.297 33 6.168 1 97.06 84 TYR B N 1
ATOM 2961 C CA . TYR B 1 84 ? 9.172 33.062 7.086 1 97.06 84 TYR B CA 1
ATOM 2962 C C . TYR B 1 84 ? 9.633 32.969 8.531 1 97.06 84 TYR B C 1
ATOM 2964 O O . TYR B 1 84 ? 8.82 32.844 9.445 1 97.06 84 TYR B O 1
ATOM 2972 N N . SER B 1 85 ? 10.914 33 8.719 1 93.19 85 SER B N 1
ATOM 2973 C CA . SER B 1 85 ? 11.461 32.938 10.07 1 93.19 85 SER B CA 1
ATOM 2974 C C . SER B 1 85 ? 11.039 34.156 10.891 1 93.19 85 SER B C 1
ATOM 2976 O O . SER B 1 85 ? 10.992 34.094 12.125 1 93.19 85 SER B O 1
ATOM 2978 N N . SER B 1 86 ? 10.688 35.219 10.234 1 93.94 86 SER B N 1
ATOM 2979 C CA . SER B 1 86 ? 10.32 36.469 10.93 1 93.94 86 SER B CA 1
ATOM 2980 C C . SER B 1 86 ? 8.844 36.469 11.305 1 93.94 86 SER B C 1
ATOM 2982 O O . SER B 1 86 ? 8.406 37.344 12.078 1 93.94 86 SER B O 1
ATOM 2984 N N . TRP B 1 87 ? 8.102 35.531 10.766 1 96.31 87 TRP B N 1
ATOM 2985 C CA . TRP B 1 87 ? 6.684 35.469 11.094 1 96.31 87 TRP B CA 1
ATOM 2986 C C . TRP B 1 87 ? 6.477 35.188 12.578 1 96.31 87 TRP B C 1
ATOM 2988 O O . TRP B 1 87 ? 7.137 34.281 13.141 1 96.31 87 TRP B O 1
ATOM 2998 N N . THR B 1 88 ? 5.656 35.906 13.227 1 95.12 88 THR B N 1
ATOM 2999 C CA . THR B 1 88 ? 5.27 35.688 14.609 1 95.12 88 THR B CA 1
ATOM 3000 C C . THR B 1 88 ? 4.199 34.594 14.695 1 95.12 88 THR B C 1
ATOM 3002 O O . THR B 1 88 ? 3.67 34.156 13.664 1 95.12 88 THR B O 1
ATOM 3005 N N . LEU B 1 89 ? 3.949 34.156 15.875 1 96.25 89 LEU B N 1
ATOM 3006 C CA . LEU B 1 89 ? 2.881 33.188 16.094 1 96.25 89 LEU B CA 1
ATOM 3007 C C . LEU B 1 89 ? 1.545 33.75 15.602 1 96.25 89 LEU B C 1
ATOM 3009 O O . LEU B 1 89 ? 0.739 33 15.039 1 96.25 89 LEU B O 1
ATOM 3013 N N . ASP B 1 90 ? 1.393 35 15.773 1 96.56 90 ASP B N 1
ATOM 3014 C CA . ASP B 1 90 ? 0.139 35.625 15.367 1 96.56 90 ASP B CA 1
ATOM 3015 C C . ASP B 1 90 ? -0.053 35.562 13.859 1 96.56 90 ASP B C 1
ATOM 3017 O O . ASP B 1 90 ? -1.169 35.344 13.383 1 96.56 90 ASP B O 1
ATOM 3021 N N . GLU B 1 91 ? 0.964 35.719 13.125 1 97.06 91 GLU B N 1
ATOM 3022 C CA . GLU B 1 91 ? 0.881 35.625 11.672 1 97.06 91 GLU B CA 1
ATOM 3023 C C . GLU B 1 91 ? 0.528 34.188 11.258 1 97.06 91 GLU B C 1
ATOM 3025 O O . GLU B 1 91 ? -0.333 33.969 10.398 1 97.06 91 GLU B O 1
ATOM 3030 N N . TRP B 1 92 ? 1.14 33.219 11.93 1 97.75 92 TRP B N 1
ATOM 3031 C CA . TRP B 1 92 ? 0.888 31.828 11.594 1 97.75 92 TRP B CA 1
ATOM 3032 C C . TRP B 1 92 ? -0.527 31.422 11.992 1 97.75 92 TRP B C 1
ATOM 3034 O O . TRP B 1 92 ? -1.154 30.609 11.32 1 97.75 92 TRP B O 1
ATOM 3044 N N . ARG B 1 93 ? -1.01 32 13.07 1 98.12 93 ARG B N 1
ATOM 3045 C CA . ARG B 1 93 ? -2.352 31.688 13.555 1 98.12 93 ARG B CA 1
ATOM 3046 C C . ARG B 1 93 ? -3.412 32.156 12.562 1 98.12 93 ARG B C 1
ATOM 3048 O O . ARG B 1 93 ? -4.551 31.672 12.594 1 98.12 93 ARG B O 1
ATOM 3055 N N . ARG B 1 94 ? -3.025 33 11.641 1 97.88 94 ARG B N 1
ATOM 3056 C CA . ARG B 1 94 ? -3.953 33.531 10.648 1 97.88 94 ARG B CA 1
ATOM 3057 C C . ARG B 1 94 ? -3.957 32.688 9.383 1 97.88 94 ARG B C 1
ATOM 3059 O O . ARG B 1 94 ? -4.754 32.906 8.469 1 97.88 94 ARG B O 1
ATOM 3066 N N . VAL B 1 95 ? -3.18 31.734 9.336 1 98.69 95 VAL B N 1
ATOM 3067 C CA . VAL B 1 95 ? -3.068 30.906 8.133 1 98.69 95 VAL B CA 1
ATOM 3068 C C . VAL B 1 95 ? -4.195 29.875 8.102 1 98.69 95 VAL B C 1
ATOM 3070 O O . VAL B 1 95 ? -4.492 29.25 9.117 1 98.69 95 VAL B O 1
ATOM 3073 N N . LEU B 1 96 ? -4.836 29.75 6.965 1 98.75 96 LEU B N 1
ATOM 3074 C CA . LEU B 1 96 ? -5.805 28.703 6.684 1 98.75 96 LEU B CA 1
ATOM 3075 C C . LEU B 1 96 ? -5.148 27.547 5.949 1 98.75 96 LEU B C 1
ATOM 3077 O O . LEU B 1 96 ? -4.832 27.656 4.762 1 98.75 96 LEU B O 1
ATOM 3081 N N . TRP B 1 97 ? -4.957 26.438 6.637 1 98.69 97 TRP B N 1
ATOM 3082 C CA . TRP B 1 97 ? -4.344 25.234 6.07 1 98.69 97 TRP B CA 1
ATOM 3083 C C . TRP B 1 97 ? -5.371 24.406 5.312 1 98.69 97 TRP B C 1
ATOM 3085 O O . TRP B 1 97 ? -6.418 24.047 5.863 1 98.69 97 TRP B O 1
ATOM 3095 N N . THR B 1 98 ? -5.066 24.109 4.094 1 98.38 98 THR B N 1
ATOM 3096 C CA . THR B 1 98 ? -6.016 23.344 3.281 1 98.38 98 THR B CA 1
ATOM 3097 C C . THR B 1 98 ? -5.324 22.188 2.582 1 98.38 98 THR B C 1
ATOM 3099 O O . THR B 1 98 ? -4.125 22.25 2.305 1 98.38 98 THR B O 1
ATOM 3102 N N . ASP B 1 99 ? -5.98 21.109 2.365 1 97.75 99 ASP B N 1
ATOM 3103 C CA . ASP B 1 99 ? -5.477 19.969 1.626 1 97.75 99 ASP B CA 1
ATOM 3104 C C . ASP B 1 99 ? -6.602 18.984 1.313 1 97.75 99 ASP B C 1
ATOM 3106 O O . ASP B 1 99 ? -7.695 19.078 1.873 1 97.75 99 ASP B O 1
ATOM 3110 N N . GLU B 1 100 ? -6.293 18.141 0.425 1 97.25 100 GLU B N 1
ATOM 3111 C CA . GLU B 1 100 ? -7.207 17.047 0.086 1 97.25 100 GLU B CA 1
ATOM 3112 C C . GLU B 1 100 ? -6.742 15.727 0.68 1 97.25 100 GLU B C 1
ATOM 3114 O O . GLU B 1 100 ? -5.539 15.516 0.862 1 97.25 100 GLU B O 1
ATOM 3119 N N . ALA B 1 101 ? -7.652 14.875 1.005 1 97.06 101 ALA B N 1
ATOM 3120 C CA . ALA B 1 101 ? -7.359 13.523 1.471 1 97.06 101 ALA B CA 1
ATOM 3121 C C . ALA B 1 101 ? -8.398 12.531 0.957 1 97.06 101 ALA B C 1
ATOM 3123 O O . ALA B 1 101 ? -9.57 12.883 0.784 1 97.06 101 ALA B O 1
ATOM 3124 N N . THR B 1 102 ? -7.988 11.359 0.674 1 95.75 102 THR B N 1
ATOM 3125 C CA . THR B 1 102 ? -8.867 10.297 0.208 1 95.75 102 THR B CA 1
ATOM 3126 C C . THR B 1 102 ? -9.094 9.266 1.311 1 95.75 102 THR B C 1
ATOM 3128 O O . THR B 1 102 ? -8.164 8.883 2.021 1 95.75 102 THR B O 1
ATOM 3131 N N . PHE B 1 103 ? -10.312 8.836 1.438 1 95.56 103 PHE B N 1
ATOM 3132 C CA . PHE B 1 103 ? -10.719 7.84 2.42 1 95.56 103 PHE B CA 1
ATOM 3133 C C . PHE B 1 103 ? -11.422 6.672 1.745 1 95.56 103 PHE B C 1
ATOM 3135 O O . PHE B 1 103 ? -12.375 6.867 0.986 1 95.56 103 PHE B O 1
ATOM 3142 N N . ARG B 1 104 ? -10.969 5.539 2.027 1 92.81 104 ARG B N 1
ATOM 3143 C CA . ARG B 1 104 ? -11.523 4.352 1.384 1 92.81 104 ARG B CA 1
ATOM 3144 C C . ARG B 1 104 ? -12.414 3.572 2.346 1 92.81 104 ARG B C 1
ATOM 3146 O O . ARG B 1 104 ? -12.141 3.521 3.547 1 92.81 104 ARG B O 1
ATOM 3153 N N . VAL B 1 105 ? -13.359 2.984 1.697 1 91.25 105 VAL B N 1
ATOM 3154 C CA . VAL B 1 105 ? -14.227 2.074 2.443 1 91.25 105 VAL B CA 1
ATOM 3155 C C . VAL B 1 105 ? -13.43 0.841 2.867 1 91.25 105 VAL B C 1
ATOM 3157 O O . VAL B 1 105 ? -12.641 0.306 2.088 1 91.25 105 VAL B O 1
ATOM 3160 N N . SER B 1 106 ? -13.383 0.543 3.961 1 80.5 106 SER B N 1
ATOM 3161 C CA . SER B 1 106 ? -12.68 -0.631 4.469 1 80.5 106 SER B CA 1
ATOM 3162 C C . SER B 1 106 ? -13.586 -1.471 5.367 1 80.5 106 SER B C 1
ATOM 3164 O O . SER B 1 106 ? -14.469 -0.938 6.035 1 80.5 106 SER B O 1
ATOM 3166 N N . ASP B 1 107 ? -13.406 -2.76 5.113 1 68.38 107 ASP B N 1
ATOM 3167 C CA . ASP B 1 107 ? -14.133 -3.635 6.031 1 68.38 107 ASP B CA 1
ATOM 3168 C C . ASP B 1 107 ? -13.625 -3.473 7.461 1 68.38 107 ASP B C 1
ATOM 3170 O O . ASP B 1 107 ? -12.445 -3.193 7.68 1 68.38 107 ASP B O 1
ATOM 3174 N N . THR B 1 108 ? -14.477 -3.146 8.312 1 59.59 108 THR B N 1
ATOM 3175 C CA . THR B 1 108 ? -14.219 -2.857 9.719 1 59.59 108 THR B CA 1
ATOM 3176 C C . THR B 1 108 ? -13.523 -4.035 10.398 1 59.59 108 THR B C 1
ATOM 3178 O O . THR B 1 108 ? -13.227 -3.986 11.594 1 59.59 108 THR B O 1
ATOM 3181 N N . LYS B 1 109 ? -13.375 -5.012 9.555 1 60.69 109 LYS B N 1
ATOM 3182 C CA . LYS B 1 109 ? -12.781 -6.098 10.328 1 60.69 109 LYS B CA 1
ATOM 3183 C C . LYS B 1 109 ? -11.297 -5.859 10.578 1 60.69 109 LYS B C 1
ATOM 3185 O O . LYS B 1 109 ? -10.586 -5.371 9.695 1 60.69 109 LYS B O 1
ATOM 3190 N N . GLY B 1 110 ? -10.93 -5.852 11.742 1 65.19 110 GLY B N 1
ATOM 3191 C CA . GLY B 1 110 ? -9.547 -5.688 12.18 1 65.19 110 GLY B CA 1
ATOM 3192 C C . GLY B 1 110 ? -8.578 -6.578 11.43 1 65.19 110 GLY B C 1
ATOM 3193 O O . GLY B 1 110 ? -8.938 -7.672 10.992 1 65.19 110 GLY B O 1
ATOM 3194 N N . LYS B 1 111 ? -7.426 -6.043 11.242 1 79.81 111 LYS B N 1
ATOM 3195 C CA . LYS B 1 111 ? -6.371 -6.785 10.562 1 79.81 111 LYS B CA 1
ATOM 3196 C C . LYS B 1 111 ? -5.805 -7.887 11.453 1 79.81 111 LYS B C 1
ATOM 3198 O O . LYS B 1 111 ? -5.062 -8.75 10.984 1 79.81 111 LYS B O 1
ATOM 3203 N N . LYS B 1 112 ? -6.328 -7.984 12.688 1 88.94 112 LYS B N 1
ATOM 3204 C CA . LYS B 1 112 ? -5.887 -9.039 13.594 1 88.94 112 LYS B CA 1
ATOM 3205 C C . LYS B 1 112 ? -7.059 -9.914 14.031 1 88.94 112 LYS B C 1
ATOM 3207 O O . LYS B 1 112 ? -8.203 -9.469 14.047 1 88.94 112 LYS B O 1
ATOM 3212 N N . VAL B 1 113 ? -6.824 -11.195 14.359 1 92.94 113 VAL B N 1
ATOM 3213 C CA . VAL B 1 113 ? -7.867 -12.141 14.727 1 92.94 113 VAL B CA 1
ATOM 3214 C C . VAL B 1 113 ? -7.371 -13.039 15.859 1 92.94 113 VAL B C 1
ATOM 3216 O O . VAL B 1 113 ? -6.172 -13.312 15.961 1 92.94 113 VAL B O 1
ATOM 3219 N N . TRP B 1 114 ? -8.297 -13.359 16.734 1 94.31 114 TRP B N 1
ATOM 3220 C CA . TRP B 1 114 ? -8.047 -14.398 17.734 1 94.31 114 TRP B CA 1
ATOM 3221 C C . TRP B 1 114 ? -8.234 -15.789 17.125 1 94.31 114 TRP B C 1
ATOM 3223 O O . TRP B 1 114 ? -9.297 -16.094 16.594 1 94.31 114 TRP B O 1
ATOM 3233 N N . ARG B 1 115 ? -7.234 -16.547 17.109 1 92.88 115 ARG B N 1
ATOM 3234 C CA . ARG B 1 115 ? -7.312 -17.906 16.594 1 92.88 115 ARG B CA 1
ATOM 3235 C C . ARG B 1 115 ? -6.863 -18.906 17.656 1 92.88 115 ARG B C 1
ATOM 3237 O O . ARG B 1 115 ? -5.887 -18.672 18.375 1 92.88 115 ARG B O 1
ATOM 3244 N N . ARG B 1 116 ? -7.594 -19.984 17.703 1 90.44 116 ARG B N 1
ATOM 3245 C CA . ARG B 1 116 ? -7.18 -21.047 18.609 1 90.44 116 ARG B CA 1
ATOM 3246 C C . ARG B 1 116 ? -6.039 -21.859 18 1 90.44 116 ARG B C 1
ATOM 3248 O O . ARG B 1 116 ? -5.922 -21.953 16.766 1 90.44 116 ARG B O 1
ATOM 3255 N N . LYS B 1 117 ? -5.328 -22.406 18.859 1 86.06 117 LYS B N 1
ATOM 3256 C CA . LYS B 1 117 ? -4.25 -23.266 18.375 1 86.06 117 LYS B CA 1
ATOM 3257 C C . LYS B 1 117 ? -4.801 -24.422 17.562 1 86.06 117 LYS B C 1
ATOM 3259 O O . LYS B 1 117 ? -5.785 -25.062 17.938 1 86.06 117 LYS B O 1
ATOM 3264 N N . GLY B 1 118 ? -4.25 -24.562 16.375 1 86 118 GLY B N 1
ATOM 3265 C CA . GLY B 1 118 ? -4.652 -25.688 15.531 1 86 118 GLY B CA 1
ATOM 3266 C C . GLY B 1 118 ? -5.703 -25.312 14.508 1 86 118 GLY B C 1
ATOM 3267 O O . GLY B 1 118 ? -6.023 -26.109 13.625 1 86 118 GLY B O 1
ATOM 3268 N N . SER B 1 119 ? -6.27 -24.141 14.688 1 88.38 119 SER B N 1
ATOM 3269 C CA . SER B 1 119 ? -7.273 -23.719 13.719 1 88.38 119 SER B CA 1
ATOM 3270 C C . SER B 1 119 ? -6.648 -23.453 12.352 1 88.38 119 SER B C 1
ATOM 3272 O O . SER B 1 119 ? -5.457 -23.156 12.258 1 88.38 119 SER B O 1
ATOM 3274 N N . ASP B 1 120 ? -7.402 -23.656 11.336 1 87.44 120 ASP B N 1
ATOM 3275 C CA . ASP B 1 120 ? -6.961 -23.375 9.977 1 87.44 120 ASP B CA 1
ATOM 3276 C C . ASP B 1 120 ? -6.91 -21.859 9.719 1 87.44 120 ASP B C 1
ATOM 3278 O O . ASP B 1 120 ? -7.941 -21.203 9.711 1 87.44 120 ASP B O 1
ATOM 3282 N N . PRO B 1 121 ? -5.738 -21.406 9.508 1 87.12 121 PRO B N 1
ATOM 3283 C CA . PRO B 1 121 ? -5.605 -19.969 9.297 1 87.12 121 PRO B CA 1
ATOM 3284 C C . PRO B 1 121 ? -6.34 -19.484 8.047 1 87.12 121 PRO B C 1
ATOM 3286 O O . PRO B 1 121 ? -6.594 -18.281 7.906 1 87.12 121 PRO B O 1
ATOM 3289 N N . HIS B 1 122 ? -6.719 -20.391 7.18 1 86.81 122 HIS B N 1
ATOM 3290 C CA . HIS B 1 122 ? -7.344 -19.984 5.922 1 86.81 122 HIS B CA 1
ATOM 3291 C C . HIS B 1 122 ? -8.859 -20.125 5.992 1 86.81 122 HIS B C 1
ATOM 3293 O O . HIS B 1 122 ? -9.562 -19.812 5.027 1 86.81 122 HIS B O 1
ATOM 3299 N N . ASP B 1 123 ? -9.242 -20.516 7.16 1 88.31 123 ASP B N 1
ATOM 3300 C CA . ASP B 1 123 ? -10.688 -20.484 7.359 1 88.31 123 ASP B CA 1
ATOM 3301 C C . ASP B 1 123 ? -11.234 -19.078 7.156 1 88.31 123 ASP B C 1
ATOM 3303 O O . ASP B 1 123 ? -10.664 -18.094 7.664 1 88.31 123 ASP B O 1
ATOM 3307 N N . PRO B 1 124 ? -12.289 -19 6.418 1 86.44 124 PRO B N 1
ATOM 3308 C CA . PRO B 1 124 ? -12.836 -17.688 6.098 1 86.44 124 PRO B CA 1
ATOM 3309 C C . PRO B 1 124 ? -13.102 -16.828 7.344 1 86.44 124 PRO B C 1
ATOM 3311 O O . PRO B 1 124 ? -13.031 -15.602 7.281 1 86.44 124 PRO B O 1
ATOM 3314 N N . LYS B 1 125 ? -13.359 -17.406 8.43 1 87.69 125 LYS B N 1
ATOM 3315 C CA . LYS B 1 125 ? -13.648 -16.672 9.648 1 87.69 125 LYS B CA 1
ATOM 3316 C C . LYS B 1 125 ? -12.398 -15.977 10.188 1 87.69 125 LYS B C 1
ATOM 3318 O O . LYS B 1 125 ? -12.5 -15.016 10.953 1 87.69 125 LYS B O 1
ATOM 3323 N N . PHE B 1 126 ? -11.242 -16.5 9.797 1 89.19 126 PHE B N 1
ATOM 3324 C CA . PHE B 1 126 ? -10 -15.961 10.336 1 89.19 126 PHE B CA 1
ATOM 3325 C C . PHE B 1 126 ? -9.273 -15.102 9.305 1 89.19 126 PHE B C 1
ATOM 3327 O O . PHE B 1 126 ? -8.156 -14.641 9.547 1 89.19 126 PHE B O 1
ATOM 3334 N N . THR B 1 127 ? -9.836 -14.875 8.133 1 87.69 127 THR B N 1
ATOM 3335 C CA . THR B 1 127 ? -9.141 -14.141 7.078 1 87.69 127 THR B CA 1
ATOM 3336 C C . THR B 1 127 ? -9.742 -12.75 6.898 1 87.69 127 THR B C 1
ATOM 3338 O O . THR B 1 127 ? -10.914 -12.523 7.227 1 87.69 127 THR B O 1
ATOM 3341 N N . ALA B 1 128 ? -8.875 -11.852 6.512 1 87.19 128 ALA B N 1
ATOM 3342 C CA . ALA B 1 128 ? -9.32 -10.523 6.102 1 87.19 128 ALA B CA 1
ATOM 3343 C C . ALA B 1 128 ? -9.625 -10.484 4.605 1 87.19 128 ALA B C 1
ATOM 3345 O O . ALA B 1 128 ? -8.836 -10.961 3.789 1 87.19 128 ALA B O 1
ATOM 3346 N N . LYS B 1 129 ? -10.766 -10.031 4.281 1 85.75 129 LYS B N 1
ATOM 3347 C CA . LYS B 1 129 ? -11.195 -10 2.885 1 85.75 129 LYS B CA 1
ATOM 3348 C C . LYS B 1 129 ? -10.773 -8.695 2.209 1 85.75 129 LYS B C 1
ATOM 3350 O O . LYS B 1 129 ? -10.984 -7.613 2.76 1 85.75 129 LYS B O 1
ATOM 3355 N N . SER B 1 130 ? -10.109 -8.805 1.108 1 86.69 130 SER B N 1
ATOM 3356 C CA . SER B 1 130 ? -9.648 -7.629 0.384 1 86.69 130 SER B CA 1
ATOM 3357 C C . SER B 1 130 ? -10.484 -7.387 -0.871 1 86.69 130 SER B C 1
ATOM 3359 O O . SER B 1 130 ? -10.883 -8.336 -1.547 1 86.69 130 SER B O 1
ATOM 3361 N N . VAL B 1 131 ? -10.75 -6.137 -1.06 1 86.06 131 VAL B N 1
ATOM 3362 C CA . VAL B 1 131 ? -11.43 -5.688 -2.268 1 86.06 131 VAL B CA 1
ATOM 3363 C C . VAL B 1 131 ? -10.461 -4.906 -3.152 1 86.06 131 VAL B C 1
ATOM 3365 O O . VAL B 1 131 ? -9.75 -4.023 -2.674 1 86.06 131 VAL B O 1
ATOM 3368 N N . LYS B 1 132 ? -10.258 -5.176 -4.383 1 81.69 132 LYS B N 1
ATOM 3369 C CA . LYS B 1 132 ? -9.273 -4.59 -5.289 1 81.69 132 LYS B CA 1
ATOM 3370 C C . LYS B 1 132 ? -9.5 -3.088 -5.445 1 81.69 132 LYS B C 1
ATOM 3372 O O . LYS B 1 132 ? -8.539 -2.309 -5.43 1 81.69 132 LYS B O 1
ATOM 3377 N N . HIS B 1 133 ? -10.688 -2.607 -5.68 1 86.56 133 HIS B N 1
ATOM 3378 C CA . HIS B 1 133 ? -10.984 -1.19 -5.867 1 86.56 133 HIS B CA 1
ATOM 3379 C C . HIS B 1 133 ? -12.117 -0.74 -4.949 1 86.56 133 HIS B C 1
ATOM 3381 O O . HIS B 1 133 ? -13.219 -0.435 -5.414 1 86.56 133 HIS B O 1
ATOM 3387 N N . PRO B 1 134 ? -11.672 -0.624 -3.721 1 89.5 134 PRO B N 1
ATOM 3388 C CA . PRO B 1 134 ? -12.734 -0.203 -2.809 1 89.5 134 PRO B CA 1
ATOM 3389 C C . PRO B 1 134 ? -13.203 1.226 -3.07 1 89.5 134 PRO B C 1
ATOM 3391 O O . PRO B 1 134 ? -12.406 2.084 -3.451 1 89.5 134 PRO B O 1
ATOM 3394 N N . PRO B 1 135 ? -14.5 1.386 -2.883 1 92.12 135 PRO B N 1
ATOM 3395 C CA . PRO B 1 135 ? -14.992 2.76 -3.025 1 92.12 135 PRO B CA 1
ATOM 3396 C C . PRO B 1 135 ? -14.289 3.736 -2.086 1 92.12 135 PRO B C 1
ATOM 3398 O O . PRO B 1 135 ? -13.828 3.342 -1.01 1 92.12 135 PRO B O 1
ATOM 3401 N N . SER B 1 136 ? -14.156 4.922 -2.518 1 95.19 136 SER B N 1
ATOM 3402 C CA . SER B 1 136 ? -13.445 5.914 -1.715 1 95.19 136 SER B CA 1
ATOM 3403 C C . SER B 1 136 ? -14.109 7.281 -1.815 1 95.19 136 SER B C 1
ATOM 3405 O O . SER B 1 136 ? -14.938 7.516 -2.699 1 95.19 136 SER B O 1
ATOM 3407 N N . LEU B 1 137 ? -13.828 8.086 -0.876 1 95.38 137 LEU B N 1
ATOM 3408 C CA . LEU B 1 137 ? -14.242 9.484 -0.838 1 95.38 137 LEU B CA 1
ATOM 3409 C C . LEU B 1 137 ? -13.031 10.414 -0.8 1 95.38 137 LEU B C 1
ATOM 3411 O O . LEU B 1 137 ? -12.047 10.125 -0.115 1 95.38 137 LEU B O 1
ATOM 3415 N N . MET B 1 138 ? -13.156 11.414 -1.591 1 97.25 138 MET B N 1
ATOM 3416 C CA . MET B 1 138 ? -12.156 12.477 -1.515 1 97.25 138 MET B CA 1
ATOM 3417 C C . MET B 1 138 ? -12.711 13.695 -0.783 1 97.25 138 MET B C 1
ATOM 3419 O O . MET B 1 138 ? -13.82 14.148 -1.079 1 97.25 138 MET B O 1
ATOM 3423 N N . ALA B 1 139 ? -11.961 14.156 0.143 1 97.81 139 ALA B N 1
ATOM 3424 C CA . ALA B 1 139 ? -12.406 15.305 0.936 1 97.81 139 ALA B CA 1
ATOM 3425 C C . ALA B 1 139 ? -11.398 16.438 0.876 1 97.81 139 ALA B C 1
ATOM 3427 O O . ALA B 1 139 ? -10.195 16.203 0.693 1 97.81 139 ALA B O 1
ATOM 3428 N N . TRP B 1 140 ? -11.891 17.656 0.91 1 98.31 140 TRP B N 1
ATOM 3429 C CA . TRP B 1 140 ? -11.102 18.875 1.087 1 98.31 140 TRP B CA 1
ATOM 3430 C C . TRP B 1 140 ? -11.359 19.5 2.453 1 98.31 140 TRP B C 1
ATOM 3432 O O . TRP B 1 140 ? -12.516 19.75 2.818 1 98.31 140 TRP B O 1
ATOM 3442 N N . GLY B 1 141 ? -10.281 19.625 3.221 1 98.38 141 GLY B N 1
ATOM 3443 C CA . GLY B 1 141 ? -10.406 20.188 4.555 1 98.38 141 GLY B CA 1
ATOM 3444 C C . GLY B 1 141 ? -9.617 21.469 4.73 1 98.38 141 GLY B C 1
ATOM 3445 O O . GLY B 1 141 ? -8.648 21.719 4.012 1 98.38 141 GLY B O 1
ATOM 3446 N N . ALA B 1 142 ? -10.133 22.281 5.664 1 98.69 142 ALA B N 1
ATOM 3447 C CA . ALA B 1 142 ? -9.508 23.547 6.008 1 98.69 142 ALA B CA 1
ATOM 3448 C C . ALA B 1 142 ? -9.57 23.797 7.508 1 98.69 142 ALA B C 1
ATOM 3450 O O . ALA B 1 142 ? -10.586 23.531 8.148 1 98.69 142 ALA B O 1
ATOM 3451 N N . PHE B 1 143 ? -8.461 24.281 8.055 1 98.75 143 PHE B N 1
ATOM 3452 C CA . PHE B 1 143 ? -8.492 24.656 9.461 1 98.75 143 PHE B CA 1
ATOM 3453 C C . PHE B 1 143 ? -7.512 25.797 9.742 1 98.75 143 PHE B C 1
ATOM 3455 O O . PHE B 1 143 ? -6.609 26.047 8.938 1 98.75 143 PHE B O 1
ATOM 3462 N N . SER B 1 144 ? -7.699 26.547 10.672 1 98.56 144 SER B N 1
ATOM 3463 C CA . SER B 1 144 ? -6.805 27.547 11.234 1 98.56 144 SER B CA 1
ATOM 3464 C C . SER B 1 144 ? -6.77 27.469 12.758 1 98.56 144 SER B C 1
ATOM 3466 O O . SER B 1 144 ? -7.285 26.516 13.344 1 98.56 144 SER B O 1
ATOM 3468 N N . TYR B 1 145 ? -6.02 28.406 13.297 1 98.31 145 TYR B N 1
ATOM 3469 C CA . TYR B 1 145 ? -5.926 28.469 14.758 1 98.31 145 TYR B CA 1
ATOM 3470 C C . TYR B 1 145 ? -7.309 28.531 15.391 1 98.31 145 TYR B C 1
ATOM 3472 O O . TYR B 1 145 ? -7.535 27.969 16.469 1 98.31 145 TYR B O 1
ATOM 3480 N N . GLY B 1 146 ? -8.242 29.078 14.703 1 97.94 146 GLY B N 1
ATOM 3481 C CA . GLY B 1 146 ? -9.562 29.328 15.266 1 97.94 146 GLY B CA 1
ATOM 3482 C C . GLY B 1 146 ? -10.492 28.141 15.141 1 97.94 146 GLY B C 1
ATOM 3483 O O . GLY B 1 146 ? -11.602 28.156 15.688 1 97.94 146 GLY B O 1
ATOM 3484 N N . GLY B 1 147 ? -10.109 27.094 14.422 1 98.06 147 GLY B N 1
ATOM 3485 C CA . GLY B 1 147 ? -10.953 25.922 14.297 1 98.06 147 GLY B CA 1
ATOM 3486 C C . GLY B 1 147 ? -10.906 25.297 12.922 1 98.06 147 GLY B C 1
ATOM 3487 O O . GLY B 1 147 ? -10.008 25.594 12.125 1 98.06 147 GLY B O 1
ATOM 3488 N N . VAL B 1 148 ? -11.859 24.391 12.773 1 98.5 148 VAL B N 1
ATOM 3489 C CA . VAL B 1 148 ? -11.961 23.719 11.477 1 98.5 148 VAL B CA 1
ATOM 3490 C C . VAL B 1 148 ? -13.172 24.25 10.711 1 98.5 148 VAL B C 1
ATOM 3492 O O . VAL B 1 148 ? -14.172 24.641 11.32 1 98.5 148 VAL B O 1
ATOM 3495 N N . ALA B 1 149 ? -13.031 24.328 9.398 1 98.44 149 ALA B N 1
ATOM 3496 C CA . ALA B 1 149 ? -14.164 24.641 8.539 1 98.44 149 ALA B CA 1
ATOM 3497 C C . ALA B 1 149 ? -14.953 23.391 8.172 1 98.44 149 ALA B C 1
ATOM 3499 O O . ALA B 1 149 ? -14.523 22.266 8.477 1 98.44 149 ALA B O 1
ATOM 3500 N N . ASP B 1 150 ? -16.062 23.625 7.566 1 97.38 150 ASP B N 1
ATOM 3501 C CA . ASP B 1 150 ? -16.859 22.484 7.113 1 97.38 150 ASP B CA 1
ATOM 3502 C C . ASP B 1 150 ? -16.109 21.672 6.059 1 97.38 150 ASP B C 1
ATOM 3504 O O . ASP B 1 150 ? -15.508 22.25 5.148 1 97.38 150 ASP B O 1
ATOM 3508 N N . LEU B 1 151 ? -16.219 20.453 6.266 1 97.94 151 LEU B N 1
ATOM 3509 C CA . LEU B 1 151 ? -15.555 19.531 5.336 1 97.94 151 LEU B CA 1
ATOM 3510 C C . LEU B 1 151 ? -16.281 19.516 3.994 1 97.94 151 LEU B C 1
ATOM 3512 O O . LEU B 1 151 ? -17.516 19.469 3.949 1 97.94 151 LEU B O 1
ATOM 3516 N N . HIS B 1 152 ? -15.516 19.594 2.961 1 97.88 152 HIS B N 1
ATOM 3517 C CA . HIS B 1 152 ? -16.094 19.422 1.635 1 97.88 152 HIS B CA 1
ATOM 3518 C C . HIS B 1 152 ? -15.836 18.031 1.086 1 97.88 152 HIS B C 1
ATOM 3520 O O . HIS B 1 152 ? -14.68 17.609 0.957 1 97.88 152 HIS B O 1
ATOM 3526 N N . ILE B 1 153 ? -16.844 17.297 0.747 1 97.56 153 ILE B N 1
ATOM 3527 C CA . ILE B 1 153 ? -16.719 15.969 0.156 1 97.56 153 ILE B CA 1
ATOM 3528 C C . ILE B 1 153 ? -17.047 16.031 -1.334 1 97.56 153 ILE B C 1
ATOM 3530 O O . ILE B 1 153 ? -18.141 16.469 -1.718 1 97.56 153 ILE B O 1
ATOM 3534 N N . PHE B 1 154 ? -16.094 15.648 -2.146 1 97.19 154 PHE B N 1
ATOM 3535 C CA . PHE B 1 154 ? -16.297 15.672 -3.59 1 97.19 154 PHE B CA 1
ATOM 3536 C C . PHE B 1 154 ? -17.234 14.547 -4.02 1 97.19 154 PHE B C 1
ATOM 3538 O O . PHE B 1 154 ? -17.281 13.492 -3.383 1 97.19 154 PHE B O 1
ATOM 3545 N N . PRO B 1 155 ? -17.938 14.797 -5.137 1 93.56 155 PRO B N 1
ATOM 3546 C CA . PRO B 1 155 ? -18.766 13.711 -5.676 1 93.56 155 PRO B CA 1
ATOM 3547 C C . PRO B 1 155 ? -17.953 12.477 -6.055 1 93.56 155 PRO B C 1
ATOM 3549 O O . PRO B 1 155 ? -16.781 12.594 -6.422 1 93.56 155 PRO B O 1
ATOM 3552 N N . LYS B 1 156 ? -18.594 11.375 -5.926 1 88.69 156 LYS B N 1
ATOM 3553 C CA . LYS B 1 156 ? -17.938 10.109 -6.234 1 88.69 156 LYS B CA 1
ATOM 3554 C C . LYS B 1 156 ? -17.359 10.117 -7.645 1 88.69 156 LYS B C 1
ATOM 3556 O O . LYS B 1 156 ? -18.031 10.531 -8.594 1 88.69 156 LYS B O 1
ATOM 3561 N N . GLY B 1 157 ? -16.125 9.688 -7.68 1 84.62 157 GLY B N 1
ATOM 3562 C CA . GLY B 1 157 ? -15.492 9.516 -8.984 1 84.62 157 GLY B CA 1
ATOM 3563 C C . GLY B 1 157 ? -14.961 10.82 -9.555 1 84.62 157 GLY B C 1
ATOM 3564 O O . GLY B 1 157 ? -14.359 10.828 -10.633 1 84.62 157 GLY B O 1
ATOM 3565 N N . GLN B 1 158 ? -15.125 11.922 -8.844 1 89.5 158 GLN B N 1
ATOM 3566 C CA . GLN B 1 158 ? -14.68 13.211 -9.359 1 89.5 158 GLN B CA 1
ATOM 3567 C C . GLN B 1 158 ? -13.219 13.469 -9.008 1 89.5 158 GLN B C 1
ATOM 3569 O O . GLN B 1 158 ? -12.812 13.312 -7.852 1 89.5 158 GLN B O 1
ATOM 3574 N N . SER B 1 159 ? -12.461 13.797 -10.008 1 90.56 159 SER B N 1
ATOM 3575 C CA . SER B 1 159 ? -11.086 14.234 -9.789 1 90.56 159 SER B CA 1
ATOM 3576 C C . SER B 1 159 ? -11.023 15.734 -9.5 1 90.56 159 SER B C 1
ATOM 3578 O O . SER B 1 159 ? -11.891 16.484 -9.938 1 90.56 159 SER B O 1
ATOM 3580 N N . VAL B 1 160 ? -10.07 16.109 -8.781 1 93.5 160 VAL B N 1
ATOM 3581 C CA . VAL B 1 160 ? -9.914 17.516 -8.461 1 93.5 160 VAL B CA 1
ATOM 3582 C C . VAL B 1 160 ? -9.117 18.219 -9.555 1 93.5 160 VAL B C 1
ATOM 3584 O O . VAL B 1 160 ? -7.902 18.406 -9.43 1 93.5 160 VAL B O 1
ATOM 3587 N N . THR B 1 161 ? -9.773 18.688 -10.523 1 95.88 161 THR B N 1
ATOM 3588 C CA . THR B 1 161 ? -9.164 19.469 -11.594 1 95.88 161 THR B CA 1
ATOM 3589 C C . THR B 1 161 ? -9.047 20.922 -11.188 1 95.88 161 THR B C 1
ATOM 3591 O O . THR B 1 161 ? -9.57 21.344 -10.156 1 95.88 161 THR B O 1
ATOM 3594 N N . LYS B 1 162 ? -8.375 21.625 -12.047 1 96.75 162 LYS B N 1
ATOM 3595 C CA . LYS B 1 162 ? -8.219 23.047 -11.773 1 96.75 162 LYS B CA 1
ATOM 3596 C C . LYS B 1 162 ? -9.57 23.75 -11.703 1 96.75 162 LYS B C 1
ATOM 3598 O O . LYS B 1 162 ? -9.773 24.641 -10.867 1 96.75 162 LYS B O 1
ATOM 3603 N N . ASP B 1 163 ? -10.508 23.359 -12.578 1 97.19 163 ASP B N 1
ATOM 3604 C CA . ASP B 1 163 ? -11.828 23.984 -12.617 1 97.19 163 ASP B CA 1
ATOM 3605 C C . ASP B 1 163 ? -12.633 23.641 -11.367 1 97.19 163 ASP B C 1
ATOM 3607 O O . ASP B 1 163 ? -13.32 24.5 -10.805 1 97.19 163 ASP B O 1
ATOM 3611 N N . VAL B 1 164 ? -12.531 22.406 -11 1 97.19 164 VAL B N 1
ATOM 3612 C CA . VAL B 1 164 ? -13.242 21.953 -9.812 1 97.19 164 VAL B CA 1
ATOM 3613 C C . VAL B 1 164 ? -12.688 22.656 -8.578 1 97.19 164 VAL B C 1
ATOM 3615 O O . VAL B 1 164 ? -13.445 23.109 -7.719 1 97.19 164 VAL B O 1
ATOM 3618 N N . TYR B 1 165 ? -11.398 22.75 -8.523 1 97.81 165 TYR B N 1
ATOM 3619 C CA . TYR B 1 165 ? -10.742 23.406 -7.398 1 97.81 165 TYR B CA 1
ATOM 3620 C C . TYR B 1 165 ? -11.117 24.891 -7.336 1 97.81 165 TYR B C 1
ATOM 3622 O O . TYR B 1 165 ? -11.406 25.406 -6.262 1 97.81 165 TYR B O 1
ATOM 3630 N N . LEU B 1 166 ? -11.102 25.531 -8.438 1 97.94 166 LEU B N 1
ATOM 3631 C CA . LEU B 1 166 ? -11.469 26.938 -8.5 1 97.94 166 LEU B CA 1
ATOM 3632 C C . LEU B 1 166 ? -12.898 27.156 -8.016 1 97.94 166 LEU B C 1
ATOM 3634 O O . LEU B 1 166 ? -13.164 28.078 -7.242 1 97.94 166 LEU B O 1
ATOM 3638 N N . SER B 1 167 ? -13.773 26.328 -8.5 1 97.69 167 SER B N 1
ATOM 3639 C CA . SER B 1 167 ? -15.164 26.422 -8.078 1 97.69 167 SER B CA 1
ATOM 3640 C C . SER B 1 167 ? -15.297 26.25 -6.57 1 97.69 167 SER B C 1
ATOM 3642 O O . SER B 1 167 ? -16.094 26.938 -5.93 1 97.69 167 SER B O 1
ATOM 3644 N N . LEU B 1 168 ? -14.547 25.344 -6.043 1 97.88 168 LEU B N 1
ATOM 3645 C CA . LEU B 1 168 ? -14.539 25.109 -4.602 1 97.88 168 LEU B CA 1
ATOM 3646 C C . LEU B 1 168 ? -14.086 26.344 -3.848 1 97.88 168 LEU B C 1
ATOM 3648 O O . LEU B 1 168 ? -14.742 26.781 -2.895 1 97.88 168 LEU B O 1
ATOM 3652 N N . LEU B 1 169 ? -12.977 26.938 -4.254 1 97.94 169 LEU B N 1
ATOM 3653 C CA . LEU B 1 169 ? -12.469 28.141 -3.602 1 97.94 169 LEU B CA 1
ATOM 3654 C C . LEU B 1 169 ? -13.477 29.281 -3.68 1 97.94 169 LEU B C 1
ATOM 3656 O O . LEU B 1 169 ? -13.734 29.953 -2.684 1 97.94 169 LEU B O 1
ATOM 3660 N N . ASP B 1 170 ? -14.008 29.406 -4.84 1 98 170 ASP B N 1
ATOM 3661 C CA . ASP B 1 170 ? -14.945 30.5 -5.086 1 98 170 ASP B CA 1
ATOM 3662 C C . ASP B 1 170 ? -16.172 30.391 -4.176 1 98 170 ASP B C 1
ATOM 3664 O O . ASP B 1 170 ? -16.672 31.406 -3.688 1 98 170 ASP B O 1
ATOM 3668 N N . SER B 1 171 ? -16.594 29.234 -3.936 1 97.81 171 SER B N 1
ATOM 3669 C CA . SER B 1 171 ? -17.844 29.031 -3.217 1 97.81 171 SER B CA 1
ATOM 3670 C C . SER B 1 171 ? -17.609 28.891 -1.716 1 97.81 171 SER B C 1
ATOM 3672 O O . SER B 1 171 ? -18.484 29.234 -0.911 1 97.81 171 SER B O 1
ATOM 3674 N N . ARG B 1 172 ? -16.406 28.422 -1.332 1 97.81 172 ARG B N 1
ATOM 3675 C CA . ARG B 1 172 ? -16.312 27.984 0.054 1 97.81 172 ARG B CA 1
ATOM 3676 C C . ARG B 1 172 ? -15.227 28.75 0.805 1 97.81 172 ARG B C 1
ATOM 3678 O O . ARG B 1 172 ? -15.234 28.797 2.037 1 97.81 172 ARG B O 1
ATOM 3685 N N . LEU B 1 173 ? -14.297 29.359 0.137 1 98.25 173 LEU B N 1
ATOM 3686 C CA . LEU B 1 173 ? -13.117 29.891 0.795 1 98.25 173 LEU B CA 1
ATOM 3687 C C . LEU B 1 173 ? -13.5 30.984 1.787 1 98.25 173 LEU B C 1
ATOM 3689 O O . LEU B 1 173 ? -12.992 31.016 2.912 1 98.25 173 LEU B O 1
ATOM 3693 N N . ALA B 1 174 ? -14.406 31.875 1.381 1 97.69 174 ALA B N 1
ATOM 3694 C CA . ALA B 1 174 ? -14.836 32.969 2.256 1 97.69 174 ALA B CA 1
ATOM 3695 C C . ALA B 1 174 ? -15.461 32.438 3.537 1 97.69 174 ALA B C 1
ATOM 3697 O O . ALA B 1 174 ? -15.18 32.938 4.629 1 97.69 174 ALA B O 1
ATOM 3698 N N . ASP B 1 175 ? -16.266 31.422 3.361 1 98.06 175 ASP B N 1
ATOM 3699 C CA . ASP B 1 175 ? -16.891 30.797 4.516 1 98.06 175 ASP B CA 1
ATOM 3700 C C . ASP B 1 175 ? -15.859 30.156 5.434 1 98.06 175 ASP B C 1
ATOM 3702 O O . ASP B 1 175 ? -16.016 30.156 6.656 1 98.06 175 ASP B O 1
ATOM 3706 N N . CYS B 1 176 ? -14.844 29.594 4.871 1 98.31 176 CYS B N 1
ATOM 3707 C CA . CYS B 1 176 ? -13.789 28.969 5.66 1 98.31 176 CYS B CA 1
ATOM 3708 C C . CYS B 1 176 ? -13.039 30.016 6.484 1 98.31 176 CYS B C 1
ATOM 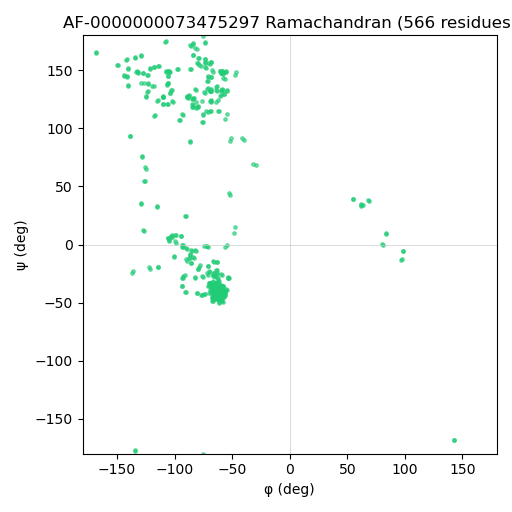3710 O O . CYS B 1 176 ? -12.766 29.797 7.664 1 98.31 176 CYS B O 1
ATOM 3712 N N . PHE B 1 177 ? -12.75 31.141 5.844 1 98.38 177 PHE B N 1
ATOM 3713 C CA . PHE B 1 177 ? -12.102 32.219 6.57 1 98.38 177 PHE B CA 1
ATOM 3714 C C . PHE B 1 177 ? -12.961 32.688 7.742 1 98.38 177 PHE B C 1
ATOM 3716 O O . PHE B 1 177 ? -12.469 32.812 8.867 1 98.38 177 PHE B O 1
ATOM 3723 N N . ALA B 1 178 ? -14.227 32.812 7.465 1 98 178 ALA B N 1
ATOM 3724 C CA . ALA B 1 178 ? -15.156 33.281 8.484 1 98 178 ALA B CA 1
ATOM 3725 C C . ALA B 1 178 ? -15.273 32.281 9.633 1 98 178 ALA B C 1
ATOM 3727 O O . ALA B 1 178 ? -15.297 32.688 10.797 1 98 178 ALA B O 1
ATOM 3728 N N . ALA B 1 179 ? -15.289 31.062 9.305 1 97.44 179 ALA B N 1
ATOM 3729 C CA . ALA B 1 179 ? -15.539 30.016 10.289 1 97.44 179 ALA B CA 1
ATOM 3730 C C . ALA B 1 179 ? -14.305 29.781 11.156 1 97.44 179 ALA B C 1
ATOM 3732 O O . ALA B 1 179 ? -14.422 29.375 12.32 1 97.44 179 ALA B O 1
ATOM 3733 N N . THR B 1 180 ? -13.109 30.031 10.688 1 97.94 180 THR B N 1
ATOM 3734 C CA . THR B 1 180 ? -11.898 29.609 11.375 1 97.94 180 THR B CA 1
ATOM 3735 C C . THR B 1 180 ? -11.094 30.812 11.852 1 97.94 180 THR B C 1
ATOM 3737 O O . THR B 1 180 ? -10.18 30.672 12.672 1 97.94 180 THR B O 1
ATOM 3740 N N . GLY B 1 181 ? -11.391 31.984 11.219 1 97.19 181 GLY B N 1
ATOM 3741 C CA . GLY B 1 181 ? -10.617 33.156 11.523 1 97.19 181 GLY B CA 1
ATOM 3742 C C . GLY B 1 181 ? -9.328 33.25 10.734 1 97.19 181 GLY B C 1
ATOM 3743 O O . GLY B 1 181 ? -8.469 34.094 11.031 1 97.19 181 GLY B O 1
ATOM 3744 N N . GLY B 1 182 ? -9.164 32.375 9.758 1 97.44 182 GLY B N 1
ATOM 3745 C CA . GLY B 1 182 ? -8.008 32.438 8.891 1 97.44 182 GLY B CA 1
ATOM 3746 C C . GLY B 1 182 ? -8.062 33.594 7.891 1 97.44 182 GLY B C 1
ATOM 3747 O O . GLY B 1 182 ? -9.148 34.062 7.551 1 97.44 182 GLY B O 1
ATOM 3748 N N . GLU B 1 183 ? -6.832 33.969 7.43 1 97.81 183 GLU B N 1
ATOM 3749 C CA . GLU B 1 183 ? -6.785 35.094 6.5 1 97.81 183 GLU B CA 1
ATOM 3750 C C . GLU B 1 183 ? -5.828 34.812 5.344 1 97.81 183 GLU B C 1
ATOM 3752 O O . GLU B 1 183 ? -5.926 35.438 4.285 1 97.81 183 GLU B O 1
ATOM 3757 N N . VAL B 1 184 ? -4.945 34 5.574 1 98.31 184 VAL B N 1
ATOM 3758 C CA . VAL B 1 184 ? -3.932 33.656 4.578 1 98.31 184 VAL B CA 1
ATOM 3759 C C . VAL B 1 184 ? -4.09 32.188 4.152 1 98.31 184 VAL B C 1
ATOM 3761 O O . VAL B 1 184 ? -4.07 31.281 4.992 1 98.31 184 VAL B O 1
ATOM 3764 N N . LEU B 1 185 ? -4.238 31.969 2.912 1 98.5 185 LEU B N 1
ATOM 3765 C CA . LEU B 1 185 ? -4.48 30.641 2.385 1 98.5 185 LEU B CA 1
ATOM 3766 C C . LEU B 1 185 ? -3.166 29.891 2.184 1 98.5 185 LEU B C 1
ATOM 3768 O O . LEU B 1 185 ? -2.236 30.406 1.567 1 98.5 185 LEU B O 1
ATOM 3772 N N . GLN B 1 186 ? -3.02 28.719 2.744 1 98.38 186 GLN B N 1
ATOM 3773 C CA . GLN B 1 186 ? -1.925 27.797 2.449 1 98.38 186 GLN B CA 1
ATOM 3774 C C . GLN B 1 186 ? -2.424 26.578 1.687 1 98.38 186 GLN B C 1
ATOM 3776 O O . GLN B 1 186 ? -3.41 25.953 2.082 1 98.38 186 GLN B O 1
ATOM 3781 N N . GLN B 1 187 ? -1.854 26.281 0.633 1 97 187 GLN B N 1
ATOM 3782 C CA . GLN B 1 187 ? -2.102 25.109 -0.193 1 97 187 GLN B CA 1
ATOM 3783 C C . GLN B 1 187 ? -0.796 24.531 -0.739 1 97 187 GLN B C 1
ATOM 3785 O O . GLN B 1 187 ? 0.202 25.25 -0.85 1 97 187 GLN B O 1
ATOM 3790 N N . ASP B 1 188 ? -0.754 23.25 -0.988 1 93.75 188 ASP B N 1
ATOM 3791 C CA . ASP B 1 188 ? 0.467 22.688 -1.549 1 93.75 188 ASP B CA 1
ATOM 3792 C C . ASP B 1 188 ? 0.603 23.031 -3.031 1 93.75 188 ASP B C 1
ATOM 3794 O O . ASP B 1 188 ? -0.226 23.75 -3.584 1 93.75 188 ASP B O 1
ATOM 3798 N N . GLY B 1 189 ? 1.651 22.578 -3.625 1 92.62 189 GLY B N 1
ATOM 3799 C CA . GLY B 1 189 ? 1.983 22.953 -4.992 1 92.62 189 GLY B CA 1
ATOM 3800 C C . GLY B 1 189 ? 1.388 22.016 -6.027 1 92.62 189 GLY B C 1
ATOM 3801 O O . GLY B 1 189 ? 1.912 21.891 -7.137 1 92.62 189 GLY B O 1
ATOM 3802 N N . ALA B 1 190 ? 0.333 21.359 -5.695 1 93.44 190 ALA B N 1
ATOM 3803 C CA . ALA B 1 190 ? -0.301 20.469 -6.676 1 93.44 190 ALA B CA 1
ATOM 3804 C C . ALA B 1 190 ? -0.718 21.25 -7.918 1 93.44 190 ALA B C 1
ATOM 3806 O O . ALA B 1 190 ? -1.123 22.422 -7.824 1 93.44 190 ALA B O 1
ATOM 3807 N N . PRO B 1 191 ? -0.687 20.641 -9.062 1 93.38 191 PRO B N 1
ATOM 3808 C CA . PRO B 1 191 ? -0.982 21.344 -10.32 1 93.38 191 PRO B CA 1
ATOM 3809 C C . PRO B 1 191 ? -2.342 22.031 -10.312 1 93.38 191 PRO B C 1
ATOM 3811 O O . PRO B 1 191 ? -2.479 23.141 -10.836 1 93.38 191 PRO B O 1
ATOM 3814 N N . CYS B 1 192 ? -3.32 21.406 -9.727 1 94.81 192 CYS B N 1
ATOM 3815 C CA . CYS B 1 192 ? -4.645 22.016 -9.688 1 94.81 192 CYS B CA 1
ATOM 3816 C C . CYS B 1 192 ? -4.645 23.281 -8.836 1 94.81 192 CYS B C 1
ATOM 3818 O O . CYS B 1 192 ? -5.445 24.188 -9.062 1 94.81 192 CYS B O 1
ATOM 3820 N N . HIS B 1 193 ? -3.768 23.422 -7.855 1 95.25 193 HIS B N 1
ATOM 3821 C CA . HIS B 1 193 ? -3.701 24.562 -6.957 1 95.25 193 HIS B CA 1
ATOM 3822 C C . HIS B 1 193 ? -2.938 25.719 -7.598 1 95.25 193 HIS B C 1
ATOM 3824 O O . HIS B 1 193 ? -3.189 26.891 -7.281 1 95.25 193 HIS B O 1
ATOM 3830 N N . THR B 1 194 ? -2.012 25.312 -8.492 1 94.31 194 THR B N 1
ATOM 3831 C CA . THR B 1 194 ? -1.099 26.328 -9.016 1 94.31 194 THR B CA 1
ATOM 3832 C C . THR B 1 194 ? -1.452 26.688 -10.453 1 94.31 194 THR B C 1
ATOM 3834 O O . THR B 1 194 ? -0.708 27.406 -11.117 1 94.31 194 THR B O 1
ATOM 3837 N N . ALA B 1 195 ? -2.529 26.125 -10.859 1 96.38 195 ALA B N 1
ATOM 3838 C CA . ALA B 1 195 ? -2.982 26.453 -12.211 1 96.38 195 ALA B CA 1
ATOM 3839 C C . ALA B 1 195 ? -3.15 27.953 -12.391 1 96.38 195 ALA B C 1
ATOM 3841 O O . ALA B 1 195 ? -3.516 28.656 -11.445 1 96.38 195 ALA B O 1
ATOM 3842 N N . HIS B 1 196 ? -2.936 28.422 -13.586 1 96.94 196 HIS B N 1
ATOM 3843 C CA . HIS B 1 196 ? -2.99 29.859 -13.883 1 96.94 196 HIS B CA 1
ATOM 3844 C C . HIS B 1 196 ? -4.348 30.438 -13.516 1 96.94 196 HIS B C 1
ATOM 3846 O O . HIS B 1 196 ? -4.418 31.5 -12.891 1 96.94 196 HIS B O 1
ATOM 3852 N N . ILE B 1 197 ? -5.371 29.75 -13.867 1 97.38 197 ILE B N 1
ATOM 3853 C CA . ILE B 1 197 ? -6.719 30.266 -13.641 1 97.38 197 ILE B CA 1
ATOM 3854 C C . ILE B 1 197 ? -6.961 30.422 -12.141 1 97.38 197 ILE B C 1
ATOM 3856 O O . ILE B 1 197 ? -7.656 31.344 -11.711 1 97.38 197 ILE B O 1
ATOM 3860 N N . VAL B 1 198 ? -6.387 29.562 -11.352 1 97.25 198 VAL B N 1
ATOM 3861 C CA . VAL B 1 198 ? -6.551 29.625 -9.898 1 97.25 198 VAL B CA 1
ATOM 3862 C C . VAL B 1 198 ? -5.746 30.781 -9.328 1 97.25 198 VAL B C 1
ATOM 3864 O O . VAL B 1 198 ? -6.246 31.547 -8.5 1 97.25 198 VAL B O 1
ATOM 3867 N N . LYS B 1 199 ? -4.562 30.953 -9.805 1 96.25 199 LYS B N 1
ATOM 3868 C CA . LYS B 1 199 ? -3.715 32.062 -9.359 1 96.25 199 LYS B CA 1
ATOM 3869 C C . LYS B 1 199 ? -4.359 33.406 -9.672 1 96.25 199 LYS B C 1
ATOM 3871 O O . LYS B 1 199 ? -4.355 34.312 -8.836 1 96.25 199 LYS B O 1
ATOM 3876 N N . GLU B 1 200 ? -4.855 33.5 -10.859 1 97.12 200 GLU B N 1
ATOM 3877 C CA . GLU B 1 200 ? -5.523 34.719 -11.273 1 97.12 200 GLU B CA 1
ATOM 3878 C C . GLU B 1 200 ? -6.73 35.031 -10.383 1 97.12 200 GLU B C 1
ATOM 3880 O O . GLU B 1 200 ? -6.961 36.156 -10.008 1 97.12 200 GLU B O 1
ATOM 3885 N N . TRP B 1 201 ? -7.445 33.969 -10.156 1 97.5 201 TRP B N 1
ATOM 3886 C CA . TRP B 1 201 ? -8.617 34.156 -9.305 1 97.5 201 TRP B CA 1
ATOM 3887 C C . TRP B 1 201 ? -8.211 34.625 -7.906 1 97.5 201 TRP B C 1
ATOM 3889 O O . TRP B 1 201 ? -8.844 35.5 -7.332 1 97.5 201 TRP B O 1
ATOM 3899 N N . LEU B 1 202 ? -7.176 34.094 -7.336 1 97.12 202 LEU B N 1
ATOM 3900 C CA . LEU B 1 202 ? -6.699 34.469 -6.012 1 97.12 202 LEU B CA 1
ATOM 3901 C C . LEU B 1 202 ? -6.316 35.938 -5.973 1 97.12 202 LEU B C 1
ATOM 3903 O O . LEU B 1 202 ? -6.633 36.656 -5.012 1 97.12 202 LEU B O 1
ATOM 3907 N N . VAL B 1 203 ? -5.672 36.406 -7 1 96.62 203 VAL B N 1
ATOM 3908 C CA . VAL B 1 203 ? -5.242 37.781 -7.094 1 96.62 203 VAL B CA 1
ATOM 3909 C C . VAL B 1 203 ? -6.465 38.688 -7.215 1 96.62 203 VAL B C 1
ATOM 3911 O O . VAL B 1 203 ? -6.59 39.688 -6.477 1 96.62 203 VAL B O 1
ATOM 3914 N N . SER B 1 204 ? -7.336 38.312 -8.102 1 97.25 204 SER B N 1
ATOM 3915 C CA . SER B 1 204 ? -8.516 39.125 -8.352 1 97.25 204 SER B CA 1
ATOM 3916 C C . SER B 1 204 ? -9.406 39.188 -7.117 1 97.25 204 SER B C 1
ATOM 3918 O O . SER B 1 204 ? -10.055 40.219 -6.871 1 97.25 204 SER B O 1
ATOM 3920 N N . SER B 1 205 ? -9.422 38.125 -6.402 1 97.19 205 SER B N 1
ATOM 3921 C CA . SER B 1 205 ? -10.258 38.031 -5.207 1 97.19 205 SER B CA 1
ATOM 3922 C C . SER B 1 205 ? -9.531 38.625 -3.992 1 97.19 205 SER B C 1
ATOM 3924 O O . SER B 1 205 ? -10.07 38.625 -2.885 1 97.19 205 SER B O 1
ATOM 3926 N N . GLN B 1 206 ? -8.25 39 -4.195 1 96.62 206 GLN B N 1
ATOM 3927 C CA . GLN B 1 206 ? -7.422 39.594 -3.16 1 96.62 206 GLN B CA 1
ATOM 3928 C C . GLN B 1 206 ? -7.219 38.656 -1.984 1 96.62 206 GLN B C 1
ATOM 3930 O O . GLN B 1 206 ? -7.328 39.062 -0.825 1 96.62 206 GLN B O 1
ATOM 3935 N N . VAL B 1 207 ? -7.141 37.406 -2.312 1 97.12 207 VAL B N 1
ATOM 3936 C CA . VAL B 1 207 ? -6.84 36.406 -1.301 1 97.12 207 VAL B CA 1
ATOM 3937 C C . VAL B 1 207 ? -5.328 36.312 -1.101 1 97.12 207 VAL B C 1
ATOM 3939 O O . VAL B 1 207 ? -4.586 36.094 -2.057 1 97.12 207 VAL B O 1
ATOM 3942 N N . GLU B 1 208 ? -4.906 36.562 0.07 1 96.69 208 GLU B N 1
ATOM 3943 C CA . GLU B 1 208 ? -3.494 36.375 0.389 1 96.69 208 GLU B CA 1
ATOM 3944 C C . GLU B 1 208 ? -3.152 34.875 0.491 1 96.69 208 GLU B C 1
ATOM 3946 O O . GLU B 1 208 ? -3.871 34.125 1.138 1 96.69 208 GLU B O 1
ATOM 3951 N N . CYS B 1 209 ? -2.121 34.469 -0.165 1 95.62 209 CYS B N 1
ATOM 3952 C CA . CYS B 1 209 ? -1.703 33.094 -0.196 1 95.62 209 CYS B CA 1
ATOM 3953 C C . CYS B 1 209 ? -0.203 32.969 0.04 1 95.62 209 CYS B C 1
ATOM 3955 O O . CYS B 1 209 ? 0.559 33.875 -0.277 1 95.62 209 CYS B O 1
ATOM 3957 N N . ILE B 1 210 ? 0.194 31.828 0.677 1 95.81 210 ILE B N 1
ATOM 3958 C CA . ILE B 1 210 ? 1.615 31.5 0.722 1 95.81 210 ILE B CA 1
ATOM 3959 C C . ILE B 1 210 ? 2.068 30.984 -0.642 1 95.81 210 ILE B C 1
ATOM 3961 O O . ILE B 1 210 ? 1.683 29.891 -1.059 1 95.81 210 ILE B O 1
ATOM 3965 N N . PRO B 1 211 ? 2.883 31.703 -1.351 1 90.5 211 PRO B N 1
ATOM 3966 C CA . PRO B 1 211 ? 3.111 31.438 -2.771 1 90.5 211 PRO B CA 1
ATOM 3967 C C . PRO B 1 211 ? 4.195 30.391 -3.008 1 90.5 211 PRO B C 1
ATOM 3969 O O . PRO B 1 211 ? 4.305 29.844 -4.109 1 90.5 211 PRO B O 1
ATOM 3972 N N . ASP B 1 212 ? 4.977 30.109 -1.995 1 94.44 212 ASP B N 1
ATOM 3973 C CA . ASP B 1 212 ? 6.188 29.344 -2.266 1 94.44 212 ASP B CA 1
ATOM 3974 C C . ASP B 1 212 ? 6.301 28.141 -1.328 1 94.44 212 ASP B C 1
ATOM 3976 O O . ASP B 1 212 ? 7.391 27.828 -0.846 1 94.44 212 ASP B O 1
ATOM 3980 N N . TRP B 1 213 ? 5.199 27.547 -0.988 1 96.19 213 TRP B N 1
ATOM 3981 C CA . TRP B 1 213 ? 5.266 26.344 -0.167 1 96.19 213 TRP B CA 1
ATOM 3982 C C . TRP B 1 213 ? 6.125 25.281 -0.837 1 96.19 213 TRP B C 1
ATOM 3984 O O . TRP B 1 213 ? 5.918 24.953 -2.008 1 96.19 213 TRP B O 1
ATOM 3994 N N . PRO B 1 214 ? 7.047 24.75 -0.085 1 95.38 214 PRO B N 1
ATOM 3995 C CA . PRO B 1 214 ? 7.984 23.812 -0.707 1 95.38 214 PRO B CA 1
ATOM 3996 C C . PRO B 1 214 ? 7.336 22.484 -1.075 1 95.38 214 PRO B C 1
ATOM 3998 O O . PRO B 1 214 ? 6.473 22 -0.345 1 95.38 214 PRO B O 1
ATOM 4001 N N . ALA B 1 215 ? 7.801 21.984 -2.186 1 92.31 215 ALA B N 1
ATOM 4002 C CA . ALA B 1 215 ? 7.328 20.672 -2.627 1 92.31 215 ALA B CA 1
ATOM 4003 C C . ALA B 1 215 ? 7.848 19.562 -1.718 1 92.31 215 ALA B C 1
ATOM 4005 O O . ALA B 1 215 ? 8.859 19.734 -1.029 1 92.31 215 ALA B O 1
ATOM 4006 N N . ASN B 1 216 ? 7.145 18.391 -1.647 1 90.75 216 ASN B N 1
ATOM 4007 C CA . ASN B 1 216 ? 7.555 17.203 -0.909 1 90.75 216 ASN B CA 1
ATOM 4008 C C . ASN B 1 216 ? 7.824 17.516 0.56 1 90.75 216 ASN B C 1
ATOM 4010 O O . ASN B 1 216 ? 8.805 17.047 1.132 1 90.75 216 ASN B O 1
ATOM 4014 N N . SER B 1 217 ? 7 18.359 1.092 1 94.12 217 SER B N 1
ATOM 4015 C CA . SER B 1 217 ? 7.199 18.766 2.477 1 94.12 217 SER B CA 1
ATOM 4016 C C . SER B 1 217 ? 5.938 18.547 3.305 1 94.12 217 SER B C 1
ATOM 4018 O O . SER B 1 217 ? 5.469 19.469 3.988 1 94.12 217 SER B O 1
ATOM 4020 N N . PRO B 1 218 ? 5.484 17.312 3.25 1 93.44 218 PRO B N 1
ATOM 4021 C CA . PRO B 1 218 ? 4.312 17.047 4.082 1 93.44 218 PRO B CA 1
ATOM 4022 C C . PRO B 1 218 ? 4.59 17.219 5.574 1 93.44 218 PRO B C 1
ATOM 4024 O O . PRO B 1 218 ? 3.666 17.5 6.348 1 93.44 218 PRO B O 1
ATOM 4027 N N . ASP B 1 219 ? 5.816 17.094 5.996 1 93.88 219 ASP B N 1
ATOM 4028 C CA . ASP B 1 219 ? 6.215 17.203 7.395 1 93.88 219 ASP B CA 1
ATOM 4029 C C . ASP B 1 219 ? 5.992 18.609 7.922 1 93.88 219 ASP B C 1
ATOM 4031 O O . ASP B 1 219 ? 5.805 18.812 9.125 1 93.88 219 ASP B O 1
ATOM 4035 N N . MET B 1 220 ? 5.988 19.562 7.051 1 95.81 220 MET B N 1
ATOM 4036 C CA . MET B 1 220 ? 5.836 20.953 7.473 1 95.81 220 MET B CA 1
ATOM 4037 C C . MET B 1 220 ? 4.363 21.344 7.52 1 95.81 220 MET B C 1
ATOM 4039 O O . MET B 1 220 ? 4.012 22.375 8.086 1 95.81 220 MET B O 1
ATOM 4043 N N . SER B 1 221 ? 3.479 20.562 6.945 1 95.94 221 SER B N 1
ATOM 4044 C CA . SER B 1 221 ? 2.066 20.906 6.812 1 95.94 221 SER B CA 1
ATOM 4045 C C . SER B 1 221 ? 1.25 20.359 7.977 1 95.94 221 SER B C 1
ATOM 4047 O O . SER B 1 221 ? 1.013 19.156 8.062 1 95.94 221 SER B O 1
ATOM 4049 N N . PRO B 1 222 ? 0.739 21.203 8.828 1 97.62 222 PRO B N 1
ATOM 4050 C CA . PRO B 1 222 ? -0.006 20.75 10 1 97.62 222 PRO B CA 1
ATOM 4051 C C . PRO B 1 222 ? -1.272 19.969 9.625 1 97.62 222 PRO B C 1
ATOM 4053 O O . PRO B 1 222 ? -1.767 19.172 10.422 1 97.62 222 PRO B O 1
ATOM 4056 N N . ILE B 1 223 ? -1.829 20.281 8.492 1 98.12 223 ILE B N 1
ATOM 4057 C CA . ILE B 1 223 ? -3.074 19.625 8.117 1 98.12 223 ILE B CA 1
ATOM 4058 C C . ILE B 1 223 ? -2.828 18.125 7.922 1 98.12 223 ILE B C 1
ATOM 4060 O O . ILE B 1 223 ? -3.75 17.312 8.039 1 98.12 223 ILE B O 1
ATOM 4064 N N . GLU B 1 224 ? -1.594 17.719 7.559 1 96.81 224 GLU B N 1
ATOM 4065 C CA . GLU B 1 224 ? -1.262 16.297 7.457 1 96.81 224 GLU B CA 1
ATOM 4066 C C . GLU B 1 224 ? -1.428 15.594 8.805 1 96.81 224 GLU B C 1
ATOM 4068 O O . GLU B 1 224 ? -1.898 14.461 8.859 1 96.81 224 GLU B O 1
ATOM 4073 N N . ASN B 1 225 ? -1.027 16.266 9.867 1 97.62 225 ASN B N 1
ATOM 4074 C CA . ASN B 1 225 ? -1.241 15.719 11.203 1 97.62 225 ASN B CA 1
ATOM 4075 C C . ASN B 1 225 ? -2.727 15.641 11.547 1 97.62 225 ASN B C 1
ATOM 4077 O O . ASN B 1 225 ? -3.17 14.68 12.18 1 97.62 225 ASN B O 1
ATOM 4081 N N . LEU B 1 226 ? -3.404 16.641 11.148 1 98.31 226 LEU B N 1
ATOM 4082 C CA . LEU B 1 226 ? -4.84 16.641 11.414 1 98.31 226 LEU B CA 1
ATOM 4083 C C . LEU B 1 226 ? -5.523 15.484 10.695 1 98.31 226 LEU B C 1
ATOM 4085 O O . LEU B 1 226 ? -6.379 14.812 11.266 1 98.31 226 LEU B O 1
ATOM 4089 N N . TRP B 1 227 ? -5.145 15.266 9.422 1 97.88 227 TRP B N 1
ATOM 4090 C CA . TRP B 1 227 ? -5.676 14.109 8.703 1 97.88 227 TRP B CA 1
ATOM 4091 C C . TRP B 1 227 ? -5.383 12.82 9.453 1 97.88 227 TRP B C 1
ATOM 4093 O O . TRP B 1 227 ? -6.219 11.914 9.5 1 97.88 227 TRP B O 1
ATOM 4103 N N . GLY B 1 228 ? -4.145 12.75 10.008 1 96.81 228 GLY B N 1
ATOM 4104 C CA . GLY B 1 228 ? -3.803 11.586 10.812 1 96.81 228 GLY B CA 1
ATOM 4105 C C . GLY B 1 228 ? -4.742 11.383 11.984 1 96.81 228 GLY B C 1
ATOM 4106 O O . GLY B 1 228 ? -5.156 10.25 12.266 1 96.81 228 GLY B O 1
ATOM 4107 N N . ILE B 1 229 ? -5.059 12.406 12.664 1 97.25 229 ILE B N 1
ATOM 4108 C CA . ILE B 1 229 ? -5.953 12.359 13.812 1 97.25 229 ILE B CA 1
ATOM 4109 C C . ILE B 1 229 ? -7.34 11.898 13.375 1 97.25 229 ILE B C 1
ATOM 4111 O O . ILE B 1 229 ? -7.945 11.039 14.016 1 97.25 229 ILE B O 1
ATOM 4115 N N . VAL B 1 230 ? -7.816 12.453 12.273 1 97.38 230 VAL B N 1
ATOM 4116 C CA . VAL B 1 230 ? -9.133 12.102 11.75 1 97.38 230 VAL B CA 1
ATOM 4117 C C . VAL B 1 230 ? -9.156 10.625 11.359 1 97.38 230 VAL B C 1
ATOM 4119 O O . VAL B 1 230 ? -10.102 9.906 11.68 1 97.38 230 VAL B O 1
ATOM 4122 N N . LYS B 1 231 ? -8.102 10.18 10.68 1 95.12 231 LYS B N 1
ATOM 4123 C CA . LYS B 1 231 ? -8.016 8.781 10.273 1 95.12 231 LYS B CA 1
ATOM 4124 C C . LYS B 1 231 ? -8.016 7.855 11.492 1 95.12 231 LYS B C 1
ATOM 4126 O O . LYS B 1 231 ? -8.602 6.773 11.453 1 95.12 231 LYS B O 1
ATOM 4131 N N . CYS B 1 232 ? -7.359 8.273 12.5 1 92.81 232 CYS B N 1
ATOM 4132 C CA . CYS B 1 232 ? -7.344 7.488 13.727 1 92.81 232 CYS B CA 1
ATOM 4133 C C . CYS B 1 232 ? -8.742 7.367 14.312 1 92.81 232 CYS B C 1
ATOM 4135 O O . CYS B 1 232 ? -9.148 6.293 14.758 1 92.81 232 CYS B O 1
ATOM 4137 N N . LYS B 1 233 ? -9.445 8.406 14.312 1 92.94 233 LYS B N 1
ATOM 4138 C CA . LYS B 1 233 ? -10.812 8.398 14.82 1 92.94 233 LYS B CA 1
ATOM 4139 C C . LYS B 1 233 ? -11.695 7.469 13.992 1 92.94 233 LYS B C 1
ATOM 4141 O O . LYS B 1 233 ? -12.594 6.816 14.531 1 92.94 233 LYS B O 1
ATOM 4146 N N . LEU B 1 234 ? -11.461 7.383 12.75 1 92.69 234 LEU B N 1
ATOM 4147 C CA . LEU B 1 234 ? -12.273 6.59 11.836 1 92.69 234 LEU B CA 1
ATOM 4148 C C . LEU B 1 234 ? -12.055 5.098 12.07 1 92.69 234 LEU B C 1
ATOM 4150 O O . LEU B 1 234 ? -12.898 4.277 11.695 1 92.69 234 LEU B O 1
ATOM 4154 N N . ARG B 1 235 ? -10.891 4.758 12.594 1 84.12 235 ARG B N 1
ATOM 4155 C CA . ARG B 1 235 ? -10.562 3.354 12.812 1 84.12 235 ARG B CA 1
ATOM 4156 C C . ARG B 1 235 ? -11.578 2.689 13.734 1 84.12 235 ARG B C 1
ATOM 4158 O O . ARG B 1 235 ? -11.773 1.474 13.68 1 84.12 235 ARG B O 1
ATOM 4165 N N . ASN B 1 236 ? -12.211 3.443 14.562 1 77.88 236 ASN B N 1
ATOM 4166 C CA . ASN B 1 236 ? -13.156 2.912 15.539 1 77.88 236 ASN B CA 1
ATOM 4167 C C . ASN B 1 236 ? -14.594 3.053 15.055 1 77.88 236 ASN B C 1
ATOM 4169 O O . ASN B 1 236 ? -15.539 2.832 15.82 1 77.88 236 ASN B O 1
ATOM 4173 N N . GLU B 1 237 ? -14.758 3.447 13.82 1 86.94 237 GLU B N 1
ATOM 4174 C CA . GLU B 1 237 ? -16.094 3.676 13.266 1 86.94 237 GLU B CA 1
ATOM 4175 C C . GLU B 1 237 ? -16.406 2.678 12.156 1 86.94 237 GLU B C 1
ATOM 4177 O O . GLU B 1 237 ? -15.508 2.051 11.602 1 86.94 237 GLU B O 1
ATOM 4182 N N . ASP B 1 238 ? -17.688 2.461 12.008 1 87.12 238 ASP B N 1
ATOM 4183 C CA . ASP B 1 238 ? -18.125 1.629 10.898 1 87.12 238 ASP B CA 1
ATOM 4184 C C . ASP B 1 238 ? -18.047 2.396 9.578 1 87.12 238 ASP B C 1
ATOM 4186 O O . ASP B 1 238 ? -18.875 3.277 9.32 1 87.12 238 ASP B O 1
ATOM 4190 N N . THR B 1 239 ? -17.109 2.119 8.781 1 92.5 239 THR B N 1
ATOM 4191 C CA . THR B 1 239 ? -16.891 2.777 7.496 1 92.5 239 THR B CA 1
ATOM 4192 C C . THR B 1 239 ? -17.078 1.791 6.348 1 92.5 239 THR B C 1
ATOM 4194 O O . THR B 1 239 ? -16.422 1.906 5.312 1 92.5 239 THR B O 1
ATOM 4197 N N . SER B 1 240 ? -17.969 0.799 6.48 1 88.06 240 SER B N 1
ATOM 4198 C CA . SER B 1 240 ? -18.078 -0.335 5.57 1 88.06 240 SER B CA 1
ATOM 4199 C C . SER B 1 240 ? -18.812 0.057 4.293 1 88.06 240 SER B C 1
ATOM 4201 O O . SER B 1 240 ? -18.781 -0.676 3.303 1 88.06 240 SER B O 1
ATOM 4203 N N . THR B 1 241 ? -19.547 1.18 4.309 1 92.5 241 THR B N 1
ATOM 4204 C CA . THR B 1 241 ? -20.234 1.697 3.125 1 92.5 241 THR B CA 1
ATOM 4205 C C . THR B 1 241 ? -19.906 3.172 2.916 1 92.5 241 THR B C 1
ATOM 4207 O O . THR B 1 241 ? -19.422 3.846 3.836 1 92.5 241 THR B O 1
ATOM 4210 N N . LEU B 1 242 ? -20.141 3.631 1.773 1 94.12 242 LEU B N 1
ATOM 4211 C CA . LEU B 1 242 ? -19.797 5.012 1.448 1 94.12 242 LEU B CA 1
ATOM 4212 C C . LEU B 1 242 ? -20.594 5.984 2.312 1 94.12 242 LEU B C 1
ATOM 4214 O O . LEU B 1 242 ? -20.031 6.922 2.881 1 94.12 242 LEU B O 1
ATOM 4218 N N . PRO B 1 243 ? -21.922 5.789 2.451 1 95.69 243 PRO B N 1
ATOM 4219 C CA . PRO B 1 243 ? -22.672 6.703 3.311 1 95.69 243 PRO B CA 1
ATOM 4220 C C . PRO B 1 243 ? -22.203 6.676 4.762 1 95.69 243 PRO B C 1
ATOM 4222 O O . PRO B 1 243 ? -22.109 7.723 5.402 1 95.69 243 PRO B O 1
ATOM 4225 N N . LYS B 1 244 ? -21.891 5.52 5.246 1 95.19 244 LYS B N 1
ATOM 4226 C CA . LYS B 1 244 ? -21.391 5.406 6.613 1 95.19 244 LYS B CA 1
ATOM 4227 C C . LYS B 1 244 ? -20.031 6.086 6.758 1 95.19 244 LYS B C 1
ATOM 4229 O O . LYS B 1 244 ? -19.766 6.75 7.766 1 95.19 244 LYS B O 1
ATOM 4234 N N . LEU B 1 245 ? -19.219 5.863 5.742 1 95.69 245 LEU B N 1
ATOM 4235 C CA . LEU B 1 245 ? -17.906 6.504 5.738 1 95.69 245 LEU B CA 1
ATOM 4236 C C . LEU B 1 245 ? -18.047 8.023 5.758 1 95.69 245 LEU B C 1
ATOM 4238 O O . LEU B 1 245 ? -17.359 8.703 6.527 1 95.69 245 LEU B O 1
ATOM 4242 N N . GLU B 1 246 ? -18.906 8.508 4.934 1 97 246 GLU B N 1
ATOM 4243 C CA . GLU B 1 246 ? -19.094 9.953 4.875 1 97 246 GLU B CA 1
ATOM 4244 C C . GLU B 1 246 ? -19.578 10.5 6.219 1 97 246 GLU B C 1
ATOM 4246 O O . GLU B 1 246 ? -19.062 11.508 6.703 1 97 246 GLU B O 1
ATOM 4251 N N . CYS B 1 247 ? -20.516 9.883 6.785 1 97.38 247 CYS B N 1
ATOM 4252 C CA . CYS B 1 247 ? -21.062 10.312 8.07 1 97.38 247 CYS B CA 1
ATOM 4253 C C . CYS B 1 247 ? -19.984 10.289 9.148 1 97.38 247 CYS B C 1
ATOM 4255 O O . CYS B 1 247 ? -19.828 11.258 9.898 1 97.38 247 CYS B O 1
ATOM 4257 N N . ALA B 1 248 ? -19.266 9.18 9.172 1 96.44 248 ALA B N 1
ATOM 4258 C CA . ALA B 1 248 ? -18.203 9.047 10.164 1 96.44 248 ALA B CA 1
ATOM 4259 C C . ALA B 1 248 ? -17.125 10.102 9.953 1 96.44 248 ALA B C 1
ATOM 4261 O O . ALA B 1 248 ? -16.594 10.656 10.922 1 96.44 248 ALA B O 1
ATOM 4262 N N . LEU B 1 249 ? -16.812 10.352 8.734 1 97.62 249 LEU B N 1
ATOM 4263 C CA . LEU B 1 249 ? -15.789 11.336 8.398 1 97.62 249 LEU B CA 1
ATOM 4264 C C . LEU B 1 249 ? -16.203 12.727 8.852 1 97.62 249 LEU B C 1
ATOM 4266 O O . LEU B 1 249 ? -15.422 13.445 9.477 1 97.62 249 LEU B O 1
ATOM 4270 N N . ARG B 1 250 ? -17.422 13.102 8.609 1 97.81 250 ARG B N 1
ATOM 4271 C CA . ARG B 1 250 ? -17.938 14.406 9.023 1 97.81 250 ARG B CA 1
ATOM 4272 C C . ARG B 1 250 ? -17.922 14.531 10.539 1 97.81 250 ARG B C 1
ATOM 4274 O O . ARG B 1 250 ? -17.547 15.578 11.078 1 97.81 250 ARG B O 1
ATOM 4281 N N . ARG B 1 251 ? -18.297 13.531 11.141 1 97.31 251 ARG B N 1
ATOM 4282 C CA . ARG B 1 251 ? -18.312 13.539 12.594 1 97.31 251 ARG B CA 1
ATOM 4283 C C . ARG B 1 251 ? -16.906 13.648 13.164 1 97.31 251 ARG B C 1
ATOM 4285 O O . ARG B 1 251 ? -16.656 14.43 14.078 1 97.31 251 ARG B O 1
ATOM 4292 N N . ALA B 1 252 ? -16.031 12.828 12.617 1 97.44 252 ALA B N 1
ATOM 4293 C CA . ALA B 1 252 ? -14.648 12.852 13.078 1 97.44 252 ALA B CA 1
ATOM 4294 C C . ALA B 1 252 ? -14.031 14.227 12.883 1 97.44 252 ALA B C 1
ATOM 4296 O O . ALA B 1 252 ? -13.328 14.734 13.766 1 97.44 252 ALA B O 1
ATOM 4297 N N . TRP B 1 253 ? -14.297 14.812 11.781 1 98.12 253 TRP B N 1
ATOM 4298 C CA . TRP B 1 253 ? -13.75 16.125 11.461 1 98.12 253 TRP B CA 1
ATOM 4299 C C . TRP B 1 253 ? -14.32 17.188 12.383 1 98.12 253 TRP B C 1
ATOM 4301 O O . TRP B 1 253 ? -13.57 17.984 12.969 1 98.12 253 TRP B O 1
ATOM 4311 N N . SER B 1 254 ? -15.617 17.188 12.594 1 96.81 254 SER B N 1
ATOM 4312 C CA . SER B 1 254 ? -16.281 18.203 13.398 1 96.81 254 SER B CA 1
ATOM 4313 C C . SER B 1 254 ? -15.953 18.047 14.875 1 96.81 254 SER B C 1
ATOM 4315 O O . SER B 1 254 ? -16.078 18.984 15.656 1 96.81 254 SER B O 1
ATOM 4317 N N . SER B 1 255 ? -15.484 16.891 15.211 1 96.56 255 SER B N 1
ATOM 4318 C CA . SER B 1 255 ? -15.234 16.609 16.625 1 96.56 255 SER B CA 1
ATOM 4319 C C . SER B 1 255 ? -13.82 17.016 17.016 1 96.56 255 SER B C 1
ATOM 4321 O O . SER B 1 255 ? -13.438 16.891 18.188 1 96.56 255 SER B O 1
ATOM 4323 N N . VAL B 1 256 ? -13.016 17.469 16.094 1 97.5 256 VAL B N 1
ATOM 4324 C CA . VAL B 1 256 ? -11.656 17.891 16.406 1 97.5 256 VAL B CA 1
ATOM 4325 C C . VAL B 1 256 ? -11.703 19.031 17.422 1 97.5 256 VAL B C 1
ATOM 4327 O O . VAL B 1 256 ? -12.438 20 17.25 1 97.5 256 VAL B O 1
ATOM 4330 N N . SER B 1 257 ? -10.922 18.953 18.453 1 97.56 257 SER B N 1
ATOM 4331 C CA . SER B 1 257 ? -10.984 19.922 19.531 1 97.56 257 SER B CA 1
ATOM 4332 C C . SER B 1 257 ? -10.25 21.203 19.172 1 97.56 257 SER B C 1
ATOM 4334 O O . SER B 1 257 ? -9.336 21.203 18.344 1 97.56 257 SER B O 1
ATOM 4336 N N . GLN B 1 258 ? -10.633 22.281 19.828 1 97.62 258 GLN B N 1
ATOM 4337 C CA . GLN B 1 258 ? -9.961 23.562 19.672 1 97.62 258 GLN B CA 1
ATOM 4338 C C . GLN B 1 258 ? -8.5 23.484 20.094 1 97.62 258 GLN B C 1
ATOM 4340 O O . GLN B 1 258 ? -7.625 24.078 19.453 1 97.62 258 GLN B O 1
ATOM 4345 N N . GLU B 1 259 ? -8.273 22.719 21.047 1 98.19 259 GLU B N 1
ATOM 4346 C CA . GLU B 1 259 ? -6.914 22.547 21.547 1 98.19 259 GLU B CA 1
ATOM 4347 C C . GLU B 1 259 ? -6.016 21.922 20.5 1 98.19 259 GLU B C 1
ATOM 4349 O O . GLU B 1 259 ? -4.863 22.328 20.328 1 98.19 259 GLU B O 1
ATOM 4354 N N . THR B 1 260 ? -6.555 20.953 19.828 1 98.06 260 THR B N 1
ATOM 4355 C CA . THR B 1 260 ? -5.797 20.234 18.797 1 98.06 260 THR B CA 1
ATOM 4356 C C . THR B 1 260 ? -5.391 21.188 17.672 1 98.06 260 THR B C 1
ATOM 4358 O O . THR B 1 260 ? -4.227 21.203 17.266 1 98.06 260 THR B O 1
ATOM 4361 N N . VAL B 1 261 ? -6.289 21.969 17.203 1 98.06 261 VAL B N 1
ATOM 4362 C CA . VAL B 1 261 ? -5.988 22.844 16.078 1 98.06 261 VAL B CA 1
ATOM 4363 C C . VAL B 1 261 ? -5.035 23.953 16.516 1 98.06 261 VAL B C 1
ATOM 4365 O O . VAL B 1 261 ? -4.18 24.391 15.734 1 98.06 261 VAL B O 1
ATOM 4368 N N . GLU B 1 262 ? -5.184 24.453 17.766 1 98.44 262 GLU B N 1
ATOM 4369 C CA . GLU B 1 262 ? -4.262 25.453 18.297 1 98.44 262 GLU B CA 1
ATOM 4370 C C . GLU B 1 262 ? -2.834 24.922 18.344 1 98.44 262 GLU B C 1
ATOM 4372 O O . GLU B 1 262 ? -1.897 25.594 17.922 1 98.44 262 GLU B O 1
ATOM 4377 N N . LYS B 1 263 ? -2.736 23.734 18.812 1 98.19 263 LYS B N 1
ATOM 4378 C CA . LYS B 1 263 ? -1.418 23.109 18.906 1 98.19 263 LYS B CA 1
ATOM 4379 C C . LYS B 1 263 ? -0.79 22.938 17.531 1 98.19 263 LYS B C 1
ATOM 4381 O O . LYS B 1 263 ? 0.404 23.172 17.344 1 98.19 263 LYS B O 1
ATOM 4386 N N . LEU B 1 264 ? -1.6 22.547 16.609 1 98.12 264 LEU B N 1
ATOM 4387 C CA . LEU B 1 264 ? -1.107 22.328 15.258 1 98.12 264 LEU B CA 1
ATOM 4388 C C . LEU B 1 264 ? -0.674 23.641 14.625 1 98.12 264 LEU B C 1
ATOM 4390 O O . LEU B 1 264 ? 0.414 23.734 14.047 1 98.12 264 LEU B O 1
ATOM 4394 N N . ALA B 1 265 ? -1.485 24.672 14.758 1 97.88 265 ALA B N 1
ATOM 4395 C CA . ALA B 1 265 ? -1.157 25.969 14.188 1 97.88 265 ALA B CA 1
ATOM 4396 C C . ALA B 1 265 ? 0.087 26.562 14.852 1 97.88 265 ALA B C 1
ATOM 4398 O O . ALA B 1 265 ? 0.935 27.156 14.172 1 97.88 265 ALA B O 1
ATOM 4399 N N . ASP B 1 266 ? 0.235 26.297 16.094 1 97.88 266 ASP B N 1
ATOM 4400 C CA . ASP B 1 266 ? 1.329 26.875 16.859 1 97.88 266 ASP B CA 1
ATOM 4401 C C . ASP B 1 266 ? 2.621 26.078 16.656 1 97.88 266 ASP B C 1
ATOM 4403 O O . ASP B 1 266 ? 3.682 26.484 17.156 1 97.88 266 ASP B O 1
ATOM 4407 N N . SER B 1 267 ? 2.559 25 15.961 1 97.12 267 SER B N 1
ATOM 4408 C CA . SER B 1 267 ? 3.719 24.141 15.828 1 97.12 267 SER B CA 1
ATOM 4409 C C . SER B 1 267 ? 4.652 24.609 14.719 1 97.12 267 SER B C 1
ATOM 4411 O O . SER B 1 267 ? 5.781 24.141 14.602 1 97.12 267 SER B O 1
ATOM 4413 N N . LEU B 1 268 ? 4.246 25.562 13.883 1 96.31 268 LEU B N 1
ATOM 4414 C CA . LEU B 1 268 ? 4.965 25.891 12.656 1 96.31 268 LEU B CA 1
ATOM 4415 C C . LEU B 1 268 ? 6.34 26.469 12.977 1 96.31 268 LEU B C 1
ATOM 4417 O O . LEU B 1 268 ? 7.34 26.094 12.367 1 96.31 268 LEU B O 1
ATOM 4421 N N . PRO B 1 269 ? 6.422 27.422 13.938 1 95.94 269 PRO B N 1
ATOM 4422 C CA . PRO B 1 269 ? 7.762 27.953 14.227 1 95.94 269 PRO B CA 1
ATOM 4423 C C . PRO B 1 269 ? 8.75 26.844 14.617 1 95.94 269 PRO B C 1
ATOM 4425 O O . PRO B 1 269 ? 9.898 26.859 14.164 1 95.94 269 PRO B O 1
ATOM 4428 N N . SER B 1 270 ? 8.289 25.922 15.391 1 95.31 270 SER B N 1
ATOM 4429 C CA . SER B 1 270 ? 9.148 24.812 15.789 1 95.31 270 SER B CA 1
ATOM 4430 C C . SER B 1 270 ? 9.5 23.922 14.594 1 95.31 270 SER B C 1
ATOM 4432 O O . SER B 1 270 ? 10.617 23.422 14.484 1 95.31 270 SER B O 1
ATOM 4434 N N . ARG B 1 271 ? 8.562 23.734 13.727 1 96.06 271 ARG B N 1
ATOM 4435 C CA . ARG B 1 271 ? 8.812 22.938 12.523 1 96.06 271 ARG B CA 1
ATOM 4436 C C . ARG B 1 271 ? 9.883 23.594 11.656 1 96.06 271 ARG B C 1
ATOM 4438 O O . ARG B 1 271 ? 10.797 22.938 11.18 1 96.06 271 ARG B O 1
ATOM 4445 N N . LEU B 1 272 ? 9.695 24.906 11.492 1 96.56 272 LEU B N 1
ATOM 4446 C CA . LEU B 1 272 ? 10.648 25.625 10.656 1 96.56 272 LEU B CA 1
ATOM 4447 C C . LEU B 1 272 ? 12.047 25.562 11.266 1 96.56 272 LEU B C 1
ATOM 4449 O O . LEU B 1 272 ? 13.031 25.375 10.547 1 96.56 272 LEU B O 1
ATOM 4453 N N . MET B 1 273 ? 12.117 25.688 12.5 1 95.62 273 MET B N 1
ATOM 4454 C CA . MET B 1 273 ? 13.406 25.625 13.18 1 95.62 273 MET B CA 1
ATOM 4455 C C . MET B 1 273 ? 14.047 24.25 12.984 1 95.62 273 MET B C 1
ATOM 4457 O O . MET B 1 273 ? 15.258 24.156 12.781 1 95.62 273 MET B O 1
ATOM 4461 N N . GLU B 1 274 ? 13.258 23.234 13.102 1 95.06 274 GLU B N 1
ATOM 4462 C CA . GLU B 1 274 ? 13.766 21.891 12.922 1 95.06 274 GLU B CA 1
ATOM 4463 C C . GLU B 1 274 ? 14.273 21.672 11.5 1 95.06 274 GLU B C 1
ATOM 4465 O O . GLU B 1 274 ? 15.289 21 11.289 1 95.06 274 GLU B O 1
ATOM 4470 N N . VAL B 1 275 ? 13.586 22.203 10.531 1 96 275 VAL B N 1
ATOM 4471 C CA . VAL B 1 275 ? 14.016 22.094 9.141 1 96 275 VAL B CA 1
ATOM 4472 C C . VAL B 1 275 ? 15.375 22.766 8.977 1 96 275 VAL B C 1
ATOM 4474 O O . VAL B 1 275 ? 16.266 22.219 8.305 1 96 275 VAL B O 1
ATOM 4477 N N . ARG B 1 276 ? 15.469 23.922 9.578 1 95.44 276 ARG B N 1
ATOM 4478 C CA . ARG B 1 276 ? 16.734 24.641 9.531 1 95.44 276 ARG B CA 1
ATOM 4479 C C . ARG B 1 276 ? 17.859 23.812 10.172 1 95.44 276 ARG B C 1
ATOM 4481 O O . ARG B 1 276 ? 18.938 23.672 9.586 1 95.44 276 ARG B O 1
ATOM 4488 N N . LYS B 1 277 ? 17.562 23.281 11.289 1 93.88 277 LYS B N 1
ATOM 4489 C CA . LYS B 1 277 ? 18.547 22.484 12.023 1 93.88 277 LYS B CA 1
ATOM 4490 C C . LYS B 1 277 ? 18.969 21.25 11.211 1 93.88 277 LYS B C 1
ATOM 4492 O O . LYS B 1 277 ? 20.141 20.844 11.258 1 93.88 277 LYS B O 1
ATOM 4497 N N . ARG B 1 278 ? 18.094 20.75 10.445 1 93.81 278 ARG B N 1
ATOM 4498 C CA . ARG B 1 278 ? 18.359 19.531 9.672 1 93.81 278 ARG B CA 1
ATOM 4499 C C . ARG B 1 278 ? 18.844 19.875 8.266 1 93.81 278 ARG B C 1
ATOM 4501 O O . ARG B 1 278 ? 18.859 19.016 7.387 1 93.81 278 ARG B O 1
ATOM 4508 N N . LYS B 1 279 ? 19.062 21.047 8.078 1 94.44 279 LYS B N 1
ATOM 4509 C CA . LYS B 1 279 ? 19.625 21.516 6.816 1 94.44 279 LYS B CA 1
ATOM 4510 C C . LYS B 1 279 ? 18.703 21.203 5.641 1 94.44 279 LYS B C 1
ATOM 4512 O O . LYS B 1 279 ? 19.172 20.781 4.582 1 94.44 279 LYS B O 1
ATOM 4517 N N . GLY B 1 280 ? 17.422 21.234 5.898 1 94.38 280 GLY B N 1
ATOM 4518 C CA . GLY B 1 280 ? 16.453 21.109 4.82 1 94.38 280 GLY B CA 1
ATOM 4519 C C . GLY B 1 280 ? 15.898 19.703 4.68 1 94.38 280 GLY B C 1
ATOM 4520 O O . GLY B 1 280 ? 14.984 19.453 3.891 1 94.38 280 GLY B O 1
ATOM 4521 N N . TYR B 1 281 ? 16.406 18.766 5.426 1 93.94 281 TYR B N 1
ATOM 4522 C CA . TYR B 1 281 ? 15.906 17.406 5.363 1 93.94 281 TYR B CA 1
ATOM 4523 C C . TYR B 1 281 ? 14.609 17.266 6.145 1 93.94 281 TYR B C 1
ATOM 4525 O O . TYR B 1 281 ? 14.273 18.125 6.961 1 93.94 281 TYR B O 1
ATOM 4533 N N . PRO B 1 282 ? 13.836 16.172 5.828 1 91.88 282 PRO B N 1
ATOM 4534 C CA . PRO B 1 282 ? 12.539 16 6.496 1 91.88 282 PRO B CA 1
ATOM 4535 C C . PRO B 1 282 ? 12.672 15.914 8.016 1 91.88 282 PRO B C 1
ATOM 4537 O O . PRO B 1 282 ? 13.68 15.398 8.523 1 91.88 282 PRO B O 1
ATOM 4540 N N . ILE B 1 283 ? 11.641 16.391 8.633 1 90.56 283 ILE B N 1
ATOM 4541 C CA . ILE B 1 283 ? 11.633 16.438 10.086 1 90.56 283 ILE B CA 1
ATOM 4542 C C . ILE B 1 283 ? 10.68 15.367 1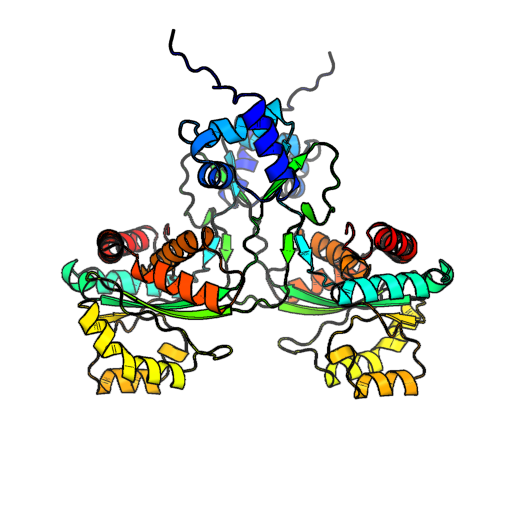0.633 1 90.56 283 ILE B C 1
ATOM 4544 O O . ILE B 1 283 ? 10.125 14.578 9.867 1 90.56 283 ILE B O 1
ATOM 4548 N N . SER B 1 284 ? 10.633 15.211 11.984 1 79.5 284 SER B N 1
ATOM 4549 C CA . SER B 1 284 ? 9.758 14.242 12.625 1 79.5 284 SER B CA 1
ATOM 4550 C C . SER B 1 284 ? 8.297 14.648 12.492 1 79.5 284 SER B C 1
ATOM 4552 O O . SER B 1 284 ? 7.973 15.836 12.469 1 79.5 284 SER B O 1
ATOM 4554 N N . LYS B 1 285 ? 7.523 13.898 11.805 1 66.62 285 LYS B N 1
ATOM 4555 C CA . LYS B 1 285 ? 6.105 14.25 11.844 1 66.62 285 LYS B CA 1
ATOM 4556 C C . LYS B 1 285 ? 5.559 14.18 13.266 1 66.62 285 LYS B C 1
ATOM 4558 O O . LYS B 1 285 ? 6.062 13.422 14.094 1 66.62 285 LYS B O 1
#

Sequence (570 aa):
MVVGGAQRLVAGTLAHIKRQLDQNPHLTARQLKEQNPMLLQDVSVRTIQKNIQTKLNYRKMRARNKPFVSEVHRKKRLAFVQKYSSWTLDEWRRVLWTDEATFRVSDTKGKKVWRRKGSDPHDPKFTAKSVKHPPSLMAWGAFSYGGVADLHIFPKGQSVTKDVYLSLLDSRLADCFAATGGEVLQQDGAPCHTAHIVKEWLVSSQVECIPDWPANSPDMSPIENLWGIVKCKLRNEDTSTLPKLECALRRAWSSVSQETVEKLADSLPSRLMEVRKRKGYPISKMVVGGAQRLVAGTLAHIKRQLDQNPHLTARQLKEQNPMLLQDVSVRTIQKNIQTKLNYRKMRARNKPFVSEVHRKKRLAFVQKYSSWTLDEWRRVLWTDEATFRVSDTKGKKVWRRKGSDPHDPKFTAKSVKHPPSLMAWGAFSYGGVADLHIFPKGQSVTKDVYLSLLDSRLADCFAATGGEVLQQDGAPCHTAHIVKEWLVSSQVECIPDWPANSPDMSPIENLWGIVKCKLRNEDTSTLPKLECALRRAWSSVSQETVEKLADSLPSRLMEVRKRKGYPISK

Foldseek 3Di:
DPCPDLPAQDPVLLVVVVVVCVVPVPDALVNSCVVCVVRPVPPDSVSSVVCCCPVVVDDDDDDDDAFDADPVLLVLLLVVLVVCLPPDLVNLLQEKFKDKDKAFAAALPDPADDDDPPDDCPPPVNDGDDDPDTWMWMKMWIAGLQATAQIGIDPGPDDLALVNVQVCCVVPVVVRCVRHVHQEYEDAPPCSCPPPVNVVVCVVVVGHYDDRPGPRAPLLRLVNVVVVQLVVQCSPFNRNDPVRVVVSSRVSRRPDDSVSNNCSSSCNSVLSVQCVVVSRGHDDD/DPCPDLPAQDPVLLVVVLVVCVVPVPDALVNSCVVCVVRPVPPDSVSSVVCCCPVVVDDDDDDDDAFDADPVLLVLLLVVLVVCLPPDLVNLLQEKFKDKDKAFAAALPDPADDDDPPDDCPPPVNDGDDDPDTWMWMKMWIAGLQATDQIGIDPGPDDLALVNVQVCCVVPVVVRCVRHVHQEYEDAPPCSCPPPVNVVVCVVVVGHYDDRPGPRAPLLRLVNVVVVQLVVQCSPFNRNDPVRVVVSSRVSRRPDDSVSNNCSSSCNSVLSVQCVVVSRGHDDD

InterPro domains:
  IPR002492 Transposase, Tc1-like [PF01498] (16-84)
  IPR036397 Ribonuclease H superfamily [G3DSA:3.30.420.10] (57-284)
  IPR038717 Tc1-like transposase, DDE domain [PF13358] (94-240)
  IPR052338 Transposase_5 [PTHR23022] (40-239)

Secondary structure (DSSP, 8-state):
----------HHHHHHHHHHHHH-TT--HHHHHHH-HHHHTTS-HHHHHHHHHHTS-EEEEEPEEEE---HHHHHHHHHHHHHHTT--HHHHHTEEEEEEEEEE---S--SEEEEETT--TTSGGGEEEE-SS--EEEEEEEEETTEEPPPEEPPTT----HHHHHHHHHHHHHHHHHHH---EEE----HHHH-HHHHHHHHHTT-EE-TTPPTT-GGG-HHHHHHHHHHHHHTTS--SSHHHHHHHHHHHHHT--HHHHHHHHTTHHHHHHHHHHTTT-----/----------HHHHHHHHHHHHH-TT--HHHHHHH-HHHHTTS-HHHHHHHHHHTS-EEEEEPEEEE---HHHHHHHHHHHHHHTT--HHHHHTEEEEEEEEEE---S--SEEEEETT--TTSGGGEEEE-SS--EEEEEEEEETTEEPPPEEPPTT----HHHHHHHHHHHHHHHHHHH---EEE----HHHH-HHHHHHHHHTT-EE-TTPPTT-GGG-HHHHHHHHHHHHHTTS--SSHHHHHHHHHHHHHT--HHHHHHHHTTHHHHHHHHHHTTT-----

Nearest PDB structures (foldseek):
  5cr4-assembly1_A  TM=8.272E-01  e=2.450E-17  synthetic construct
  4r79-assembly1_B  TM=8.386E-01  e=1.352E-14  Drosophila mauritiana
  5hoo-assembly1_B  TM=8.435E-01  e=6.181E-13  Drosophila mauritiana
  3f2k-assembly1_A  TM=8.695E-01  e=6.001E-11  Homo sapiens
  3k9j-assembly2_A  TM=8.274E-01  e=1.369E-09  Homo sapiens

Radius of gyration: 28.69 Å; Cα contacts (8 Å, |Δi|>4): 870; chains: 2; bounding box: 62×75×86 Å

pLDDT: mean 92.18, std 10.13, range [23.98, 98.75]